Protein 3ISQ (pdb70)

InterPro domains:
  IPR004360 Glyoxalase/fosfomycin resistance/dioxygenase domain [PF00903] (19-123)
  IPR004360 Glyoxalase/fosfomycin resistance/dioxygenase domain [PF00903] (181-301)
  IPR005956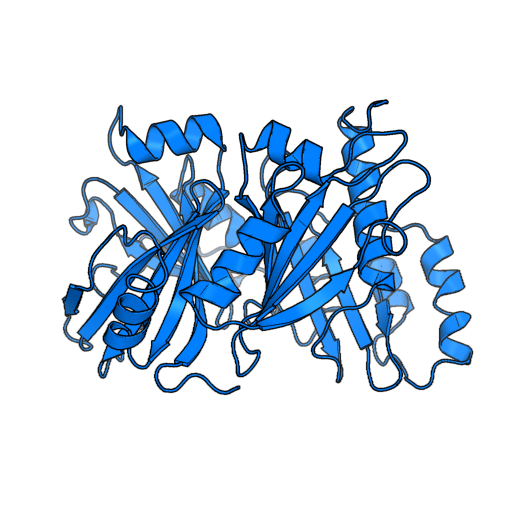 4-hydroxyphenylpyruvate dioxygenase [PIRSF009283] (12-381)
  IPR005956 4-hydroxyphenylpyruvate dioxygenase [PTHR11959] (10-385)
  IPR005956 4-hydroxyphenylpyruvate dioxygenase [TIGR01263] (18-381)
  IPR029068 Glyoxalase/Bleomycin resistance protein/Dihydroxybiphenyl dioxygenase [G3DSA:3.10.180.10] (1-165)
  IPR029068 Glyoxalase/Bleomycin resistance protein/Dihydroxybiphenyl dioxygenase [G3DSA:3.10.180.10] (175-384)
  IPR029068 Glyoxalase/Bleomycin resistance protein/Dihydroxybiphenyl dioxygenase [SSF54593] (11-368)
  IPR037523 Vicinal oxygen chelate (VOC), core domain [PS51819] (18-149)
  IPR037523 Vicinal oxygen chelate (VOC), core domain [PS51819] (180-338)
  IPR041735 4-hydroxyphenylpyruvate dioxygenase, C-terminal [cd07250] (178-373)
  IPR041736 4-hydroxyphenylpyruvate dioxygenase, N-terminal [cd08342] (19-162)

GO terms:
  GO:0003868 4-hydroxyphenylpyruvate dioxygenase activity (F, IDA)
  GO:0006572 L-tyrosine catabolic process (P, IDA)
  GO:0005634 nucleus (C, IDA)
  GO:0005737 cytoplasm (C, IDA)
  GO:0001734 mRNA m(6)A methyltransferase activity (F, IDA)
  GO:0042803 protein homodimerization activity (F, IDA)
  GO:0006572 L-tyrosine catabolic process (P, TAS)
  GO:0005515 protein binding (F, IPI)
  GO:0005829 cytosol (C, TAS)
  GO:0070062 extracellular exosome (C, HDA)

Organism: Homo sapiens (NCBI:txid9606)

Foldseek 3Di:
DADPDKDFDAWQAWEKQAADQVVVLVCCCLQQPKWWQWWFDVVLPPDFKTWTWIDDARYIYIYMYTPDPPDPPSVVQCVQAPIDTAETETEMDPPVVLVVQLVVLPWDWPAPWDWDDDPQAIKIWTWTDAFDNHIYIYIYGDNGDDSGDPRIHGGPDGDPVNVVAAHQQFHGWQAWEKFFEPPCQVVRQVSCCRRRVWDWDDWDFQVLADDQFFGKIWTWTAHPVRNYIYIYIYGDDGQWGAVSVLQCVNRVGMDIFEIETEGACNLSNLVRSVVSPFAWFAADPVLLVVVVVVQVPALDDDPDDSVSCNVSRWDWDDDNQWIKTKTKTQAPDPRNGYTYMYMYTDRDSGDGSVVSNRNSVSVVVVCVVVVRGGGD

B-factor: mean 15.25, std 7.95, range [3.28, 60.72]

Sequence (376 aa):
AKPERGRFLHFHSVTFWVGNAKQAASFYCSSKMGFEPLAYRGLETGSREVVSHVIKQGKIVFVLSSALNPWNKEMGDHLVKHGDGVKDIAFEVEDCDYIVQKARRERGAKIMREPWVEQDKFGKVKFAVLQTYGDTTHTLVEKMNYIGQFLPGYEAPAFMDPLLPKLPKCSLEMIDHIVGNQPDQEMVSASEWYLKNLQFHRFWSVDDTTQVHTEYSSLRSIVVANYEESIKMPINEPAPGKKKSQIQEYVDYNGGAGVQHIALKKTEDIIITAIRRHLRERGLEFLSVPSTYYKQLRREKLKTAKIKVKENIDALEELKILLVDYDEKGYLLQIFTKPVQDRPTLFLEVIQRHNHQGFGAGNFNSLFKAFEEEQNLRGNLTNM

Nearest PDB structures (foldseek):
  8im2-assembly1_A  TM=9.415E-01  e=2.980E-75  Homo sapiens
  1sqi-assembly1_A  TM=9.863E-01  e=2.138E-65  Rattus norvegicus
  1sqi-assembly1_B  TM=9.896E-01  e=1.410E-64  Rattus norvegicus
  3zgj-assembly1_A  TM=9.098E-01  e=1.298E-34  Streptomyces coelicolor A3(2)
  8jbw-assembly1_A-2  TM=7.749E-01  e=9.825E-39  Zymoseptoria tritici

Solvent-accessible surface area: 17038 Å² total; per-residue (Å²): 143,144,25,121,136,29,106,15,50,95,22,20,5,0,27,2,35,9,45,67,3,147,122,13,8,55,74,11,4,25,63,0,11,2,107,28,23,7,20,68,0,82,145,54,58,23,144,112,33,16,0,26,1,2,75,18,42,125,0,10,0,7,0,2,8,36,54,79,111,250,43,154,110,15,24,72,12,64,123,88,9,13,54,10,13,22,11,0,4,0,43,3,81,41,0,72,33,6,2,78,51,0,93,120,95,58,10,131,27,87,130,95,45,58,69,58,122,47,188,82,20,74,0,34,13,0,20,0,33,12,18,43,41,4,9,0,24,0,1,34,76,55,145,20,144,13,155,16,18,7,54,49,100,79,38,68,139,119,36,90,90,16,115,165,44,36,128,2,34,4,63,54,17,13,4,0,4,0,0,2,31,84,146,75,15,83,72,11,3,78,37,0,51,88,2,6,44,8,57,136,48,60,39,5,54,37,105,82,0,88,21,155,94,2,2,2,60,1,11,0,0,0,1,93,69,68,37,0,12,0,7,0,4,9,12,13,94,34,127,37,44,5,6,0,47,0,7,19,70,82,8,45,15,7,4,6,8,13,0,0,0,34,0,99,62,1,21,41,0,0,123,47,0,72,122,23,40,13,103,10,7,60,22,87,82,85,35,3,114,108,8,79,107,128,32,154,121,25,117,20,110,15,149,29,93,30,96,17,0,54,130,6,65,0,3,10,22,61,65,132,171,3,1,0,0,9,2,14,2,63,33,32,37,147,77,7,5,5,1,0,1,0,0,8,19,47,137,20,109,14,25,11,32,40,0,40,40,29,7,3,102,9,7,6,81,26,0,80,122,72,50,25,19,62,95,142

Secondary structure (DSSP, 8-state):
---SS-EEEEEEEEEEE-S-HHHHHHHHHHHH--EEEEEESGGGT--SEEEEEEEETTEEEEEEEESSTT-HHHHHHHHHH-SEEEEEEEEEE-HHHHHHHHHHHT--EEEEEEEEEETTEEEEEEEEE-STT-EEEEEEEES--SSS-TT-BS-S---TTGGGSPP--EEEEEEEEEE--TT-HHHHHHHIIIII--EEEEEE-TTTSB-SS-EEEEEEEE-TTSS-EEEEEEEE--SB--HHHHHHHHHTSSEEEEEEEEES-HHHHHHHHHHTT--B----HHHHHHHHHHHTT-SS---S-HHHHHHHT-EEEE-SS-EEEEEEBPPSSSSS--EEEEEEEES--S--HHHHHHHHHHHHHHHHHTT---B-

CATH classification: 3.10.180.10 (+1 more: 3.10.180.10)

Radius of gyration: 20.49 Å; Cα contacts (8 Å, |Δi|>4): 873; chains: 1; bounding box: 50×57×50 Å

Structure (mmCIF, N/CA/C/O backbone):
data_3ISQ
#
_entry.id   3ISQ
#
_cell.length_a   99.206
_cell.length_b   99.206
_cell.length_c   87.726
_cell.angle_alpha   90.00
_cell.angle_beta   90.00
_cell.angle_gamma   120.00
#
_symmetry.space_group_name_H-M   'P 31 2 1'
#
loop_
_entity.id
_entity.type
_entity.pdbx_description
1 polymer '4-hydroxyphenylpyruvate dioxygenase'
2 non-polymer 'COBALT (II) ION'
3 non-polymer 'CHLORIDE ION'
4 non-polymer 'SODIUM ION'
5 non-polymer 1,2-ETHANEDIOL
6 water water
#
loop_
_atom_site.group_PDB
_atom_site.id
_atom_site.type_symbol
_atom_site.label_atom_id
_atom_site.label_alt_id
_atom_site.label_comp_id
_atom_site.label_asym_id
_atom_site.label_entity_id
_atom_site.label_seq_id
_atom_site.pdbx_PDB_ins_code
_atom_site.Cartn_x
_atom_site.Cartn_y
_atom_site.Cartn_z
_atom_site.occupancy
_atom_site.B_iso_or_equiv
_atom_site.auth_seq_id
_atom_site.auth_comp_id
_atom_site.auth_asym_id
_atom_site.auth_atom_id
_atom_site.pdbx_PDB_model_num
ATOM 1 N N . ALA A 1 2 ? 7.054 40.325 -20.354 1.00 29.55 9 ALA A N 1
ATOM 2 C CA . ALA A 1 2 ? 6.647 39.348 -21.421 1.00 29.34 9 ALA A CA 1
ATOM 3 C C . ALA A 1 2 ? 5.194 38.941 -21.207 1.00 28.66 9 ALA A C 1
ATOM 4 O O . ALA A 1 2 ? 4.873 38.328 -20.178 1.00 28.97 9 ALA A O 1
ATOM 6 N N . LYS A 1 3 ? 4.328 39.267 -22.170 1.00 26.88 10 LYS A N 1
ATOM 7 C CA . LYS A 1 3 ? 2.909 38.963 -22.053 1.00 25.98 10 LYS A CA 1
ATOM 8 C C . LYS A 1 3 ? 2.654 37.469 -22.265 1.00 24.26 10 LYS A C 1
ATOM 9 O O . LYS A 1 3 ? 3.086 36.908 -23.253 1.00 23.58 10 LYS A O 1
ATOM 15 N N . PRO A 1 4 ? 1.948 36.815 -21.326 1.00 22.60 11 PRO A N 1
ATOM 16 C CA . PRO A 1 4 ? 1.603 35.392 -21.509 1.00 21.95 11 PRO A CA 1
ATOM 17 C C . PRO A 1 4 ? 0.917 35.143 -22.845 1.00 20.77 11 PRO A C 1
ATOM 18 O O . PRO A 1 4 ? 0.083 35.943 -23.282 1.00 19.27 11 PRO A O 1
ATOM 22 N N . GLU A 1 5 ? 1.279 34.040 -23.485 1.00 20.92 12 GLU A N 1
ATOM 23 C CA . GLU A 1 5 ? 0.804 33.743 -24.845 1.00 20.82 12 GLU A CA 1
ATOM 24 C C . GLU A 1 5 ? -0.721 33.669 -24.915 1.00 19.74 12 GLU A C 1
ATOM 25 O O . GLU A 1 5 ? -1.329 34.136 -25.874 1.00 19.94 12 GLU A O 1
ATOM 28 N N . ARG A 1 6 ? -1.324 33.070 -23.893 1.00 18.31 13 ARG A N 1
ATOM 29 C CA . ARG A 1 6 ? -2.776 32.897 -23.815 1.00 18.12 13 ARG A CA 1
ATOM 30 C C . ARG A 1 6 ? -3.225 33.074 -22.369 1.00 16.71 13 ARG A C 1
ATOM 31 O O . ARG A 1 6 ? -2.389 33.066 -21.477 1.00 16.37 13 ARG A O 1
ATOM 39 N N . GLY A 1 7 ? -4.532 33.197 -22.165 1.00 16.23 14 GLY A N 1
ATOM 40 C CA . GLY A 1 7 ? -5.123 33.241 -20.824 1.00 16.02 14 GLY A CA 1
ATOM 41 C C . GLY A 1 7 ? -5.154 34.632 -20.219 1.00 15.69 14 GLY A C 1
ATOM 42 O O . GLY A 1 7 ? -4.375 35.492 -20.599 1.00 15.01 14 GLY A O 1
ATOM 43 N N . ARG A 1 8 ? -6.086 34.866 -19.301 1.00 14.42 15 ARG A N 1
ATOM 44 C CA . ARG A 1 8 ? -6.101 36.130 -18.580 1.00 14.99 15 ARG A CA 1
ATOM 45 C C . ARG A 1 8 ? -6.719 35.906 -17.254 1.00 14.10 15 ARG A C 1
ATOM 46 O O . ARG A 1 8 ? -7.696 35.164 -17.153 1.00 13.52 15 ARG A O 1
ATOM 54 N N . PHE A 1 9 ? -6.130 36.520 -16.235 1.00 12.61 16 PHE A N 1
ATOM 55 C CA . PHE A 1 9 ? -6.742 36.576 -14.918 1.00 12.27 16 PHE A CA 1
ATOM 56 C C . PHE A 1 9 ? -7.366 37.934 -14.810 1.00 12.02 16 PHE A C 1
ATOM 57 O O . PHE A 1 9 ? -6.654 38.932 -14.770 1.00 13.25 16 PHE A O 1
ATOM 65 N N . LEU A 1 10 ? -8.687 37.982 -14.836 1.00 11.80 17 LEU A N 1
ATOM 66 C CA . LEU A 1 10 ? -9.416 39.233 -14.901 1.00 12.44 17 LEU A CA 1
ATOM 67 C C . LEU A 1 10 ? -9.374 39.957 -13.568 1.00 13.34 17 LEU A C 1
ATOM 68 O O . LEU A 1 10 ? -8.914 41.082 -13.503 1.00 14.78 17 LEU A O 1
ATOM 73 N N . HIS A 1 11 ? -9.839 39.305 -12.510 1.00 12.91 18 HIS A N 1
ATOM 74 C CA . HIS A 1 11 ? -10.012 39.959 -11.214 1.00 13.25 18 HIS A CA 1
ATOM 75 C C . HIS A 1 11 ? -10.088 38.864 -10.169 1.00 11.81 18 HIS A C 1
ATOM 76 O O . HIS A 1 11 ? -10.330 37.708 -10.490 1.00 11.74 18 HIS A O 1
ATOM 83 N N . PHE A 1 12 ? -9.899 39.227 -8.911 1.00 11.64 19 PHE A N 1
ATOM 84 C CA . PHE A 1 12 ? -10.320 38.340 -7.817 1.00 11.22 19 PHE A CA 1
ATOM 85 C C . PHE A 1 12 ? -11.816 38.051 -7.993 1.00 12.08 19 PHE A C 1
ATOM 86 O O . PHE A 1 12 ? -12.593 38.969 -8.249 1.00 14.68 19 PHE A O 1
ATOM 94 N N . HIS A 1 13 ? -12.236 36.798 -7.856 1.00 10.96 20 HIS A N 1
ATOM 95 C CA . HIS A 1 13 ? -13.651 36.440 -7.956 1.00 10.94 20 HIS A CA 1
ATOM 96 C C . HIS A 1 13 ? -14.334 36.471 -6.582 1.00 11.15 20 HIS A C 1
ATOM 97 O O . HIS A 1 13 ? -15.405 37.038 -6.400 1.00 9.34 20 HIS A O 1
ATOM 104 N N . SER A 1 14 ? -13.682 35.827 -5.626 1.00 9.92 21 SER A N 1
ATOM 105 C CA . SER A 1 14 ? -14.245 35.602 -4.292 1.00 10.28 21 SER A CA 1
ATOM 106 C C . SER A 1 14 ? -13.175 35.005 -3.377 1.00 9.09 21 SER A C 1
ATOM 107 O O . SER A 1 14 ? -12.105 34.526 -3.819 1.00 9.99 21 SER A O 1
ATOM 110 N N . VAL A 1 15 ? -13.448 35.068 -2.091 1.00 8.22 22 VAL A N 1
ATOM 111 C CA . VAL A 1 15 ? -12.595 34.419 -1.086 1.00 7.82 22 VAL A CA 1
ATOM 112 C C . VAL A 1 15 ? -13.491 33.457 -0.279 1.00 9.08 22 VAL A C 1
ATOM 113 O O . VAL A 1 15 ? -14.619 33.822 0.147 1.00 8.94 22 VAL A O 1
ATOM 117 N N . THR A 1 16 ? -13.030 32.221 -0.150 1.00 9.59 23 THR A N 1
ATOM 118 C CA . THR A 1 16 ? -13.765 31.180 0.587 1.00 9.81 23 THR A CA 1
ATOM 119 C C . THR A 1 16 ? -13.059 30.933 1.910 1.00 9.29 23 THR A C 1
ATOM 120 O O . THR A 1 16 ? -11.828 30.656 1.967 1.00 9.27 23 THR A O 1
ATOM 124 N N . PHE A 1 17 ? -13.846 31.015 2.983 1.00 8.49 24 PHE A N 1
ATOM 125 C CA . PHE A 1 17 ? -13.381 30.815 4.332 1.00 7.38 24 PHE A CA 1
ATOM 126 C C . PHE A 1 17 ? -13.953 29.478 4.822 1.00 8.52 24 PHE A C 1
ATOM 127 O O . PHE A 1 17 ? -15.112 29.147 4.532 1.00 8.74 24 PHE A O 1
ATOM 135 N N . TRP A 1 18 ? -13.136 28.688 5.504 1.00 6.66 25 TRP A N 1
ATOM 136 C CA . TRP A 1 18 ? -13.600 27.529 6.202 1.00 7.68 25 TRP A CA 1
ATOM 137 C C . TRP A 1 18 ? -13.637 27.888 7.672 1.00 8.31 25 TRP A C 1
ATOM 138 O O . TRP A 1 18 ? -12.590 28.202 8.274 1.00 8.66 25 TRP A O 1
ATOM 149 N N . VAL A 1 19 ? -14.849 27.855 8.235 1.00 8.57 26 VAL A N 1
ATOM 150 C CA . VAL A 1 19 ? -15.083 28.378 9.585 1.00 8.41 26 VAL A CA 1
ATOM 151 C C . VAL A 1 19 ? -15.875 27.409 10.441 1.00 8.44 26 VAL A C 1
ATOM 152 O O . VAL A 1 19 ? -16.527 26.468 9.933 1.00 9.81 26 VAL A O 1
ATOM 156 N N . GLY A 1 20 ? -15.899 27.651 11.752 1.00 8.42 27 GLY A N 1
ATOM 157 C CA . GLY A 1 20 ? -16.566 26.745 12.679 1.00 8.63 27 GLY A CA 1
ATOM 158 C C . GLY A 1 20 ? -18.098 26.876 12.562 1.00 9.02 27 GLY A C 1
ATOM 159 O O . GLY A 1 20 ? -18.826 25.908 12.741 1.00 10.00 27 GLY A O 1
ATOM 160 N N . ASN A 1 21 ? -18.568 28.081 12.277 1.00 8.61 28 ASN A N 1
ATOM 161 C CA . ASN A 1 21 ? -20.031 28.347 12.275 1.00 8.64 28 ASN A CA 1
ATOM 162 C C . ASN A 1 21 ? -20.370 29.340 11.150 1.00 8.06 28 ASN A C 1
ATOM 163 O O . ASN A 1 21 ? -20.325 30.586 11.346 1.00 7.32 28 ASN A O 1
ATOM 168 N N . ALA A 1 22 ? -20.656 28.795 9.963 1.00 7.05 29 ALA A N 1
ATOM 169 C CA . ALA A 1 22 ? -20.845 29.644 8.783 1.00 8.09 29 ALA A CA 1
ATOM 170 C C . ALA A 1 22 ? -21.936 30.704 8.980 1.00 7.53 29 ALA A C 1
ATOM 171 O O . ALA A 1 22 ? -21.753 31.882 8.602 1.00 8.52 29 ALA A O 1
ATOM 173 N N . LYS A 1 23 ? -23.043 30.318 9.604 1.00 9.10 30 LYS A N 1
ATOM 174 C CA . LYS A 1 23 ? -24.157 31.221 9.850 1.00 9.50 30 LYS A CA 1
ATOM 175 C C . LYS A 1 23 ? -23.736 32.454 10.699 1.00 9.82 30 LYS A C 1
ATOM 176 O O . LYS A 1 23 ? -24.018 33.600 10.299 1.00 10.25 30 LYS A O 1
ATOM 182 N N . GLN A 1 24 ? -23.054 32.215 11.809 1.00 8.18 31 GLN A N 1
ATOM 183 C CA . GLN A 1 24 ? -22.552 33.273 12.647 1.00 9.37 31 GLN A CA 1
ATOM 184 C C . GLN A 1 24 ? -21.478 34.133 12.016 1.00 9.08 31 GLN A C 1
ATOM 185 O O . GLN A 1 24 ? -21.409 35.354 12.234 1.00 10.01 31 GLN A O 1
ATOM 191 N N . ALA A 1 25 ? -20.636 33.512 11.211 1.00 8.85 32 ALA A N 1
ATOM 192 C CA . ALA A 1 25 ? -19.569 34.227 10.530 1.00 9.03 32 ALA A CA 1
ATOM 193 C C . ALA A 1 25 ? -20.141 35.151 9.526 1.00 9.74 32 ALA A C 1
ATOM 194 O O . ALA A 1 25 ? -19.698 36.319 9.426 1.00 9.77 32 ALA A O 1
ATOM 196 N N . ALA A 1 26 ? -21.115 34.667 8.755 1.00 9.31 33 ALA A N 1
ATOM 197 C CA . ALA A 1 26 ? -21.764 35.563 7.756 1.00 10.78 33 ALA A CA 1
ATOM 198 C C . ALA A 1 26 ? -22.435 36.750 8.432 1.00 10.98 33 ALA A C 1
ATOM 199 O O . ALA A 1 26 ? -22.332 37.903 7.983 1.00 11.72 33 ALA A O 1
ATOM 201 N N . SER A 1 27 ? -23.049 36.454 9.565 1.00 10.14 34 SER A N 1
ATOM 202 C CA . SER A 1 27 ? -23.688 37.477 10.399 1.00 11.07 34 SER A CA 1
ATOM 203 C C . SER A 1 27 ? -22.678 38.535 10.848 1.00 10.30 34 SER A C 1
ATOM 204 O O . SER A 1 27 ? -22.974 39.740 10.752 1.00 11.03 34 SER A O 1
ATOM 207 N N . PHE A 1 28 ? -21.504 38.099 11.291 1.00 10.80 35 PHE A N 1
ATOM 208 C CA . PHE A 1 28 ? -20.399 39.001 11.714 1.00 10.55 35 PHE A CA 1
ATOM 209 C C . PHE A 1 28 ? -19.996 39.941 10.572 1.00 10.41 35 PHE A C 1
ATOM 210 O O . PHE A 1 28 ? -19.980 41.162 10.749 1.00 13.00 35 PHE A O 1
ATOM 218 N N . TYR A 1 29 ? -19.626 39.378 9.411 1.00 10.12 36 TYR A N 1
ATOM 219 C CA . TYR A 1 29 ? -19.206 40.204 8.287 1.00 10.59 36 TYR A CA 1
ATOM 220 C C . TYR A 1 29 ? -20.309 41.143 7.799 1.00 11.06 36 TYR A C 1
ATOM 221 O O . TYR A 1 29 ? -20.019 42.284 7.397 1.00 10.71 36 TYR A O 1
ATOM 230 N N . CYS A 1 30 ? -21.549 40.687 7.807 1.00 10.36 37 CYS A N 1
ATOM 231 C CA . CYS A 1 30 ? -22.646 41.585 7.399 1.00 10.79 37 CYS A CA 1
ATOM 232 C C . CYS A 1 30 ? -22.847 42.720 8.388 1.00 11.62 37 CYS A C 1
ATOM 233 O O . CYS A 1 30 ? -22.890 43.886 7.993 1.00 12.19 37 CYS A O 1
ATOM 236 N N A SER A 1 31 ? -22.928 42.384 9.666 0.50 10.97 38 SER A N 1
ATOM 237 N N B SER A 1 31 ? -22.946 42.414 9.676 0.50 11.37 38 SER A N 1
ATOM 238 C CA A SER A 1 31 ? -23.222 43.382 10.690 0.50 11.16 38 SER A CA 1
ATOM 239 C CA B SER A 1 31 ? -23.268 43.473 10.646 0.50 11.83 38 SER A CA 1
ATOM 240 C C A SER A 1 31 ? -22.083 44.371 10.870 0.50 11.34 38 SER A C 1
ATOM 241 C C B SER A 1 31 ? -22.085 44.396 10.949 0.50 11.77 38 SER A C 1
ATOM 242 O O A SER A 1 31 ? -22.293 45.585 10.793 0.50 10.96 38 SER A O 1
ATOM 243 O O B SER A 1 31 ? -22.270 45.611 11.060 0.50 11.79 38 SER A O 1
ATOM 248 N N . LYS A 1 32 ? -20.882 43.838 11.051 1.00 11.16 39 LYS A N 1
ATOM 249 C CA . LYS A 1 32 ? -19.679 44.618 11.400 1.00 11.71 39 LYS A CA 1
ATOM 250 C C . LYS A 1 32 ? -19.016 45.277 10.214 1.00 12.44 39 LYS A C 1
ATOM 251 O O . LYS A 1 32 ? -18.367 46.332 10.391 1.00 12.75 39 LYS A O 1
ATOM 257 N N . MET A 1 33 ? -19.113 44.657 9.035 1.00 11.16 40 MET A N 1
ATOM 258 C CA . MET A 1 33 ? -18.334 45.132 7.903 1.00 12.67 40 MET A CA 1
ATOM 259 C C . MET A 1 33 ? -19.108 45.584 6.692 1.00 11.12 40 MET A C 1
ATOM 260 O O . MET A 1 33 ? -18.501 45.990 5.714 1.00 12.25 40 MET A O 1
ATOM 265 N N . GLY A 1 34 ? -20.437 45.532 6.738 1.00 11.37 41 GLY A N 1
ATOM 266 C CA . GLY A 1 34 ? -21.275 46.142 5.690 1.00 10.91 41 GLY A CA 1
ATOM 267 C C . GLY A 1 34 ? -21.612 45.260 4.508 1.00 10.89 41 GLY A C 1
ATOM 268 O O . GLY A 1 34 ? -22.088 45.746 3.466 1.00 9.62 41 GLY A O 1
ATOM 269 N N . PHE A 1 35 ? -21.412 43.954 4.682 1.00 9.88 42 PHE A N 1
ATOM 270 C CA . PHE A 1 35 ? -21.856 42.973 3.682 1.00 9.99 42 PHE A CA 1
ATOM 271 C C . PHE A 1 35 ? -23.347 42.665 3.793 1.00 10.49 42 PHE A C 1
ATOM 272 O O . PHE A 1 35 ? -24.016 42.992 4.793 1.00 10.55 42 PHE A O 1
ATOM 280 N N . GLU A 1 36 ? -23.889 42.093 2.714 1.00 10.98 43 GLU A N 1
ATOM 281 C CA . GLU A 1 36 ? -25.279 41.684 2.630 1.00 13.24 43 GLU A CA 1
ATOM 282 C C . GLU A 1 36 ? -25.299 40.253 2.065 1.00 11.92 43 GLU A C 1
ATOM 283 O O . GLU A 1 36 ? -24.390 39.886 1.284 1.00 10.00 43 GLU A O 1
ATOM 289 N N . PRO A 1 37 ? -26.313 39.457 2.421 1.00 12.30 44 PRO A N 1
ATOM 290 C CA . PRO A 1 37 ? -26.402 38.098 1.868 1.00 12.87 44 PRO A CA 1
ATOM 291 C C . PRO A 1 37 ? -26.602 38.098 0.356 1.00 12.71 44 PRO A C 1
ATOM 292 O O . PRO A 1 37 ? -27.333 38.946 -0.173 1.00 12.13 44 PRO A O 1
ATOM 296 N N . LEU A 1 38 ? -25.911 37.182 -0.315 1.00 10.55 45 LEU A N 1
ATOM 297 C CA . LEU A 1 38 ? -26.000 37.036 -1.757 1.00 9.78 45 LEU A CA 1
ATOM 298 C C . LEU A 1 38 ? -26.583 35.659 -2.131 1.00 9.22 45 LEU A C 1
ATOM 299 O O . LEU A 1 38 ? -27.403 35.564 -3.051 1.00 9.79 45 LEU A O 1
ATOM 304 N N . ALA A 1 39 ? -26.136 34.593 -1.467 1.00 8.50 46 ALA A N 1
ATOM 305 C CA . ALA A 1 39 ? -26.511 33.241 -1.855 1.00 7.68 46 ALA A CA 1
ATOM 306 C C . ALA A 1 39 ? -26.274 32.251 -0.753 1.00 7.13 46 ALA A C 1
ATOM 307 O O . ALA A 1 39 ? -25.632 32.565 0.266 1.00 7.60 46 ALA A O 1
ATOM 309 N N . TYR A 1 40 ? -26.838 31.057 -0.918 1.00 7.78 47 TYR A N 1
ATOM 310 C CA . TYR A 1 40 ? -26.749 30.035 0.103 1.00 7.00 47 TYR A CA 1
ATOM 311 C C . TYR A 1 40 ? -26.818 28.627 -0.488 1.00 7.97 47 TYR A C 1
ATOM 312 O O . TYR A 1 40 ? -27.568 28.384 -1.431 1.00 8.04 47 TYR A O 1
ATOM 321 N N . ARG A 1 41 ? -26.077 27.702 0.117 1.00 7.39 48 ARG A N 1
ATOM 322 C CA . ARG A 1 41 ? -26.344 26.289 -0.104 1.00 8.42 48 ARG A CA 1
ATOM 323 C C . ARG A 1 41 ? -26.263 25.574 1.216 1.00 7.64 48 ARG A C 1
ATOM 324 O O . ARG A 1 41 ? -25.467 25.959 2.059 1.00 7.57 48 ARG A O 1
ATOM 332 N N . GLY A 1 42 ? -27.090 24.556 1.415 1.00 7.21 49 GLY A N 1
ATOM 333 C CA . GLY A 1 42 ? -27.065 23.814 2.649 1.00 6.84 49 GLY A CA 1
ATOM 334 C C . GLY A 1 42 ? -28.170 22.777 2.633 1.00 6.92 49 GLY A C 1
ATOM 335 O O . GLY A 1 42 ? -28.646 22.387 1.563 1.00 6.57 49 GLY A O 1
ATOM 336 N N . LEU A 1 43 ? -28.533 22.245 3.804 1.00 7.30 50 LEU A N 1
ATOM 3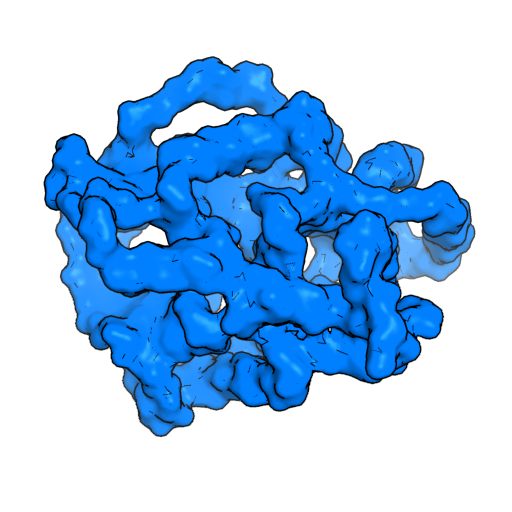37 C CA . LEU A 1 43 ? -29.477 21.116 3.846 1.00 7.49 50 LEU A CA 1
ATOM 338 C C . LEU A 1 43 ? -30.773 21.422 3.098 1.00 8.37 50 LEU A C 1
ATOM 339 O O . LEU A 1 43 ? -31.284 20.564 2.365 1.00 8.51 50 LEU A O 1
ATOM 344 N N . GLU A 1 44 ? -31.260 22.654 3.231 1.00 8.74 51 GLU A N 1
ATOM 345 C CA . GLU A 1 44 ? -32.528 23.037 2.625 1.00 9.66 51 GLU A CA 1
ATOM 346 C C . GLU A 1 44 ? -32.467 23.141 1.090 1.00 10.51 51 GLU A C 1
ATOM 347 O O . GLU A 1 44 ? -33.529 23.192 0.441 1.00 11.64 51 GLU A O 1
ATOM 353 N N . THR A 1 45 ? -31.259 23.196 0.513 1.00 9.64 52 THR A N 1
ATOM 354 C CA . THR A 1 45 ? -31.065 23.257 -0.946 1.00 9.70 52 THR A CA 1
ATOM 355 C C . THR A 1 45 ? -30.462 21.966 -1.526 1.00 10.18 52 THR A C 1
ATOM 356 O O . THR A 1 45 ? -30.139 21.919 -2.707 1.00 11.16 52 THR A O 1
ATOM 360 N N . GLY A 1 46 ? -30.277 20.952 -0.695 1.00 10.90 53 GLY A N 1
ATOM 361 C CA . GLY A 1 46 ? -29.738 19.665 -1.143 1.00 11.27 53 GLY A CA 1
ATOM 362 C C . GLY A 1 46 ? -28.227 19.479 -1.038 1.00 11.05 53 GLY A C 1
ATOM 363 O O . GLY A 1 46 ? -27.712 18.437 -1.470 1.00 11.65 53 GLY A O 1
ATOM 364 N N . SER A 1 47 ? -27.530 20.434 -0.437 1.00 9.07 54 SER A N 1
ATOM 365 C C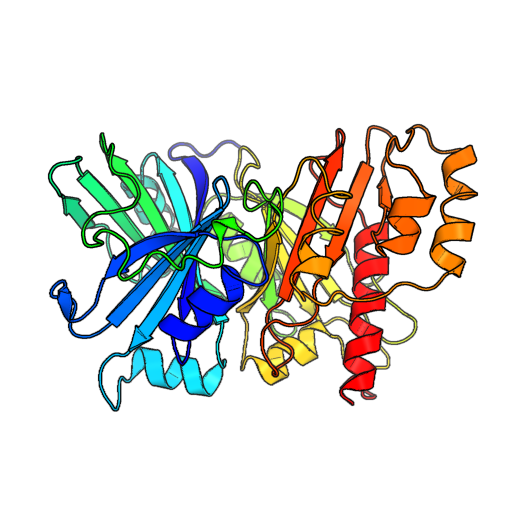A . SER A 1 47 ? -26.099 20.324 -0.164 1.00 10.01 54 SER A CA 1
ATOM 366 C C . SER A 1 47 ? -25.969 19.745 1.242 1.00 10.41 54 SER A C 1
ATOM 367 O O . SER A 1 47 ? -26.201 20.445 2.250 1.00 11.10 54 SER A O 1
ATOM 370 N N . ARG A 1 48 ? -25.611 18.468 1.318 1.00 7.91 55 ARG A N 1
ATOM 371 C CA . ARG A 1 48 ? -25.716 17.769 2.591 1.00 9.94 55 ARG A CA 1
ATOM 372 C C . ARG A 1 48 ? -24.397 17.580 3.365 1.00 10.30 55 ARG A C 1
ATOM 373 O O . ARG A 1 48 ? -24.403 17.162 4.521 1.00 10.69 55 ARG A O 1
ATOM 381 N N . GLU A 1 49 ? -23.272 17.883 2.739 1.00 8.83 56 GLU A N 1
ATOM 382 C CA . GLU A 1 49 ? -21.980 17.820 3.429 1.00 10.07 56 GLU A CA 1
ATOM 383 C C . GLU A 1 49 ? -21.401 19.165 3.839 1.00 8.68 56 GLU A C 1
ATOM 384 O O . GLU A 1 49 ? -20.729 19.246 4.861 1.00 8.84 56 GLU A O 1
ATOM 390 N N . VAL A 1 50 ? -21.668 20.203 3.062 1.00 7.74 57 VAL A N 1
ATOM 391 C CA . VAL A 1 50 ? -21.094 21.524 3.274 1.00 7.68 57 VAL A CA 1
ATOM 392 C C . VAL A 1 50 ? -22.211 22.560 3.181 1.00 7.51 57 VAL A C 1
ATOM 393 O O . VAL A 1 50 ? -23.045 22.496 2.268 1.00 8.80 57 VAL A O 1
ATOM 397 N N . VAL A 1 51 ? -22.225 23.479 4.151 1.00 6.75 58 VAL A N 1
ATOM 398 C CA . VAL A 1 51 ? -23.100 24.634 4.106 1.00 7.74 58 VAL A CA 1
ATOM 399 C C . VAL A 1 51 ? -22.239 25.833 3.736 1.00 8.07 58 VAL A C 1
ATOM 400 O O . VAL A 1 51 ? -21.079 25.996 4.248 1.00 9.12 58 VAL A O 1
ATOM 404 N N . SER A 1 52 ? -22.796 26.721 2.916 1.00 8.20 59 SER A N 1
ATOM 405 C CA . SER A 1 52 ? -22.119 27.942 2.564 1.00 8.06 59 SER A CA 1
ATOM 406 C C . SER A 1 52 ? -23.077 29.137 2.595 1.00 8.66 59 SER A C 1
ATOM 407 O O . SER A 1 52 ? -24.132 29.120 1.961 1.00 7.97 59 SER A O 1
ATOM 410 N N . HIS A 1 53 ? -22.650 30.190 3.263 1.00 8.21 60 HIS A N 1
ATOM 411 C CA . HIS A 1 53 ? -23.345 31.475 3.221 1.00 7.67 60 HIS A CA 1
ATOM 412 C C . HIS A 1 53 ? -22.481 32.389 2.382 1.00 7.83 60 HIS A C 1
ATOM 413 O O . HIS A 1 53 ? -21.321 32.652 2.739 1.00 10.12 60 HIS A O 1
ATOM 420 N N . VAL A 1 54 ? -23.027 32.903 1.295 1.00 8.53 61 VAL A N 1
ATOM 421 C CA . VAL A 1 54 ? -22.294 33.790 0.390 1.00 7.83 61 VAL A CA 1
ATOM 422 C C . VAL A 1 54 ? -22.799 35.217 0.636 1.00 7.95 61 VAL A C 1
ATOM 423 O O . VAL A 1 54 ? -24.009 35.459 0.641 1.00 7.30 61 VAL A O 1
ATOM 427 N N . ILE A 1 55 ? -21.885 36.162 0.815 1.00 7.48 62 ILE A N 1
ATOM 428 C CA . ILE A 1 55 ? -22.205 37.551 1.125 1.00 7.70 62 ILE A CA 1
ATOM 429 C C . ILE A 1 55 ? -21.393 38.454 0.185 1.00 8.95 62 ILE A C 1
ATOM 430 O O . ILE A 1 55 ? -20.342 38.040 -0.350 1.00 9.61 62 ILE A O 1
ATOM 435 N N . LYS A 1 56 ? -21.886 39.670 0.008 1.00 9.12 63 LYS A N 1
ATOM 436 C CA . LYS A 1 56 ? -21.338 40.578 -0.995 1.00 9.32 63 LYS A CA 1
ATOM 437 C C . LYS A 1 56 ? -21.344 42.002 -0.456 1.00 8.98 63 LYS A C 1
ATOM 438 O O . LYS A 1 56 ? -22.220 42.426 0.305 1.00 9.27 63 LYS A O 1
ATOM 444 N N . GLN A 1 57 ? -20.375 42.771 -0.909 1.00 9.43 64 GLN A N 1
ATOM 445 C CA . GLN A 1 57 ? -20.410 44.207 -0.735 1.00 8.99 64 GLN A CA 1
ATOM 446 C C . GLN A 1 57 ? -19.686 44.786 -1.942 1.00 8.76 64 GLN A C 1
ATOM 447 O O . GLN A 1 57 ? -18.505 44.486 -2.165 1.00 9.69 64 GLN A O 1
ATOM 453 N N . GLY A 1 58 ? -20.372 45.583 -2.738 1.00 10.18 65 GLY A N 1
ATOM 454 C CA . GLY A 1 58 ? -19.758 46.021 -4.011 1.00 11.59 65 GLY A CA 1
ATOM 455 C C . GLY A 1 58 ? -19.465 44.777 -4.837 1.00 11.76 65 GLY A C 1
ATOM 456 O O . GLY A 1 58 ? -20.358 43.903 -5.000 1.00 12.23 65 GLY A O 1
ATOM 457 N N . LYS A 1 59 ? -18.230 44.681 -5.327 1.00 10.61 66 LYS A N 1
ATOM 458 C CA . LYS A 1 59 ? -17.770 43.509 -6.064 1.00 11.63 66 LYS A CA 1
ATOM 459 C C . LYS A 1 59 ? -17.195 42.433 -5.142 1.00 10.59 66 LYS A C 1
ATOM 460 O O . LYS A 1 59 ? -16.859 41.351 -5.618 1.00 11.73 66 LYS A O 1
ATOM 465 N N . ILE A 1 60 ? -17.032 42.743 -3.863 1.00 10.00 67 ILE A N 1
ATOM 466 C CA . ILE A 1 60 ? -16.422 41.807 -2.907 1.00 9.21 67 ILE A CA 1
ATOM 467 C C . ILE A 1 60 ? -17.366 40.656 -2.579 1.00 9.45 67 ILE A C 1
ATOM 468 O O . ILE A 1 60 ? -18.499 40.899 -2.122 1.00 10.13 67 ILE A O 1
ATOM 473 N N . VAL A 1 61 ? -16.900 39.415 -2.764 1.00 7.96 68 VAL A N 1
ATOM 474 C CA . VAL A 1 61 ? -17.706 38.256 -2.437 1.00 7.92 68 VAL A CA 1
ATOM 475 C C . VAL A 1 61 ? -16.905 37.338 -1.488 1.00 7.57 68 VAL A C 1
ATOM 476 O O . VAL A 1 61 ? -15.783 36.916 -1.804 1.00 8.34 68 VAL A O 1
ATOM 480 N N . PHE A 1 62 ? -17.477 37.086 -0.312 1.00 8.35 69 PHE A N 1
ATOM 481 C CA . PHE A 1 62 ? -16.951 36.148 0.633 1.00 7.76 69 PHE A CA 1
ATOM 482 C C . PHE A 1 62 ? -17.914 34.946 0.733 1.00 8.10 69 PHE A C 1
ATOM 483 O O . PHE A 1 62 ? -19.151 35.120 0.812 1.00 8.90 69 PHE A O 1
ATOM 491 N N . VAL A 1 63 ? -17.324 33.767 0.775 1.00 8.00 70 VAL A N 1
ATOM 492 C CA . VAL A 1 63 ? -18.067 32.519 0.952 1.00 8.39 70 VAL A CA 1
ATOM 493 C C . VAL A 1 63 ? -17.650 31.917 2.286 1.00 8.80 70 VAL A C 1
ATOM 494 O O . VAL A 1 63 ? -16.467 31.611 2.468 1.00 9.91 70 VAL A O 1
ATOM 498 N N . LEU A 1 64 ? -18.593 31.774 3.216 1.00 8.37 71 LEU A N 1
ATOM 499 C CA . LEU A 1 64 ? -18.308 31.278 4.542 1.00 8.04 71 LEU A CA 1
ATOM 500 C C . LEU A 1 64 ? -18.877 29.862 4.581 1.00 7.72 71 LEU A C 1
ATOM 501 O O . LEU A 1 64 ? -20.076 29.704 4.422 1.00 7.91 71 LEU A O 1
ATOM 506 N N . SER A 1 65 ? -18.018 28.861 4.743 1.00 7.59 72 SER A N 1
ATOM 507 C CA . SER A 1 65 ? -18.417 27.478 4.662 1.00 7.53 72 SER A CA 1
ATOM 508 C C . SER A 1 65 ? -18.051 26.704 5.906 1.00 7.20 72 SER A C 1
ATOM 509 O O . SER A 1 65 ? -17.032 26.967 6.520 1.00 7.15 72 SER A O 1
ATOM 512 N N . SER A 1 66 ? -18.924 25.781 6.278 1.00 7.83 73 SER A N 1
ATOM 513 C CA . SER A 1 66 ? -18.665 24.815 7.357 1.00 8.34 73 SER A CA 1
ATOM 514 C C . SER A 1 66 ? -19.081 23.423 6.937 1.00 7.77 73 SER A C 1
ATOM 515 O O . SER A 1 66 ? -19.947 23.248 6.059 1.00 8.55 73 SER A O 1
ATOM 518 N N . ALA A 1 67 ? -18.524 22.413 7.599 1.00 7.23 74 ALA A N 1
ATOM 519 C CA . ALA A 1 67 ? -19.053 21.049 7.513 1.00 7.80 74 ALA A CA 1
ATOM 520 C C . ALA A 1 67 ? -20.412 20.938 8.165 1.00 7.55 74 ALA A C 1
ATOM 521 O O . ALA A 1 67 ? -20.679 21.570 9.177 1.00 10.67 74 ALA A O 1
ATOM 523 N N . LEU A 1 68 ? -21.298 20.122 7.585 1.00 8.28 75 LEU A N 1
ATOM 524 C CA . LEU A 1 68 ? -22.616 19.854 8.206 1.00 7.31 75 LEU A CA 1
ATOM 525 C C . LEU A 1 68 ? -22.627 18.610 9.127 1.00 7.23 75 LEU A C 1
ATOM 526 O O . LEU A 1 68 ? -23.462 18.504 9.993 1.00 8.36 75 LEU A O 1
ATOM 531 N N . ASN A 1 69 ? -21.695 17.699 8.958 1.00 8.11 76 ASN A N 1
ATOM 532 C CA . ASN A 1 69 ? -21.715 16.439 9.658 1.00 8.41 76 ASN A CA 1
ATOM 533 C C . ASN A 1 69 ? -20.581 16.325 10.673 1.00 9.03 76 ASN A C 1
ATOM 534 O O . ASN A 1 69 ? -19.494 16.821 10.424 1.00 9.29 76 ASN A O 1
ATOM 539 N N . PRO A 1 70 ? -20.804 15.552 11.743 1.00 8.12 77 PRO A N 1
ATOM 540 C CA . PRO A 1 70 ? -19.716 15.196 12.624 1.00 8.22 77 PRO A CA 1
ATOM 541 C C . PRO A 1 70 ? -18.560 14.529 11.890 1.00 7.85 77 PRO A C 1
ATOM 542 O O . PRO A 1 70 ? -18.793 13.745 10.941 1.00 7.97 77 PRO A O 1
ATOM 546 N N . TRP A 1 71 ? -17.355 14.804 12.356 1.00 7.35 78 TRP A N 1
ATOM 547 C CA . TRP A 1 71 ? -16.152 14.062 11.941 1.00 9.39 78 TRP A CA 1
ATOM 548 C C . TRP A 1 71 ? -15.796 14.198 10.458 1.00 8.70 78 TRP A C 1
ATOM 549 O O . TRP A 1 71 ? -15.317 13.249 9.823 1.00 9.82 78 TRP A O 1
ATOM 560 N N . ASN A 1 72 ? -16.055 15.365 9.893 1.00 9.13 79 ASN A N 1
ATOM 561 C CA . ASN A 1 72 ? -15.566 15.707 8.570 1.00 9.60 79 ASN A CA 1
ATOM 562 C C . ASN A 1 72 ? -14.024 15.820 8.607 1.00 10.29 79 ASN A C 1
ATOM 563 O O . ASN A 1 72 ? -13.444 16.666 9.296 1.00 10.82 79 ASN A O 1
ATOM 568 N N . LYS A 1 73 ? -13.363 14.938 7.893 1.00 10.41 80 LYS A N 1
ATOM 569 C CA . LYS A 1 73 ? -11.927 14.879 7.994 1.00 11.64 80 LYS A CA 1
ATOM 570 C C . LYS A 1 73 ? -11.225 16.131 7.468 1.00 10.78 80 LYS A C 1
ATOM 571 O O . LYS A 1 73 ? -10.409 16.728 8.174 1.00 11.72 80 LYS A O 1
ATOM 577 N N . GLU A 1 74 ? -11.504 16.502 6.226 1.00 11.32 81 GLU A N 1
ATOM 578 C CA . GLU A 1 74 ? -10.757 17.563 5.579 1.00 11.39 81 GLU A CA 1
ATOM 579 C C . GLU A 1 74 ? -11.046 18.903 6.227 1.00 10.99 81 GLU A C 1
ATOM 580 O O . GLU A 1 74 ? -10.137 19.635 6.595 1.00 10.38 81 GLU A O 1
ATOM 586 N N . MET A 1 75 ? -12.327 19.205 6.409 1.00 9.07 82 MET A N 1
ATOM 587 C CA . MET A 1 75 ? -12.701 20.501 6.973 1.00 9.02 82 MET A CA 1
ATOM 588 C C . MET A 1 75 ? -12.431 20.532 8.463 1.00 8.51 82 MET A C 1
ATOM 589 O O . MET A 1 75 ? -11.984 21.539 8.988 1.00 7.09 82 MET A O 1
ATOM 594 N N . GLY A 1 76 ? -12.679 19.425 9.156 1.00 7.48 83 GLY A N 1
ATOM 595 C CA . GLY A 1 76 ? -12.417 19.333 10.624 1.00 7.69 83 GLY A CA 1
ATOM 596 C C . GLY A 1 76 ? -10.934 19.477 10.936 1.00 7.61 83 GLY A C 1
ATOM 597 O O . GLY A 1 76 ? -10.532 20.287 11.787 1.00 8.09 83 GLY A O 1
ATOM 598 N N . ASP A 1 77 ? -10.075 18.778 10.199 1.00 8.84 84 ASP A N 1
ATOM 599 C CA . ASP A 1 77 ? -8.622 18.964 10.421 1.00 9.27 84 ASP A CA 1
ATOM 600 C C . ASP A 1 77 ? -8.195 20.417 10.186 1.00 8.11 84 ASP A C 1
ATOM 601 O O . ASP A 1 77 ? -7.418 20.980 10.941 1.00 9.27 84 ASP A O 1
ATOM 606 N N . HIS A 1 78 ? -8.672 21.019 9.115 1.00 8.29 85 HIS A N 1
ATOM 607 C CA . HIS A 1 78 ? -8.310 22.381 8.769 1.00 8.15 85 HIS A CA 1
ATOM 608 C C . HIS A 1 78 ? -8.772 23.339 9.867 1.00 8.40 85 HIS A C 1
ATOM 609 O O . HIS A 1 78 ? -8.077 24.288 10.234 1.00 9.09 85 HIS A O 1
ATOM 616 N N . LEU A 1 79 ? -9.943 23.069 10.417 1.00 8.91 86 LEU A N 1
ATOM 617 C CA . LEU A 1 79 ? -10.487 23.927 11.492 1.00 8.67 86 LEU A CA 1
ATOM 618 C C . LEU A 1 79 ? -9.648 23.843 12.772 1.00 9.23 86 LEU A C 1
ATOM 619 O O . LEU A 1 79 ? -9.358 24.855 13.393 1.00 9.30 86 LEU A O 1
ATOM 624 N N . VAL A 1 80 ? -9.259 22.645 13.160 1.00 8.06 87 VAL A N 1
ATOM 625 C CA . VAL A 1 80 ? -8.453 22.436 14.367 1.00 8.77 87 VAL A CA 1
ATOM 626 C C . VAL A 1 80 ? -7.042 23.027 14.173 1.00 8.72 87 VAL A C 1
ATOM 627 O O . VAL A 1 80 ? -6.495 23.626 15.073 1.00 8.93 87 VAL A O 1
ATOM 631 N N . LYS A 1 81 ? -6.492 22.852 12.984 1.00 7.95 88 LYS A N 1
ATOM 632 C CA . LYS A 1 81 ? -5.180 23.396 12.629 1.00 8.88 88 LYS A CA 1
ATOM 633 C C . LYS A 1 81 ? -5.128 24.937 12.632 1.00 8.76 88 LYS A C 1
ATOM 634 O O . LYS A 1 81 ? -4.292 25.538 13.334 1.00 10.07 88 LYS A O 1
ATOM 640 N N . HIS A 1 82 ? -6.034 25.564 11.880 1.00 8.04 89 HIS A N 1
ATOM 641 C CA . HIS A 1 82 ? -6.004 27.019 11.570 1.00 8.49 89 HIS A CA 1
ATOM 642 C C . HIS A 1 82 ? -6.899 27.881 12.417 1.00 9.23 89 HIS A C 1
ATOM 643 O O . HIS A 1 82 ? -6.713 29.132 12.490 1.00 10.16 89 HIS A O 1
ATOM 650 N N . GLY A 1 83 ? -7.920 27.279 12.997 1.00 9.06 90 GLY A N 1
ATOM 651 C CA . GLY A 1 83 ? -9.105 28.051 13.398 1.00 10.01 90 GLY A CA 1
ATOM 652 C C . GLY A 1 83 ? -9.854 28.583 12.160 1.00 10.12 90 GLY A C 1
ATOM 653 O O . GLY A 1 83 ? -9.621 28.112 11.055 1.00 11.17 90 GLY A O 1
ATOM 654 N N . ASP A 1 84 ? -10.784 29.522 12.325 1.00 10.92 91 ASP A N 1
ATOM 655 C CA . ASP A 1 84 ? -11.490 30.081 11.175 1.00 10.19 91 ASP A CA 1
ATOM 656 C C . ASP A 1 84 ? -10.488 30.835 10.279 1.00 11.60 91 ASP A C 1
ATOM 657 O O . ASP A 1 84 ? -9.697 31.646 10.758 1.00 11.64 91 ASP A O 1
ATOM 662 N N . GLY A 1 85 ? -10.538 30.621 8.979 1.00 11.03 92 GLY A N 1
ATOM 663 C CA . GLY A 1 85 ? -9.685 31.376 8.073 1.00 10.47 92 GLY A CA 1
ATOM 664 C C . GLY A 1 85 ? -9.931 31.094 6.609 1.00 9.77 92 GLY A C 1
ATOM 665 O O . GLY A 1 85 ? -10.866 30.344 6.232 1.00 9.67 92 GLY A O 1
ATOM 666 N N . VAL A 1 86 ? -9.038 31.622 5.772 1.00 10.07 93 VAL A N 1
ATOM 667 C CA . VAL A 1 86 ? -9.216 31.557 4.336 1.00 9.51 93 VAL A CA 1
ATOM 668 C C . VAL A 1 86 ? -8.747 30.217 3.843 1.00 9.34 93 VAL A C 1
ATOM 669 O O . VAL A 1 86 ? -7.658 29.785 4.194 1.00 10.31 93 VAL A O 1
ATOM 673 N N . LYS A 1 87 ? -9.575 29.543 3.058 1.00 8.79 94 LYS A N 1
ATOM 674 C CA . LYS A 1 87 ? -9.222 28.294 2.377 1.00 9.07 94 LYS A CA 1
ATOM 675 C C . LYS A 1 87 ? -8.847 28.545 0.933 1.00 10.36 94 LYS A C 1
ATOM 676 O O . LYS A 1 87 ? -7.910 27.946 0.460 1.00 11.43 94 LYS A O 1
ATOM 682 N N . ASP A 1 88 ? -9.608 29.386 0.216 1.00 11.03 95 ASP A N 1
ATOM 683 C CA . ASP A 1 88 ? -9.454 29.527 -1.243 1.00 11.35 95 ASP A CA 1
ATOM 684 C C . ASP A 1 88 ? -9.572 30.993 -1.656 1.00 10.89 95 ASP A C 1
ATOM 685 O O . ASP A 1 88 ? -10.382 31.776 -1.123 1.00 12.59 95 ASP A O 1
ATOM 690 N N . ILE A 1 89 ? -8.718 31.365 -2.600 1.00 9.63 96 ILE A N 1
ATOM 691 C CA . ILE A 1 89 ? -8.784 32.643 -3.280 1.00 8.25 96 ILE A CA 1
ATOM 692 C C . ILE A 1 89 ? -9.115 32.318 -4.735 1.00 9.63 96 ILE A C 1
ATOM 693 O O . ILE A 1 89 ? -8.290 31.708 -5.433 1.00 9.42 96 ILE A O 1
ATOM 698 N N . ALA A 1 90 ? -10.309 32.709 -5.181 1.00 9.40 97 ALA A N 1
ATOM 699 C CA . ALA A 1 90 ? -10.775 32.478 -6.550 1.00 8.73 97 ALA A CA 1
ATOM 700 C C . ALA A 1 90 ? -10.448 33.641 -7.468 1.00 8.41 97 ALA A C 1
ATOM 701 O O . ALA A 1 90 ? -10.522 34.827 -7.075 1.00 10.27 97 ALA A O 1
ATOM 703 N N . PHE A 1 91 ? -10.053 33.302 -8.691 1.00 9.15 98 PHE A N 1
ATOM 704 C CA . PHE A 1 91 ? -9.779 34.267 -9.733 1.00 9.25 98 PHE A CA 1
ATOM 705 C C . PHE A 1 91 ? -10.771 34.020 -10.857 1.00 10.07 98 PHE A C 1
ATOM 706 O O . PHE A 1 91 ? -10.979 32.886 -11.278 1.00 10.41 98 PHE A O 1
ATOM 714 N N . GLU A 1 92 ? -11.342 35.095 -11.379 1.00 11.11 99 GLU A N 1
ATOM 715 C CA . GLU A 1 92 ? -12.115 35.008 -12.629 1.00 12.64 99 GLU A CA 1
ATOM 716 C C . GLU A 1 92 ? -11.106 35.049 -13.766 1.00 12.89 99 GLU A C 1
ATOM 717 O O . GLU A 1 92 ? -10.235 35.930 -13.800 1.00 12.84 99 GLU A O 1
ATOM 723 N N . VAL A 1 93 ? -11.251 34.123 -14.708 1.00 12.22 100 VAL A N 1
ATOM 724 C CA . VAL A 1 93 ? -10.249 33.934 -15.761 1.00 12.37 100 VAL A CA 1
ATOM 725 C C . VAL A 1 93 ? -10.879 33.842 -17.136 1.00 12.12 100 VAL A C 1
ATOM 726 O O . VAL A 1 93 ? -12.056 33.572 -17.265 1.00 10.78 100 VAL A O 1
ATOM 730 N N . GLU A 1 94 ? -10.040 34.047 -18.159 1.00 13.02 101 GLU A N 1
ATOM 731 C CA . GLU A 1 94 ? -10.334 33.614 -19.525 1.00 14.01 101 GLU A CA 1
ATOM 732 C C . GLU A 1 94 ? -9.331 32.503 -19.896 1.00 14.13 101 GLU A C 1
ATOM 733 O O . GLU A 1 94 ? -8.136 32.581 -19.587 1.00 13.85 101 GLU A O 1
ATOM 739 N N . ASP A 1 95 ? -9.823 31.474 -20.550 1.00 14.39 102 ASP A N 1
ATOM 740 C CA . ASP A 1 95 ? -9.003 30.348 -21.002 1.00 15.24 102 ASP A CA 1
ATOM 741 C C . ASP A 1 95 ? -8.454 29.511 -19.831 1.00 15.04 102 ASP A C 1
ATOM 742 O O . ASP A 1 95 ? -7.248 29.227 -19.738 1.00 15.36 102 ASP A O 1
ATOM 747 N N . CYS A 1 96 ? -9.384 29.058 -18.985 1.00 14.71 103 CYS A N 1
ATOM 748 C CA . CYS A 1 96 ? -9.060 28.182 -17.884 1.00 15.76 103 CYS A CA 1
ATOM 749 C C . CYS A 1 96 ? -8.296 26.952 -18.360 1.00 15.70 103 CYS A C 1
ATOM 750 O O . CYS A 1 96 ? -7.317 26.548 -17.750 1.00 15.12 103 CYS A O 1
ATOM 753 N N . ASP A 1 97 ? -8.714 26.366 -19.479 1.00 16.15 104 ASP A N 1
ATOM 754 C CA . ASP A 1 97 ? -8.007 25.187 -19.998 1.00 16.57 104 ASP A CA 1
ATOM 755 C C . ASP A 1 97 ? -6.521 25.449 -20.232 1.00 15.44 104 ASP A C 1
ATOM 756 O O . ASP A 1 97 ? -5.666 24.659 -19.811 1.00 14.76 104 ASP A O 1
ATOM 761 N N . TYR A 1 98 ? -6.193 26.556 -20.891 1.00 14.33 105 TYR A N 1
ATOM 762 C CA . TYR A 1 98 ? -4.792 26.884 -21.085 1.00 13.83 105 TYR A CA 1
ATOM 763 C C . TYR A 1 98 ? -4.083 27.089 -19.749 1.00 12.79 105 TYR A C 1
ATOM 764 O O . TYR A 1 98 ? -2.951 26.608 -19.529 1.00 11.49 105 TYR A O 1
ATOM 773 N N . ILE A 1 99 ? -4.714 27.858 -18.867 1.00 11.94 106 ILE A N 1
ATOM 774 C CA . ILE A 1 99 ? -4.039 28.224 -17.600 1.00 11.57 106 ILE A CA 1
ATOM 775 C C . ILE A 1 99 ? -3.675 26.979 -16.797 1.00 12.07 106 ILE A C 1
ATOM 776 O O . ILE A 1 99 ? -2.554 26.874 -16.263 1.00 12.56 106 ILE A O 1
ATOM 781 N N . VAL A 1 100 ? -4.586 26.020 -16.750 1.00 13.04 107 VAL A N 1
ATOM 782 C CA . VAL A 1 100 ? -4.352 24.773 -16.005 1.00 13.50 107 VAL A CA 1
ATOM 783 C C . VAL A 1 100 ? -3.278 23.917 -16.675 1.00 15.08 107 VAL A C 1
ATOM 784 O O . VAL A 1 100 ? -2.372 23.422 -16.006 1.00 14.49 107 VAL A O 1
ATOM 788 N N . GLN A 1 101 ? -3.331 23.817 -17.994 1.00 15.48 108 GLN A N 1
ATOM 789 C CA . GLN A 1 101 ? -2.358 22.989 -18.705 1.00 16.33 108 GLN A CA 1
ATOM 790 C C . GLN A 1 101 ? -0.962 23.553 -18.550 1.00 15.45 108 GLN A C 1
ATOM 791 O O . GLN A 1 101 ? -0.023 22.799 -18.291 1.00 15.75 108 GLN A O 1
ATOM 797 N N . LYS A 1 102 ? -0.820 24.872 -18.704 1.00 14.59 109 LYS A N 1
ATOM 798 C CA . LYS A 1 102 ? 0.486 25.518 -18.512 1.00 14.28 109 LYS A CA 1
ATOM 799 C C . LYS A 1 102 ? 0.988 25.300 -17.073 1.00 13.09 109 LYS A C 1
ATOM 800 O O . LYS A 1 102 ? 2.123 24.934 -16.847 1.00 11.14 109 LYS A O 1
ATOM 806 N N . ALA A 1 103 ? 0.118 25.522 -16.102 1.00 11.91 110 ALA A N 1
ATOM 807 C CA . ALA A 1 103 ? 0.473 25.355 -14.702 1.00 12.89 110 ALA A CA 1
ATOM 808 C C . ALA A 1 103 ? 0.922 23.900 -14.397 1.00 13.54 110 ALA A C 1
ATOM 809 O O . ALA A 1 103 ? 1.925 23.668 -13.714 1.00 14.32 110 ALA A O 1
ATOM 811 N N . ARG A 1 104 ? 0.198 22.927 -14.928 1.00 15.28 111 ARG A N 1
ATOM 812 C CA A ARG A 1 104 ? 0.611 21.524 -14.790 0.50 15.42 111 ARG A CA 1
ATOM 813 C CA B ARG A 1 104 ? 0.579 21.515 -14.834 0.50 15.75 111 ARG A CA 1
ATOM 814 C C . ARG A 1 104 ? 1.994 21.253 -15.401 1.00 16.08 111 ARG A C 1
ATOM 815 O O . ARG A 1 104 ? 2.857 20.638 -14.740 1.00 16.03 111 ARG A O 1
ATOM 830 N N . GLU A 1 105 ? 2.228 21.727 -16.622 1.00 15.92 112 GLU A N 1
ATOM 831 C CA . GLU A 1 105 ? 3.505 21.527 -17.301 1.00 16.97 112 GLU A CA 1
ATOM 832 C C . GLU A 1 105 ? 4.627 22.166 -16.496 1.00 16.82 112 GLU A C 1
ATOM 833 O O . GLU A 1 105 ? 5.724 21.628 -16.412 1.00 15.65 112 GLU A O 1
ATOM 839 N N . ARG A 1 106 ? 4.333 23.310 -15.878 1.00 16.14 113 ARG A N 1
ATOM 840 C CA . ARG A 1 106 ? 5.303 24.012 -15.048 1.00 16.61 113 ARG A CA 1
ATOM 841 C C . ARG A 1 106 ? 5.492 23.439 -13.634 1.00 17.06 113 ARG A C 1
ATOM 842 O O . ARG A 1 106 ? 6.408 23.845 -12.927 1.00 16.76 113 ARG A O 1
ATOM 850 N N . GLY A 1 107 ? 4.609 22.540 -13.195 1.00 18.11 114 GLY A N 1
ATOM 851 C CA . GLY A 1 107 ? 4.825 21.792 -11.945 1.00 18.14 114 GLY A CA 1
ATOM 852 C C . GLY A 1 107 ? 3.801 22.022 -10.839 1.00 18.70 114 GLY A C 1
ATOM 853 O O . GLY A 1 107 ? 3.948 21.462 -9.742 1.00 19.40 114 GLY A O 1
ATOM 854 N N . ALA A 1 108 ? 2.783 22.839 -11.105 1.00 17.25 115 ALA A N 1
ATOM 855 C CA . ALA A 1 108 ? 1.702 23.033 -10.146 1.00 16.69 115 ALA A CA 1
ATOM 856 C C . ALA A 1 108 ? 0.910 21.758 -9.902 1.00 16.23 115 ALA A C 1
ATOM 857 O O . ALA A 1 108 ? 0.784 20.914 -10.788 1.00 16.81 115 ALA A O 1
ATOM 859 N N . LYS A 1 109 ? 0.424 21.629 -8.672 1.00 16.06 116 LYS A N 1
ATOM 860 C CA . LYS A 1 109 ? -0.485 20.580 -8.284 1.00 16.48 116 LYS A CA 1
ATOM 861 C C . LYS A 1 109 ? -1.924 20.979 -8.565 1.00 15.80 116 LYS A C 1
ATOM 862 O O . LYS A 1 109 ? -2.440 21.951 -7.969 1.00 15.82 116 LYS A O 1
ATOM 868 N N . ILE A 1 110 ? -2.565 20.219 -9.460 1.00 16.15 117 ILE A N 1
ATOM 869 C CA . ILE A 1 110 ? -3.967 20.422 -9.838 1.00 16.12 117 ILE A CA 1
ATOM 870 C C . ILE A 1 110 ? -4.828 19.569 -8.924 1.00 16.40 117 ILE A C 1
ATOM 871 O O . ILE A 1 110 ? -4.884 18.337 -9.058 1.00 16.01 117 ILE A O 1
ATOM 876 N N . MET A 1 111 ? -5.519 20.211 -8.007 1.00 15.71 118 MET A N 1
ATOM 877 C CA . MET A 1 111 ? -6.313 19.490 -7.008 1.00 16.88 118 MET A CA 1
ATOM 878 C C . MET A 1 111 ? -7.604 18.998 -7.625 1.00 17.24 118 MET A C 1
ATOM 879 O O . MET A 1 111 ? -8.132 17.974 -7.241 1.00 18.37 118 MET A O 1
ATOM 884 N N . ARG A 1 112 ? -8.136 19.763 -8.560 1.00 16.61 119 ARG A N 1
ATOM 885 C CA . ARG A 1 112 ? -9.353 19.391 -9.213 1.00 17.10 119 ARG A CA 1
ATOM 886 C C . ARG A 1 112 ? -9.256 19.824 -10.661 1.00 16.31 119 ARG A C 1
ATOM 887 O O . ARG A 1 112 ? -9.063 21.002 -10.988 1.00 15.20 119 ARG A O 1
ATOM 895 N N . GLU A 1 113 ? -9.317 18.821 -11.545 1.00 16.46 120 GLU A N 1
ATOM 896 C CA . GLU A 1 113 ? -9.242 19.041 -12.977 1.00 15.84 120 GLU A CA 1
ATOM 897 C C . GLU A 1 113 ? -10.425 19.864 -13.471 1.00 15.01 120 GLU A C 1
ATOM 898 O O . GLU A 1 113 ? -11.462 19.867 -12.848 1.00 15.20 120 GLU A O 1
ATOM 904 N N . PRO A 1 114 ? -10.278 20.571 -14.591 1.00 15.27 121 PRO A N 1
ATOM 905 C CA . PRO A 1 114 ? -11.355 21.446 -15.042 1.00 14.85 121 PRO A CA 1
ATOM 906 C C . PRO A 1 114 ? -12.683 20.743 -15.210 1.00 15.64 121 PRO A C 1
ATOM 907 O O . PRO A 1 114 ? -12.732 19.623 -15.776 1.00 15.35 121 PRO A O 1
ATOM 911 N N . TRP A 1 115 ? -13.744 21.357 -14.716 1.00 15.04 122 TRP A N 1
ATOM 912 C CA . TRP A 1 115 ? -15.089 20.794 -14.825 1.00 15.45 122 TRP A CA 1
ATOM 913 C C . TRP A 1 115 ? -16.061 21.946 -15.078 1.00 15.49 122 TRP A C 1
ATOM 914 O O . TRP A 1 115 ? -15.745 23.105 -14.819 1.00 13.85 122 TRP A O 1
ATOM 925 N N . VAL A 1 116 ? -17.214 21.619 -15.658 1.00 14.53 123 VAL A N 1
ATOM 926 C CA . VAL A 1 116 ? -18.211 22.609 -16.005 1.00 14.75 123 VAL A CA 1
ATOM 927 C C . VAL A 1 116 ? -19.498 22.345 -15.241 1.00 15.31 123 VAL A C 1
ATOM 928 O O . VAL A 1 116 ? -19.957 21.196 -15.158 1.00 15.33 123 VAL A O 1
ATOM 932 N N . GLU A 1 117 ? -20.063 23.396 -14.659 1.00 15.03 124 GLU A N 1
ATOM 933 C CA . GLU A 1 117 ? -21.367 23.331 -14.012 1.00 16.02 124 GLU A CA 1
ATOM 934 C C . GLU A 1 117 ? -22.320 24.237 -14.752 1.00 16.67 124 GLU A C 1
ATOM 935 O O . GLU A 1 117 ? -21.905 25.247 -15.365 1.00 16.30 124 GLU A O 1
ATOM 941 N N . GLN A 1 118 ? -23.596 23.881 -14.722 1.00 16.85 125 GLN A N 1
ATOM 942 C CA . GLN A 1 118 ? -24.576 24.554 -15.520 1.00 18.32 125 GLN A CA 1
ATOM 943 C C . GLN A 1 118 ? -25.875 24.748 -14.743 1.00 18.78 125 GLN A C 1
ATOM 944 O O . GLN A 1 118 ? -26.297 23.862 -13.996 1.00 18.71 125 GLN A O 1
ATOM 950 N N . ASP A 1 119 ? -26.512 25.889 -14.963 1.00 18.72 126 ASP A N 1
ATOM 951 C CA . ASP A 1 119 ? -27.859 26.132 -14.493 1.00 19.59 126 ASP A CA 1
ATOM 952 C C . ASP A 1 119 ? -28.582 26.950 -15.566 1.00 19.72 126 ASP A C 1
ATOM 953 O O . ASP A 1 119 ? -28.079 27.091 -16.694 1.00 18.70 126 ASP A O 1
ATOM 958 N N . LYS A 1 120 ? -29.764 27.468 -15.245 1.00 19.96 127 LYS A N 1
ATOM 959 C CA . LYS A 1 120 ? -30.588 28.145 -16.239 1.00 20.40 127 LYS A CA 1
ATOM 960 C C . LYS A 1 120 ? -30.016 29.483 -16.678 1.00 19.01 127 LYS A C 1
ATOM 961 O O . LYS A 1 120 ? -30.456 30.052 -17.676 1.00 19.22 127 LYS A O 1
ATOM 967 N N . PHE A 1 121 ? -29.012 29.961 -15.953 1.00 17.92 128 PHE A N 1
ATOM 968 C CA . PHE A 1 121 ? -28.336 31.220 -16.281 1.00 17.79 128 PHE A CA 1
ATOM 969 C C . PHE A 1 121 ? -27.082 31.083 -17.136 1.00 16.50 128 PHE A C 1
ATOM 970 O O . PHE A 1 121 ? -26.483 32.085 -17.486 1.00 15.39 128 PHE A O 1
ATOM 978 N N . GLY A 1 122 ? -26.694 29.849 -17.444 1.00 16.04 129 GLY A N 1
ATOM 979 C CA . GLY A 1 122 ? -25.522 29.552 -18.283 1.00 15.37 129 GLY A CA 1
ATOM 980 C C . GLY A 1 122 ? -24.583 28.529 -17.689 1.00 14.23 129 GLY A C 1
ATOM 981 O O . GLY A 1 122 ? -24.972 27.751 -16.833 1.00 14.96 129 GLY A O 1
ATOM 982 N N . LYS A 1 123 ? -23.329 28.548 -18.134 1.00 14.12 130 LYS A N 1
ATOM 983 C CA . LYS A 1 123 ? -22.322 27.565 -17.710 1.00 13.91 130 LYS A CA 1
ATOM 984 C C . LYS A 1 123 ? -21.145 28.287 -17.089 1.00 12.55 130 LYS A C 1
ATOM 985 O O . LYS A 1 123 ? -20.855 29.445 -17.419 1.00 12.99 130 LYS A O 1
ATOM 990 N N . VAL A 1 124 ? -20.471 27.593 -16.198 1.00 11.48 131 VAL A N 1
ATOM 991 C CA . VAL A 1 124 ? -19.261 28.107 -15.562 1.00 10.56 131 VAL A CA 1
ATOM 992 C C . VAL A 1 124 ? -18.260 26.972 -15.512 1.00 10.18 131 VAL A C 1
ATOM 993 O O . VAL A 1 124 ? -18.588 25.848 -15.073 1.00 11.11 131 VAL A O 1
ATOM 997 N N . LYS A 1 125 ? -17.037 27.250 -15.953 1.00 9.77 132 LYS A N 1
ATOM 998 C CA . LYS A 1 125 ? -15.945 26.296 -15.847 1.00 10.07 132 LYS A CA 1
ATOM 999 C C . LYS A 1 125 ? -15.058 26.627 -14.654 1.00 10.60 132 LYS A C 1
ATOM 1000 O O . LYS A 1 125 ? -14.716 27.796 -14.417 1.00 11.09 132 LYS A O 1
ATOM 1006 N N . PHE A 1 126 ? -14.654 25.582 -13.934 1.00 10.41 133 PHE A N 1
ATOM 1007 C CA . PHE A 1 126 ? -13.808 25.715 -12.726 1.00 10.67 133 PHE A CA 1
ATOM 1008 C C . PHE A 1 126 ? -12.592 24.812 -12.794 1.00 10.74 133 PHE A C 1
ATOM 1009 O O . PHE A 1 126 ? -12.614 23.784 -13.484 1.00 11.48 133 PHE A O 1
ATOM 1017 N N . ALA A 1 127 ? -11.541 25.181 -12.061 1.00 10.41 134 ALA A N 1
ATOM 1018 C CA . ALA A 1 127 ? -10.401 24.290 -11.777 1.00 9.88 134 ALA A CA 1
ATOM 1019 C C . ALA A 1 127 ? -9.791 24.698 -10.427 1.00 9.90 134 ALA A C 1
ATOM 1020 O O . ALA A 1 127 ? -9.971 25.830 -9.983 1.00 9.58 134 ALA A O 1
ATOM 1022 N N . VAL A 1 128 ? -9.118 23.777 -9.740 1.00 10.11 135 VAL A N 1
ATOM 1023 C CA . VAL A 1 128 ? -8.558 24.074 -8.416 1.00 10.70 135 VAL A CA 1
ATOM 1024 C C . VAL A 1 128 ? -7.077 23.710 -8.391 1.00 11.73 135 VAL A C 1
ATOM 1025 O O . VAL A 1 128 ? -6.698 22.603 -8.712 1.00 11.57 135 VAL A O 1
ATOM 1029 N N . LEU A 1 129 ? -6.247 24.666 -8.002 1.00 11.63 136 LEU A N 1
ATOM 1030 C CA . LEU A 1 129 ? -4.811 24.500 -7.900 1.00 12.23 136 LEU A CA 1
ATOM 1031 C C . LEU A 1 129 ? -4.425 24.740 -6.442 1.00 12.79 136 LEU A C 1
ATOM 1032 O O . LEU A 1 129 ? -5.062 25.556 -5.760 1.00 12.27 136 LEU A O 1
ATOM 1037 N N . GLN A 1 130 ? -3.373 24.059 -5.998 1.00 12.35 137 GLN A N 1
ATOM 1038 C CA . GLN A 1 130 ? -2.837 24.220 -4.655 1.00 12.53 137 GLN A CA 1
ATOM 1039 C C . GLN A 1 130 ? -1.746 25.266 -4.636 1.00 11.45 137 GLN A C 1
ATOM 1040 O O . GLN A 1 130 ? -0.807 25.170 -5.395 1.00 11.69 137 GLN A O 1
ATOM 1046 N N . THR A 1 131 ? -1.897 26.282 -3.784 1.00 10.08 138 THR A N 1
ATOM 1047 C CA . THR A 1 131 ? -0.838 27.256 -3.553 1.00 9.27 138 THR A CA 1
ATOM 1048 C C . THR A 1 131 ? -0.216 27.009 -2.175 1.00 10.26 138 THR A C 1
ATOM 1049 O O . THR A 1 131 ? -0.131 25.811 -1.740 1.00 11.17 138 THR A O 1
ATOM 1053 N N . TYR A 1 132 ? 0.253 28.053 -1.494 1.00 9.83 139 TYR A N 1
ATOM 1054 C CA . TYR A 1 132 ? 0.987 27.866 -0.240 1.00 11.09 139 TYR A CA 1
ATOM 1055 C C . TYR A 1 132 ? 0.081 27.265 0.869 1.00 10.79 139 TYR A C 1
ATOM 1056 O O . TYR A 1 132 ? -1.117 27.518 0.911 1.00 9.09 139 TYR A O 1
ATOM 1065 N N . GLY A 1 133 ? 0.694 26.489 1.765 1.00 11.49 140 GLY A N 1
ATOM 1066 C CA . GLY A 1 133 ? -0.022 25.997 2.941 1.00 10.49 140 GLY A CA 1
ATOM 1067 C C . GLY A 1 133 ? -1.125 25.065 2.500 1.00 11.17 140 GLY A C 1
ATOM 1068 O O . GLY A 1 133 ? -0.931 24.153 1.633 1.00 11.07 140 GLY A O 1
ATOM 1069 N N . ASP A 1 134 ? -2.283 25.247 3.113 1.00 10.33 141 ASP A N 1
ATOM 1070 C CA . ASP A 1 134 ? -3.518 24.545 2.692 1.00 11.27 141 ASP A CA 1
ATOM 1071 C C . ASP A 1 134 ? -4.386 25.429 1.785 1.00 10.92 141 ASP A C 1
ATOM 1072 O O . ASP A 1 134 ? -5.539 25.088 1.451 1.00 11.68 141 ASP A O 1
ATOM 1077 N N . THR A 1 135 ? -3.843 26.554 1.351 1.00 8.77 142 THR A N 1
ATOM 1078 C CA . THR A 1 135 ? -4.609 27.488 0.530 1.00 8.89 142 THR A CA 1
ATOM 1079 C C . THR A 1 135 ? -4.698 27.052 -0.923 1.00 8.03 142 THR A C 1
ATOM 1080 O O . THR A 1 135 ? -3.713 26.559 -1.474 1.00 8.08 142 THR A O 1
ATOM 1084 N N . THR A 1 136 ? -5.865 27.201 -1.523 1.00 8.91 143 THR A N 1
ATOM 1085 C CA . THR A 1 136 ? -6.052 26.825 -2.928 1.00 9.20 143 THR A CA 1
ATOM 1086 C C . THR A 1 136 ? -6.472 28.043 -3.738 1.00 10.14 143 THR A C 1
ATOM 1087 O O . THR A 1 136 ? -6.883 29.065 -3.175 1.00 10.06 143 THR A O 1
ATOM 1091 N N . HIS A 1 137 ? -6.326 27.948 -5.061 1.00 10.23 144 HIS A N 1
ATOM 1092 C CA . HIS A 1 137 ? -6.932 28.871 -5.987 1.00 10.35 144 HIS A CA 1
ATOM 1093 C C . HIS A 1 137 ? -7.946 28.148 -6.867 1.00 11.04 144 HIS A C 1
ATOM 1094 O O . HIS A 1 137 ? -7.621 27.142 -7.545 1.00 11.93 144 HIS A O 1
ATOM 1101 N N . THR A 1 138 ? -9.151 28.674 -6.879 1.00 10.29 145 THR A N 1
ATOM 1102 C CA . THR A 1 138 ? -10.195 28.219 -7.785 1.00 9.87 145 THR A CA 1
ATOM 1103 C C . THR A 1 138 ? -10.258 29.172 -8.949 1.00 10.98 145 THR A C 1
ATOM 1104 O O . THR A 1 138 ? -10.448 30.358 -8.774 1.00 11.82 145 THR A O 1
ATOM 1108 N N . LEU A 1 139 ? -10.101 28.624 -10.142 1.00 9.93 146 LEU A N 1
ATOM 1109 C CA . LEU A 1 139 ? -10.252 29.383 -11.368 1.00 10.68 146 LEU A CA 1
ATOM 1110 C C . LEU A 1 139 ? -11.712 29.320 -11.791 1.00 10.84 146 LEU A C 1
ATOM 1111 O O . LEU A 1 139 ? -12.306 28.258 -11.765 1.00 13.25 146 LEU A O 1
ATOM 1116 N N . VAL A 1 140 ? -12.282 30.470 -12.147 1.00 10.90 147 VAL A N 1
ATOM 1117 C CA . VAL A 1 140 ? -13.681 30.616 -12.530 1.00 10.24 147 VAL A CA 1
ATOM 1118 C C . VAL A 1 140 ? -13.772 31.277 -13.920 1.00 10.49 147 VAL A C 1
ATOM 1119 O O . VAL A 1 140 ? -13.457 32.458 -14.090 1.00 9.56 147 VAL A O 1
ATOM 1123 N N . GLU A 1 141 ? -14.225 30.502 -14.888 1.00 11.78 148 GLU A N 1
ATOM 1124 C CA . GLU A 1 141 ? -14.470 31.005 -16.234 1.00 11.61 148 GLU A CA 1
ATOM 1125 C C . GLU A 1 141 ? -15.935 30.940 -16.569 1.00 12.18 148 GLU A C 1
ATOM 1126 O O . GLU A 1 141 ? -16.518 29.837 -16.738 1.00 12.07 148 GLU A O 1
ATOM 1132 N N . LYS A 1 142 ? -16.552 32.116 -16.630 1.00 12.74 149 LYS A N 1
ATOM 1133 C CA . LYS A 1 142 ? -17.957 32.231 -16.989 1.00 14.24 149 LYS A CA 1
ATOM 1134 C C . LYS A 1 142 ? -18.154 32.015 -18.497 1.00 16.24 149 LYS A C 1
ATOM 1135 O O . LYS A 1 142 ? -17.422 32.577 -19.297 1.00 15.69 149 LYS A O 1
ATOM 1141 N N . MET A 1 143 ? -19.110 31.174 -18.860 1.00 16.97 150 MET A N 1
ATOM 1142 C CA . MET A 1 143 ? -19.405 30.890 -20.266 1.00 19.13 150 MET A CA 1
ATOM 1143 C C . MET A 1 143 ? -20.842 31.333 -20.543 1.00 19.33 150 MET A C 1
ATOM 1144 O O . MET A 1 143 ? -21.795 30.553 -20.430 1.00 19.49 150 MET A O 1
ATOM 1149 N N . ASN A 1 144 ? -20.987 32.617 -20.851 1.00 19.90 151 ASN A N 1
ATOM 1150 C CA . ASN A 1 144 ? -22.300 33.245 -21.017 1.00 20.41 151 ASN A CA 1
ATOM 1151 C C . ASN A 1 144 ? -23.167 33.027 -19.764 1.00 19.42 151 ASN A C 1
ATOM 1152 O O . ASN A 1 144 ? -24.312 32.563 -19.842 1.00 20.39 151 ASN A O 1
ATOM 1157 N N . TYR A 1 145 ? -22.601 33.356 -18.605 1.00 18.83 152 TYR A N 1
ATOM 1158 C CA . TYR A 1 145 ? -23.296 33.140 -17.348 1.00 17.68 152 TYR A CA 1
ATOM 1159 C C . TYR A 1 145 ? -23.842 34.473 -16.840 1.00 18.43 152 TYR A C 1
ATOM 1160 O O . TYR A 1 145 ? -23.078 35.421 -16.643 1.00 19.64 152 TYR A O 1
ATOM 1169 N N . ILE A 1 146 ? -25.154 34.550 -16.615 1.00 18.52 153 ILE A N 1
ATOM 1170 C CA . ILE A 1 146 ? -25.765 35.828 -16.232 1.00 19.78 153 ILE A CA 1
ATOM 1171 C C . ILE A 1 146 ? -26.404 35.756 -14.865 1.00 19.17 153 ILE A C 1
ATOM 1172 O O . ILE A 1 146 ? -27.236 36.599 -14.537 1.00 21.23 153 ILE A O 1
ATOM 1177 N N . GLY A 1 147 ? -26.057 34.737 -14.084 1.00 19.03 154 GLY A N 1
ATOM 1178 C CA . GLY A 1 147 ? -26.577 34.582 -12.740 1.00 19.15 154 GLY A CA 1
ATOM 1179 C C . GLY A 1 147 ? -25.886 35.531 -11.773 1.00 19.07 154 GLY A C 1
ATOM 1180 O O . GLY A 1 147 ? -24.822 36.063 -12.055 1.00 19.11 154 GLY A O 1
ATOM 1181 N N . GLN A 1 148 ? -26.502 35.722 -10.622 1.00 19.25 155 GLN A N 1
ATOM 1182 C CA . GLN A 1 148 ? -25.989 36.622 -9.592 1.00 19.64 155 GLN A CA 1
ATOM 1183 C C . GLN A 1 148 ? -24.775 36.079 -8.850 1.00 18.20 155 GLN A C 1
ATOM 1184 O O . GLN A 1 148 ? -23.992 36.866 -8.284 1.00 18.54 155 GLN A O 1
ATOM 1190 N N . PHE A 1 149 ? -24.603 34.750 -8.827 1.00 15.34 156 PHE A N 1
ATOM 1191 C CA . PHE A 1 149 ? -23.406 34.164 -8.233 1.00 13.92 156 PHE A CA 1
ATOM 1192 C C . PHE A 1 149 ? -22.823 32.978 -9.027 1.00 13.36 156 PHE A C 1
ATOM 1193 O O . PHE A 1 149 ? -22.039 33.210 -9.969 1.00 13.90 156 PHE A O 1
ATOM 1201 N N . LEU A 1 150 ? -23.179 31.742 -8.667 1.00 12.35 157 LEU A N 1
ATOM 1202 C CA . LEU A 1 150 ? -22.697 30.549 -9.362 1.00 11.54 157 LEU A CA 1
ATOM 1203 C C . LEU A 1 150 ? -23.747 29.444 -9.325 1.00 12.78 157 LEU A C 1
ATOM 1204 O O . LEU A 1 150 ? -24.626 29.449 -8.446 1.00 12.56 157 LEU A O 1
ATOM 1209 N N . PRO A 1 151 ? -23.638 28.456 -10.235 1.00 12.34 158 PRO A N 1
ATOM 1210 C CA . PRO A 1 151 ? -24.445 27.250 -10.110 1.00 13.01 158 PRO A CA 1
ATOM 1211 C C . PRO A 1 151 ? -24.332 26.573 -8.746 1.00 13.63 158 PRO A C 1
ATOM 1212 O O . PRO A 1 151 ? -23.268 26.576 -8.127 1.00 14.36 158 PRO A O 1
ATOM 1216 N N . GLY A 1 152 ? -25.436 26.012 -8.268 1.00 13.56 159 GLY A N 1
ATOM 1217 C CA . GLY A 1 152 ? -25.404 25.237 -7.063 1.00 14.69 159 GLY A CA 1
ATOM 1218 C C . GLY A 1 152 ? -25.630 26.035 -5.768 1.00 15.00 159 GLY A C 1
ATOM 1219 O O . GLY A 1 152 ? -25.505 25.485 -4.673 1.00 14.32 159 GLY A O 1
ATOM 1220 N N . TYR A 1 153 ? -25.891 27.329 -5.910 1.00 14.93 160 TYR A N 1
ATOM 1221 C CA . TYR A 1 153 ? -26.212 28.185 -4.768 1.00 14.93 160 TYR A CA 1
ATOM 1222 C C . TYR A 1 153 ? -27.526 28.845 -5.040 1.00 15.48 160 TYR A C 1
ATOM 1223 O O . TYR A 1 153 ? -27.778 29.256 -6.163 1.00 17.93 160 TYR A O 1
ATOM 1232 N N . GLU A 1 154 ? -28.368 28.966 -4.018 1.00 14.23 161 GLU A N 1
ATOM 1233 C CA . GLU A 1 154 ? -29.695 29.514 -4.159 1.00 13.88 161 GLU A CA 1
ATOM 1234 C C . GLU A 1 154 ? -29.789 30.862 -3.462 1.00 13.58 161 GLU A C 1
ATOM 1235 O O . GLU A 1 154 ? -28.799 31.358 -2.929 1.00 11.98 161 GLU A O 1
ATOM 1241 N N . ALA A 1 155 ? -30.954 31.466 -3.462 1.00 15.04 162 ALA A N 1
ATOM 1242 C CA . ALA A 1 155 ? -31.115 32.745 -2.755 1.00 16.88 162 ALA A CA 1
ATOM 1243 C C . ALA A 1 155 ? -30.761 32.595 -1.289 1.00 17.49 162 ALA A C 1
ATOM 1244 O O . ALA A 1 155 ? -30.723 31.464 -0.742 1.00 17.31 162 ALA A O 1
ATOM 1246 N N . PRO A 1 156 ? -30.489 33.735 -0.620 1.00 17.41 163 PRO A N 1
ATOM 1247 C CA . PRO A 1 156 ? -30.094 33.658 0.781 1.00 18.64 163 PRO A CA 1
ATOM 1248 C C . PRO A 1 156 ? -31.115 32.974 1.687 1.00 20.14 163 PRO A C 1
ATOM 1249 O O . PRO A 1 156 ? -32.321 33.025 1.415 1.00 19.68 163 PRO A O 1
ATOM 1253 N N . ALA A 1 157 ? -30.597 32.312 2.742 1.00 21.44 164 ALA A N 1
ATOM 1254 C CA . ALA A 1 157 ? -31.426 31.595 3.705 1.00 22.74 164 ALA A CA 1
ATOM 1255 C C . ALA A 1 157 ? -32.328 32.623 4.443 1.00 22.79 164 ALA A C 1
ATOM 1256 O O . ALA A 1 157 ? -33.471 32.335 4.737 1.00 23.60 164 ALA A O 1
ATOM 1258 N N . PHE A 1 158 ? -31.812 33.830 4.666 1.00 23.05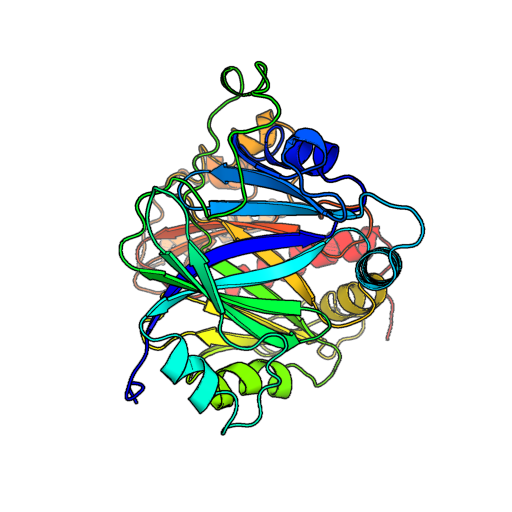 165 PHE A N 1
ATOM 1259 C CA . PHE A 1 158 ? -32.511 34.862 5.450 1.00 22.95 165 PHE A CA 1
ATOM 1260 C C . PHE A 1 158 ? -31.958 36.221 5.101 1.00 22.53 165 PHE A C 1
ATOM 1261 O O . PHE A 1 158 ? -30.743 36.338 5.032 1.00 23.18 165 PHE A O 1
ATOM 1269 N N . MET A 1 159 ? -32.830 37.212 4.887 1.00 21.17 166 MET A N 1
ATOM 1270 C CA . MET A 1 159 ? -32.429 38.646 4.794 1.00 22.93 166 MET A CA 1
ATOM 1271 C C . MET A 1 159 ? -32.585 39.421 6.150 1.00 21.63 166 MET A C 1
ATOM 1272 O O . MET A 1 159 ? -33.618 39.951 6.483 1.00 21.37 166 MET A O 1
ATOM 1277 N N . ASP A 1 160 ? -31.505 39.492 6.905 1.00 20.40 167 ASP A N 1
ATOM 1278 C CA . ASP A 1 160 ? -31.513 40.131 8.218 1.00 19.59 167 ASP A CA 1
ATOM 1279 C C . ASP A 1 160 ? -32.028 41.567 8.131 1.00 17.88 167 ASP A C 1
ATOM 1280 O O . ASP A 1 160 ? -31.397 42.387 7.446 1.00 18.95 167 ASP A O 1
ATOM 1285 N N . PRO A 1 161 ? -33.144 41.907 8.811 1.00 17.05 168 PRO A N 1
ATOM 1286 C CA . PRO A 1 161 ? -33.743 43.264 8.757 1.00 16.13 168 PRO A CA 1
ATOM 1287 C C . PRO A 1 161 ? -32.987 44.370 9.535 1.00 15.68 168 PRO A C 1
ATOM 1288 O O . PRO A 1 161 ? -33.295 45.549 9.399 1.00 15.61 168 PRO A O 1
ATOM 1292 N N . LEU A 1 162 ? -32.014 43.989 10.353 1.00 15.15 169 LEU A N 1
ATOM 1293 C CA . LEU A 1 162 ? -31.123 44.975 10.935 1.00 15.23 169 LEU A CA 1
ATOM 1294 C C . LEU A 1 162 ? -30.235 45.615 9.854 1.00 14.82 169 LEU A C 1
ATOM 1295 O O . LEU A 1 162 ? -29.945 46.779 9.930 1.00 13.76 169 LEU A O 1
ATOM 1300 N N . LEU A 1 163 ? -29.825 44.866 8.833 1.00 13.62 170 LEU A N 1
ATOM 1301 C CA . LEU A 1 163 ? -28.756 45.364 7.946 1.00 13.74 170 LEU A CA 1
ATOM 1302 C C . LEU A 1 163 ? -29.098 46.705 7.220 1.00 14.57 170 LEU A C 1
ATOM 1303 O O . LEU A 1 163 ? -28.272 47.633 7.196 1.00 13.75 170 LEU A O 1
ATOM 1308 N N . PRO A 1 164 ? -30.319 46.835 6.670 1.00 14.30 171 PRO A N 1
ATOM 1309 C CA . PRO A 1 164 ? -30.657 48.106 6.015 1.00 15.63 171 PRO A CA 1
ATOM 1310 C C . PRO A 1 164 ? -30.672 49.324 6.957 1.00 15.98 171 PRO A C 1
ATOM 1311 O O . PRO A 1 164 ? -30.644 50.457 6.478 1.00 16.71 171 PRO A O 1
ATOM 1315 N N . LYS A 1 165 ? -30.732 49.093 8.267 1.00 15.43 172 LYS A N 1
ATOM 1316 C CA . LYS A 1 165 ? -30.704 50.156 9.269 1.00 16.57 172 LYS A CA 1
ATOM 1317 C C . LYS A 1 165 ? -29.302 50.623 9.647 1.00 15.68 172 LYS A C 1
ATOM 1318 O O . LYS A 1 165 ? -29.142 51.638 10.363 1.00 16.12 172 LYS A O 1
ATOM 1324 N N . LEU A 1 166 ? -28.290 49.884 9.192 1.00 12.69 173 LEU A N 1
ATOM 1325 C CA . LEU A 1 166 ? -26.908 50.216 9.573 1.00 11.99 173 LEU A CA 1
ATOM 1326 C C . LEU A 1 166 ? -26.245 51.070 8.488 1.00 12.51 173 LEU A C 1
ATOM 1327 O O . LEU A 1 166 ? -26.614 50.986 7.309 1.00 13.45 173 LEU A O 1
ATOM 1332 N N . PRO A 1 167 ? -25.253 51.891 8.872 1.00 13.73 174 PRO A N 1
ATOM 1333 C CA . PRO A 1 167 ? -24.690 52.832 7.884 1.00 14.16 174 PRO A CA 1
ATOM 1334 C C . PRO A 1 167 ? -23.826 52.138 6.833 1.00 14.41 174 PRO A C 1
ATOM 1335 O O . PRO A 1 167 ? -23.181 51.134 7.132 1.00 14.31 174 PRO A O 1
ATOM 1339 N N . LYS A 1 168 ? -23.874 52.647 5.604 1.00 13.27 175 LYS A N 1
ATOM 1340 C CA . LYS A 1 168 ? -23.170 52.043 4.474 1.00 14.12 175 LYS A CA 1
ATOM 1341 C C . LYS A 1 168 ? -21.645 52.193 4.620 1.00 13.41 175 LYS A C 1
ATOM 1342 O O . LYS A 1 168 ? -21.134 53.257 4.952 1.00 14.19 175 LYS A O 1
ATOM 1346 N N . CYS A 1 169 ? -20.935 51.100 4.382 1.00 11.83 176 CYS A N 1
ATOM 1347 C CA . CYS A 1 169 ? -19.499 51.082 4.626 1.00 10.91 176 CYS A CA 1
ATOM 1348 C C . CYS A 1 169 ? -18.634 51.383 3.401 1.00 10.87 176 CYS A C 1
ATOM 1349 O O . CYS A 1 169 ? -17.420 51.559 3.550 1.00 11.95 176 CYS A O 1
ATOM 1352 N N . SER A 1 170 ? -19.244 51.416 2.225 1.00 11.20 177 SER A N 1
ATOM 1353 C CA . SER A 1 170 ? -18.581 51.951 1.034 1.00 13.08 177 SER A CA 1
ATOM 1354 C C . SER A 1 170 ? -17.399 51.118 0.582 1.00 11.96 177 SER A C 1
ATOM 1355 O O . SER A 1 170 ? -16.468 51.664 -0.010 1.00 12.69 177 SER A O 1
ATOM 1358 N N . LEU A 1 171 ? -17.402 49.804 0.820 1.00 11.02 178 LEU A N 1
ATOM 1359 C CA . LEU A 1 171 ? -16.294 48.973 0.325 1.00 10.49 178 LEU A CA 1
ATOM 1360 C C . LEU A 1 171 ? -16.646 48.452 -1.048 1.00 9.91 178 LEU A C 1
ATOM 1361 O O . LEU A 1 171 ? -17.815 48.087 -1.318 1.00 11.81 178 LEU A O 1
ATOM 1366 N N . GLU A 1 172 ? -15.687 48.490 -1.949 1.00 9.51 179 GLU A N 1
ATOM 1367 C CA . GLU A 1 172 ? -15.985 48.314 -3.383 1.00 9.22 179 GLU A CA 1
ATOM 1368 C C . GLU A 1 172 ? -15.464 47.041 -4.044 1.00 9.49 179 GLU A C 1
ATOM 1369 O O . GLU A 1 172 ? -16.132 46.495 -4.927 1.00 9.54 179 GLU A O 1
ATOM 1375 N N . MET A 1 173 ? -14.259 46.622 -3.714 1.00 9.25 180 MET A N 1
ATOM 1376 C CA . MET A 1 173 ? -13.619 45.476 -4.358 1.00 9.91 180 MET A CA 1
ATOM 1377 C C . MET A 1 173 ? -12.404 45.033 -3.542 1.00 10.67 180 MET A C 1
ATOM 1378 O O . MET A 1 173 ? -11.894 45.784 -2.706 1.00 10.34 180 MET A O 1
ATOM 1383 N N . ILE A 1 174 ? -11.957 43.801 -3.757 1.00 10.49 181 ILE A N 1
ATOM 1384 C CA . ILE A 1 174 ? -10.736 43.329 -3.151 1.00 10.05 181 ILE A CA 1
ATOM 1385 C C . ILE A 1 174 ? -9.540 43.986 -3.840 1.00 10.57 181 ILE A C 1
ATOM 1386 O O . ILE A 1 174 ? -9.397 43.952 -5.070 1.00 11.48 181 ILE A O 1
ATOM 1391 N N . ASP A 1 175 ? -8.691 44.607 -3.059 1.00 9.97 182 ASP A N 1
ATOM 1392 C CA . ASP A 1 175 ? -7.494 45.292 -3.601 1.00 11.48 182 ASP A CA 1
ATOM 1393 C C . ASP A 1 175 ? -6.270 44.388 -3.698 1.00 10.19 182 ASP A C 1
ATOM 1394 O O . ASP A 1 175 ? -5.571 44.421 -4.701 1.00 10.98 182 ASP A O 1
ATOM 1399 N N . HIS A 1 176 ? -6.011 43.656 -2.631 1.00 9.60 183 HIS A N 1
ATOM 1400 C CA . HIS A 1 176 ? -4.903 42.708 -2.552 1.00 8.81 183 HIS A CA 1
ATOM 1401 C C . HIS A 1 176 ? -5.134 41.727 -1.427 1.00 8.66 183 HIS A C 1
ATOM 1402 O O . HIS A 1 176 ? -5.921 41.963 -0.540 1.00 8.64 183 HIS A O 1
ATOM 1409 N N . ILE A 1 177 ? -4.408 40.626 -1.461 1.00 8.67 184 ILE A N 1
ATOM 1410 C CA . ILE A 1 177 ? -4.480 39.606 -0.454 1.00 8.75 184 ILE A CA 1
ATOM 1411 C C . ILE A 1 177 ? -3.079 39.123 -0.128 1.00 9.51 184 ILE A C 1
ATOM 1412 O O . ILE A 1 177 ? -2.310 38.752 -1.051 1.00 9.29 184 ILE A O 1
ATOM 1417 N N . VAL A 1 178 ? -2.764 39.102 1.167 1.00 9.43 185 VAL A N 1
ATOM 1418 C CA . VAL A 1 178 ? -1.422 38.808 1.659 1.00 10.96 185 VAL A CA 1
ATOM 1419 C C . VAL A 1 178 ? -1.305 37.412 2.216 1.00 12.09 185 VAL A C 1
ATOM 1420 O O . VAL A 1 178 ? -2.130 37.024 3.032 1.00 12.64 185 VAL A O 1
ATOM 1424 N N . GLY A 1 179 ? -0.261 36.696 1.794 1.00 11.42 186 GLY A N 1
ATOM 1425 C CA . GLY A 1 179 ? 0.059 35.348 2.290 1.00 11.20 186 GLY A CA 1
ATOM 1426 C C . GLY A 1 179 ? 1.342 35.341 3.095 1.00 9.87 186 GLY A C 1
ATOM 1427 O O . GLY A 1 179 ? 2.436 35.692 2.575 1.00 12.28 186 GLY A O 1
ATOM 1428 N N . ASN A 1 180 ? 1.242 34.905 4.328 1.00 8.94 187 ASN A N 1
ATOM 1429 C CA . ASN A 1 180 ? 2.373 34.792 5.200 1.00 8.76 187 ASN A CA 1
ATOM 1430 C C . ASN A 1 180 ? 2.937 33.403 5.115 1.00 8.20 187 ASN A C 1
ATOM 1431 O O . ASN A 1 180 ? 2.192 32.449 5.211 1.00 9.08 187 ASN A O 1
ATOM 1436 N N . GLN A 1 181 ? 4.255 33.335 5.011 1.00 7.50 188 GLN A N 1
ATOM 1437 C CA . GLN A 1 181 ? 5.021 32.102 4.905 1.00 8.07 188 GLN A CA 1
ATOM 1438 C C . GLN A 1 181 ? 5.965 31.884 6.081 1.00 9.09 188 GLN A C 1
ATOM 1439 O O . GLN A 1 181 ? 6.444 32.830 6.695 1.00 8.67 188 GLN A O 1
ATOM 1445 N N . PRO A 1 182 ? 6.265 30.624 6.370 1.00 9.47 189 PRO A N 1
ATOM 1446 C CA . PRO A 1 182 ? 7.367 30.304 7.255 1.00 10.64 189 PRO A CA 1
ATOM 1447 C C . PRO A 1 182 ? 8.689 30.907 6.782 1.00 11.09 189 PRO A C 1
ATOM 1448 O O . PRO A 1 182 ? 8.847 31.346 5.602 1.00 11.24 189 PRO A O 1
ATOM 1452 N N . ASP A 1 183 ? 9.629 30.904 7.715 1.00 11.52 190 ASP A N 1
ATOM 1453 C CA . ASP A 1 183 ? 11.006 31.279 7.476 1.00 12.50 190 ASP A CA 1
ATOM 1454 C C . ASP A 1 183 ? 11.552 30.623 6.198 1.00 11.73 190 ASP A C 1
ATOM 1455 O O . ASP A 1 183 ? 11.392 29.394 5.956 1.00 11.84 190 ASP A O 1
ATOM 1460 N N . GLN A 1 184 ? 12.108 31.489 5.367 1.00 11.44 191 GLN A N 1
ATOM 1461 C CA . GLN A 1 184 ? 12.746 31.145 4.094 1.00 11.54 191 GLN A CA 1
ATOM 1462 C C . GLN A 1 184 ? 11.834 30.537 3.044 1.00 11.48 191 GLN A C 1
ATOM 1463 O O . GLN A 1 184 ? 12.291 29.750 2.193 1.00 11.01 191 GLN A O 1
ATOM 1469 N N . GLU A 1 185 ? 10.541 30.818 3.106 1.00 10.85 192 GLU A N 1
ATOM 1470 C CA . GLU A 1 185 ? 9.583 30.312 2.104 1.00 11.16 192 GLU A CA 1
ATOM 1471 C C . GLU A 1 185 ? 8.945 31.434 1.275 1.00 11.10 192 GLU A C 1
ATOM 1472 O O . GLU A 1 185 ? 8.084 31.165 0.461 1.00 11.25 192 GLU A O 1
ATOM 1478 N N . MET A 1 186 ? 9.362 32.686 1.471 1.00 9.91 193 MET A N 1
ATOM 1479 C CA . MET A 1 186 ? 8.847 33.789 0.650 1.00 9.84 193 MET A CA 1
ATOM 1480 C C . MET A 1 186 ? 9.170 33.565 -0.828 1.00 10.63 193 MET A C 1
ATOM 1481 O O . MET A 1 186 ? 8.316 33.789 -1.712 1.00 10.64 193 MET A O 1
ATOM 1486 N N . VAL A 1 187 ? 10.421 33.176 -1.100 1.00 10.37 194 VAL A N 1
ATOM 1487 C CA . VAL A 1 187 ? 10.884 33.034 -2.483 1.00 10.86 194 VAL A CA 1
ATOM 1488 C C . VAL A 1 187 ? 10.170 31.901 -3.167 1.00 10.92 194 VAL A C 1
ATOM 1489 O O . VAL A 1 187 ? 9.621 32.075 -4.261 1.00 11.54 194 VAL A O 1
ATOM 1493 N N . SER A 1 188 ? 10.103 30.748 -2.529 1.00 11.84 195 SER A N 1
ATOM 1494 C CA . SER A 1 188 ? 9.392 29.639 -3.127 1.00 12.30 195 SER A CA 1
ATOM 1495 C C . SER A 1 188 ? 7.910 29.912 -3.317 1.00 11.73 195 SER A C 1
ATOM 1496 O O . SER A 1 188 ? 7.362 29.559 -4.383 1.00 11.38 195 SER A O 1
ATOM 1499 N N . ALA A 1 189 ? 7.254 30.526 -2.330 1.00 11.52 196 ALA A N 1
ATOM 1500 C CA . ALA A 1 189 ? 5.821 30.795 -2.467 1.00 11.12 196 ALA A CA 1
ATOM 1501 C C . ALA A 1 189 ? 5.518 31.841 -3.549 1.00 10.79 196 ALA A C 1
ATOM 1502 O O . ALA A 1 189 ? 4.507 31.722 -4.253 1.00 11.12 196 ALA A O 1
ATOM 1504 N N . SER A 1 190 ? 6.395 32.831 -3.699 1.00 10.63 197 SER A N 1
ATOM 1505 C CA . SER A 1 190 ? 6.213 33.844 -4.754 1.00 11.13 197 SER A CA 1
ATOM 1506 C C . SER A 1 190 ? 6.560 33.288 -6.141 1.00 11.26 197 SER A C 1
ATOM 1507 O O . SER A 1 190 ? 5.838 33.492 -7.105 1.00 10.93 197 SER A O 1
ATOM 1510 N N . GLU A 1 191 ? 7.650 32.539 -6.225 1.00 11.75 198 GLU A N 1
ATOM 1511 C CA . GLU A 1 191 ? 8.034 31.858 -7.458 1.00 13.87 198 GLU A CA 1
ATOM 1512 C C . GLU A 1 191 ? 6.955 30.962 -8.021 1.00 12.24 198 GLU A C 1
ATOM 1513 O O . GLU A 1 191 ? 6.810 30.841 -9.240 1.00 12.21 198 GLU A O 1
ATOM 1519 N N . TRP A 1 192 ? 6.162 30.364 -7.144 1.00 10.90 199 TRP A N 1
ATOM 1520 C CA . TRP A 1 192 ? 5.027 29.559 -7.574 1.00 9.99 199 TRP A CA 1
ATOM 1521 C C . TRP A 1 192 ? 4.184 30.330 -8.605 1.00 9.96 199 TRP A C 1
ATOM 1522 O O . TRP A 1 192 ? 3.772 29.768 -9.619 1.00 9.43 199 TRP A O 1
ATOM 1533 N N . TYR A 1 193 ? 3.892 31.598 -8.316 1.00 9.98 200 TYR A N 1
ATOM 1534 C CA . TYR A 1 193 ? 3.056 32.422 -9.186 1.00 10.10 200 TYR A CA 1
ATOM 1535 C C . TYR A 1 193 ? 3.745 32.725 -10.502 1.00 10.71 200 TYR A C 1
ATOM 1536 O O . TYR A 1 193 ? 3.102 32.679 -11.579 1.00 10.91 200 TYR A O 1
ATOM 1545 N N . LEU A 1 194 ? 5.018 33.113 -10.420 1.00 10.77 201 LEU A N 1
ATOM 1546 C CA . LEU A 1 194 ? 5.793 33.440 -11.609 1.00 11.89 201 LEU A CA 1
ATOM 1547 C C . LEU A 1 194 ? 5.890 32.237 -12.555 1.00 11.77 201 LEU A C 1
ATOM 1548 O O . LEU A 1 194 ? 5.601 32.348 -13.754 1.00 12.15 201 LEU A O 1
ATOM 1553 N N . LYS A 1 195 ? 6.238 31.087 -11.996 1.00 11.31 202 LYS A N 1
ATOM 1554 C CA . LYS A 1 195 ? 6.525 29.881 -12.783 1.00 12.62 202 LYS A CA 1
ATOM 1555 C C . LYS A 1 195 ? 5.227 29.261 -13.316 1.00 11.54 202 LYS A C 1
ATOM 1556 O O . LYS A 1 195 ? 5.100 28.926 -14.522 1.00 10.87 202 LYS A O 1
ATOM 1562 N N . ASN A 1 196 ? 4.248 29.087 -12.423 1.00 10.86 203 ASN A N 1
ATOM 1563 C CA . ASN A 1 196 ? 3.039 28.361 -12.762 1.00 10.51 203 ASN A CA 1
ATOM 1564 C C . ASN A 1 196 ? 1.948 29.171 -13.449 1.00 10.98 203 ASN A C 1
ATOM 1565 O O . ASN A 1 196 ? 1.297 28.656 -14.366 1.00 11.37 203 ASN A O 1
ATOM 1570 N N . LEU A 1 197 ? 1.772 30.425 -13.034 1.00 10.91 204 LEU A N 1
ATOM 1571 C CA . LEU A 1 197 ? 0.690 31.260 -13.527 1.00 11.46 204 LEU A CA 1
ATOM 1572 C C . LEU A 1 197 ? 1.172 32.395 -14.435 1.00 10.65 204 LEU A C 1
ATOM 1573 O O . LEU A 1 197 ? 0.347 33.121 -14.985 1.00 10.10 204 LEU A O 1
ATOM 1578 N N . GLN A 1 198 ? 2.488 32.546 -14.592 1.00 10.66 205 GLN A N 1
ATOM 1579 C CA . GLN A 1 198 ? 3.087 33.612 -15.423 1.00 10.91 205 GLN A CA 1
ATOM 1580 C C . GLN A 1 198 ? 2.719 34.996 -14.885 1.00 11.28 205 GLN A C 1
ATOM 1581 O O . GLN A 1 198 ? 2.474 35.944 -15.631 1.00 11.75 205 GLN A O 1
ATOM 1587 N N . PHE A 1 199 ? 2.630 35.077 -13.566 1.00 10.37 206 PHE A N 1
ATOM 1588 C CA . PHE A 1 199 ? 2.634 36.341 -12.876 1.00 9.91 206 PHE A CA 1
ATOM 1589 C C . PHE A 1 199 ? 4.058 36.888 -12.967 1.00 9.55 206 PHE A C 1
ATOM 1590 O O . PHE A 1 199 ? 4.999 36.211 -13.431 1.00 9.06 206 PHE A O 1
ATOM 1598 N N . HIS A 1 200 ? 4.241 38.109 -12.462 1.00 9.55 207 HIS A N 1
ATOM 1599 C CA . HIS A 1 200 ? 5.546 38.738 -12.404 1.00 9.89 207 HIS A CA 1
ATOM 1600 C C . HIS A 1 200 ? 5.731 39.447 -11.075 1.00 11.05 207 HIS A C 1
ATOM 1601 O O . HIS A 1 200 ? 4.762 39.690 -10.340 1.00 11.19 207 HIS A O 1
ATOM 1608 N N . ARG A 1 201 ? 6.972 39.735 -10.742 1.00 11.56 208 ARG A N 1
ATOM 1609 C CA . ARG A 1 201 ? 7.267 40.459 -9.508 1.00 11.47 208 ARG A CA 1
ATOM 1610 C C . ARG A 1 201 ? 6.890 41.929 -9.698 1.00 11.48 208 ARG A C 1
ATOM 1611 O O . ARG A 1 201 ? 7.305 42.590 -10.652 1.00 10.50 208 ARG A O 1
ATOM 1619 N N . PHE A 1 202 ? 6.072 42.425 -8.788 1.00 10.29 209 PHE A N 1
ATOM 1620 C CA . PHE A 1 202 ? 5.528 43.782 -8.863 1.00 10.44 209 PHE A CA 1
ATOM 1621 C C . PHE A 1 202 ? 6.222 44.742 -7.914 1.00 11.66 209 PHE A C 1
ATOM 1622 O O . PHE A 1 202 ? 6.413 45.919 -8.252 1.00 12.69 209 PHE A O 1
ATOM 1630 N N . TRP A 1 203 ? 6.589 44.262 -6.735 1.00 11.78 210 TRP A N 1
ATOM 1631 C CA . TRP A 1 203 ? 7.213 45.122 -5.712 1.00 13.51 210 TRP A CA 1
ATOM 1632 C C . TRP A 1 203 ? 7.862 44.208 -4.697 1.00 13.14 210 TRP A C 1
ATOM 1633 O O . TRP A 1 203 ? 7.576 43.016 -4.640 1.00 12.78 210 TRP A O 1
ATOM 1644 N N . SER A 1 204 ? 8.778 44.756 -3.920 1.00 14.52 211 SER A N 1
ATOM 1645 C CA . SER A 1 204 ? 9.359 44.002 -2.815 1.00 15.41 211 SER A CA 1
ATOM 1646 C C . SER A 1 204 ? 9.922 44.966 -1.794 1.00 16.55 211 SER A C 1
ATOM 1647 O O . SER A 1 204 ? 10.231 46.135 -2.114 1.00 16.71 211 SER A O 1
ATOM 1650 N N . VAL A 1 205 ? 10.075 44.459 -0.577 1.00 15.93 212 VAL A N 1
ATOM 1651 C CA . VAL A 1 205 ? 10.789 45.198 0.463 1.00 16.77 212 VAL A CA 1
ATOM 1652 C C . VAL A 1 205 ? 11.606 44.203 1.253 1.00 17.32 212 VAL A C 1
ATOM 1653 O O . VAL A 1 205 ? 11.268 43.019 1.380 1.00 15.05 212 VAL A O 1
ATOM 1657 N N . ASP A 1 206 ? 12.698 44.681 1.802 1.00 18.86 213 ASP A N 1
ATOM 1658 C CA . ASP A 1 206 ? 13.419 43.841 2.721 1.00 19.96 213 ASP A CA 1
ATOM 1659 C C . ASP A 1 206 ? 13.428 44.389 4.121 1.00 19.36 213 ASP A C 1
ATOM 1660 O O . ASP A 1 206 ? 12.762 45.378 4.446 1.00 18.71 213 ASP A O 1
ATOM 1665 N N . ASP A 1 207 ? 14.146 43.679 4.974 1.00 20.07 214 ASP A N 1
ATOM 1666 C CA . ASP A 1 207 ? 14.166 43.975 6.382 1.00 21.05 214 ASP A CA 1
ATOM 1667 C C . ASP A 1 207 ? 14.933 45.252 6.716 1.00 21.85 214 ASP A C 1
ATOM 1668 O O . ASP A 1 207 ? 14.827 45.756 7.828 1.00 22.67 214 ASP A O 1
ATOM 1673 N N A THR A 1 208 ? 15.683 45.775 5.744 0.50 21.43 215 THR A N 1
ATOM 1674 N N B THR A 1 208 ? 15.698 45.796 5.761 0.50 21.74 215 THR A N 1
ATOM 1675 C CA A THR A 1 208 ? 16.278 47.092 5.881 0.50 21.40 215 THR A CA 1
ATOM 1676 C CA B THR A 1 208 ? 16.221 47.164 5.896 0.50 22.00 215 THR A CA 1
ATOM 1677 C C A THR A 1 208 ? 15.265 48.234 5.643 0.50 21.60 215 THR A C 1
ATOM 1678 C C B THR A 1 208 ? 15.120 48.211 5.833 0.50 21.81 215 THR A C 1
ATOM 1679 O O A THR A 1 208 ? 15.498 49.360 6.080 0.50 22.08 215 THR A O 1
ATOM 1680 O O B THR A 1 208 ? 15.129 49.227 6.554 0.50 21.23 215 THR A O 1
ATOM 1687 N N . GLN A 1 209 ? 14.124 47.939 5.000 1.00 21.51 216 GLN A N 1
ATOM 1688 C CA . GLN A 1 209 ? 13.077 48.905 4.752 1.00 22.05 216 GLN A CA 1
ATOM 1689 C C . GLN A 1 209 ? 11.918 48.824 5.700 1.00 21.11 216 GLN A C 1
ATOM 1690 O O . GLN A 1 209 ? 11.322 49.851 6.008 1.00 23.86 216 GLN A O 1
ATOM 1696 N N . VAL A 1 210 ? 11.544 47.616 6.140 1.00 17.57 217 VAL A N 1
ATOM 1697 C CA . VAL A 1 210 ? 10.433 47.443 7.066 1.00 15.45 217 VAL A CA 1
ATOM 1698 C C . VAL A 1 210 ? 10.939 46.780 8.323 1.00 14.26 217 VAL A C 1
ATOM 1699 O O . VAL A 1 210 ? 11.250 45.596 8.345 1.00 14.41 217 VAL A O 1
ATOM 1703 N N . HIS A 1 211 ? 11.028 47.560 9.384 1.00 13.54 218 HIS A N 1
ATOM 1704 C CA . HIS A 1 211 ? 11.495 47.055 10.637 1.00 13.35 218 HIS A CA 1
ATOM 1705 C C . HIS A 1 211 ? 11.163 48.063 11.725 1.00 14.06 218 HIS A C 1
ATOM 1706 O O . HIS A 1 211 ? 10.981 49.249 11.448 1.00 15.72 218 HIS A O 1
ATOM 1713 N N . THR A 1 212 ? 11.104 47.570 12.952 1.00 13.71 219 THR A N 1
ATOM 1714 C CA . THR A 1 212 ? 11.088 48.393 14.152 1.00 14.27 219 THR A CA 1
ATOM 1715 C C . THR A 1 212 ? 12.428 48.209 14.824 1.00 14.91 219 THR A C 1
ATOM 1716 O O . THR A 1 212 ? 13.340 47.601 14.225 1.00 13.23 219 THR A O 1
ATOM 1720 N N . GLU A 1 213 ? 12.569 48.654 16.081 1.00 14.56 220 GLU A N 1
ATOM 1721 C CA . GLU A 1 213 ? 13.785 48.382 16.832 1.00 15.88 220 GLU A CA 1
ATOM 1722 C C . GLU A 1 213 ? 13.953 46.933 17.206 1.00 14.18 220 GLU A C 1
ATOM 1723 O O . GLU A 1 213 ? 15.027 46.539 17.624 1.00 13.40 220 GLU A O 1
ATOM 1729 N N . TYR A 1 214 ? 12.880 46.150 17.035 1.00 11.77 221 TYR A N 1
ATOM 1730 C CA . TYR A 1 214 ? 12.831 44.792 17.536 1.00 11.63 221 TYR A CA 1
ATOM 1731 C C . TYR A 1 214 ? 12.640 43.734 16.470 1.00 10.73 221 TYR A C 1
ATOM 1732 O O . TYR A 1 214 ? 13.053 42.603 16.692 1.00 10.62 221 TYR A O 1
ATOM 1741 N N . SER A 1 215 ? 11.942 44.053 15.376 1.00 10.53 222 SER A N 1
ATOM 1742 C CA . SER A 1 215 ? 11.526 42.969 14.462 1.00 9.48 222 SER A CA 1
ATOM 1743 C C . SER A 1 215 ? 11.410 43.456 13.039 1.00 9.73 222 SER A C 1
ATOM 1744 O O . SER A 1 215 ? 11.463 44.652 12.767 1.00 9.29 222 SER A O 1
ATOM 1747 N N . SER A 1 216 ? 11.259 42.517 12.107 1.00 9.38 223 SER A N 1
ATOM 1748 C CA . SER A 1 216 ? 11.251 42.868 10.711 1.00 8.89 223 SER A CA 1
ATOM 1749 C C . SER A 1 216 ? 10.606 41.769 9.913 1.00 8.23 223 SER A C 1
ATOM 1750 O O . SER A 1 216 ? 10.217 40.738 10.450 1.00 8.88 223 SER A O 1
ATOM 1753 N N . LEU A 1 217 ? 10.467 42.038 8.619 1.00 9.63 224 LEU A N 1
ATOM 1754 C CA . LEU A 1 217 ? 9.958 41.074 7.653 1.00 9.40 224 LEU A CA 1
ATOM 1755 C C . LEU A 1 217 ? 10.638 41.336 6.305 1.00 10.47 224 LEU A C 1
ATOM 1756 O O . LEU A 1 217 ? 11.413 42.310 6.156 1.00 9.89 224 LEU A O 1
ATOM 1761 N N . ARG A 1 218 ? 10.415 40.393 5.386 1.00 10.81 225 ARG A N 1
ATOM 1762 C CA . ARG A 1 218 ? 10.633 40.591 3.974 1.00 11.02 225 ARG A CA 1
ATOM 1763 C C . ARG A 1 218 ? 9.308 40.312 3.233 1.00 10.18 225 ARG A C 1
ATOM 1764 O O . ARG A 1 218 ? 8.446 39.533 3.694 1.00 9.55 225 ARG A O 1
ATOM 1772 N N . SER A 1 219 ? 9.176 40.930 2.069 1.00 10.28 226 SER A N 1
ATOM 1773 C CA . SER A 1 219 ? 7.987 40.744 1.242 1.00 10.29 226 SER A CA 1
ATOM 1774 C C . SER A 1 219 ? 8.309 40.834 -0.252 1.00 9.54 226 SER A C 1
ATOM 1775 O O . SER A 1 219 ? 9.174 41.638 -0.680 1.00 8.72 226 SER A O 1
ATOM 1778 N N . ILE A 1 220 ? 7.622 40.012 -1.028 1.00 10.09 227 ILE A N 1
ATOM 1779 C CA . ILE A 1 220 ? 7.597 40.104 -2.489 1.00 9.24 227 ILE A CA 1
ATOM 1780 C C . ILE A 1 220 ? 6.147 40.128 -2.922 1.00 9.35 227 ILE A C 1
ATOM 1781 O O . ILE A 1 220 ? 5.359 39.257 -2.509 1.00 9.57 227 ILE A O 1
ATOM 1786 N N . VAL A 1 221 ? 5.772 41.121 -3.725 1.00 9.76 228 VAL A N 1
ATOM 1787 C CA . VAL A 1 221 ? 4.409 41.198 -4.261 1.00 9.61 228 VAL A CA 1
ATOM 1788 C C . VAL A 1 221 ? 4.463 40.633 -5.694 1.00 9.17 228 VAL A C 1
ATOM 1789 O O . VAL A 1 221 ? 5.294 41.064 -6.519 1.00 8.84 228 VAL A O 1
ATOM 1793 N N . VAL A 1 222 ? 3.604 39.658 -5.934 1.00 8.08 229 VAL A N 1
ATOM 1794 C CA . VAL A 1 222 ? 3.373 39.081 -7.271 1.00 8.66 229 VAL A CA 1
ATOM 1795 C C . VAL A 1 222 ? 2.102 39.681 -7.875 1.00 9.57 229 VAL A C 1
ATOM 1796 O O . VAL A 1 222 ? 1.162 40.078 -7.156 1.00 9.43 229 VAL A O 1
ATOM 1800 N N . ALA A 1 223 ? 2.078 39.794 -9.208 1.00 9.70 230 ALA A N 1
ATOM 1801 C CA . ALA A 1 223 ? 0.914 40.292 -9.916 1.00 9.65 230 ALA A CA 1
ATOM 1802 C C . ALA A 1 223 ? 0.731 39.611 -11.274 1.00 8.66 230 ALA A C 1
ATOM 1803 O O . ALA A 1 223 ? 1.691 39.195 -11.906 1.00 9.25 230 ALA A O 1
ATOM 1805 N N . ASN A 1 224 ? -0.500 39.538 -11.728 1.00 9.63 231 ASN A N 1
ATOM 1806 C CA . ASN A 1 224 ? -0.752 39.126 -13.102 1.00 8.89 231 ASN A CA 1
ATOM 1807 C C . ASN A 1 224 ? -0.294 40.202 -14.076 1.00 10.06 231 ASN A C 1
ATOM 1808 O O . ASN A 1 224 ? -0.011 41.343 -13.692 1.00 10.33 231 ASN A O 1
ATOM 1813 N N . TYR A 1 225 ? -0.206 39.815 -15.343 1.00 10.20 232 TYR A N 1
ATOM 1814 C CA . TYR A 1 225 ? 0.330 40.679 -16.390 1.00 11.20 232 TYR A CA 1
ATOM 1815 C C . TYR A 1 225 ? -0.309 42.082 -16.375 1.00 11.22 232 TYR A C 1
ATOM 1816 O O . TYR A 1 225 ? 0.417 43.069 -16.353 1.00 10.84 232 TYR A O 1
ATOM 1825 N N . GLU A 1 226 ? -1.644 42.153 -16.287 1.00 11.99 233 GLU A N 1
ATOM 1826 C CA . GLU A 1 226 ? -2.369 43.426 -16.383 1.00 13.13 233 GLU A CA 1
ATOM 1827 C C . GLU A 1 226 ? -2.439 44.135 -15.021 1.00 14.02 233 GLU A C 1
ATOM 1828 O O . GLU A 1 226 ? -2.994 45.245 -14.907 1.00 13.87 233 GLU A O 1
ATOM 1834 N N . GLU A 1 227 ? -1.908 43.470 -13.995 1.00 12.84 234 GLU A N 1
ATOM 1835 C CA . GLU A 1 227 ? -1.783 44.010 -12.637 1.00 13.55 234 GLU A CA 1
ATOM 1836 C C . GLU A 1 227 ? -3.128 44.363 -11.993 1.00 14.10 234 GLU A C 1
ATOM 1837 O O . GLU A 1 227 ? -3.202 45.309 -11.202 1.00 15.95 234 GLU A O 1
ATOM 1843 N N . SER A 1 228 ? -4.160 43.578 -12.300 1.00 12.97 235 SER A N 1
ATOM 1844 C CA . SER A 1 228 ? -5.467 43.681 -11.639 1.00 13.02 235 SER A CA 1
ATOM 1845 C C . SER A 1 228 ? -5.508 42.835 -10.366 1.00 12.43 235 SER A C 1
ATOM 1846 O O . SER A 1 228 ? -6.365 43.037 -9.520 1.00 12.55 235 SER A O 1
ATOM 1849 N N . ILE A 1 229 ? -4.569 41.896 -10.251 1.00 11.23 236 ILE A N 1
ATOM 1850 C CA . ILE A 1 229 ? -4.452 40.990 -9.131 1.00 10.97 236 ILE A CA 1
ATOM 1851 C C . ILE A 1 229 ? -3.046 41.172 -8.518 1.00 10.99 236 ILE A C 1
ATOM 1852 O O . ILE A 1 229 ? -2.016 40.986 -9.197 1.00 11.19 236 ILE A O 1
ATOM 1857 N N . LYS A 1 230 ? -3.021 41.543 -7.247 1.00 10.98 237 LYS A N 1
ATOM 1858 C CA . LYS A 1 230 ? -1.771 41.820 -6.492 1.00 11.80 237 LYS A CA 1
ATOM 1859 C C . LYS A 1 230 ? -1.762 41.020 -5.214 1.00 11.74 237 LYS A C 1
ATOM 1860 O O . LYS A 1 230 ? -2.743 41.053 -4.451 1.00 11.34 237 LYS A O 1
ATOM 1866 N N . MET A 1 231 ? -0.708 40.244 -5.000 1.00 10.69 238 MET A N 1
ATOM 1867 C CA . MET A 1 231 ? -0.602 39.420 -3.769 1.00 12.36 238 MET A CA 1
ATOM 1868 C C . MET A 1 231 ? 0.758 39.442 -3.109 1.00 11.06 238 MET A C 1
ATOM 1869 O O . MET A 1 231 ? 1.692 38.776 -3.585 1.00 10.73 238 MET A O 1
ATOM 1874 N N . PRO A 1 232 ? 0.884 40.242 -2.031 1.00 11.24 239 PRO A N 1
ATOM 1875 C CA . PRO A 1 232 ? 2.092 40.245 -1.231 1.00 10.28 239 PRO A CA 1
ATOM 1876 C C . PRO A 1 232 ? 2.309 38.899 -0.549 1.00 9.88 239 PRO A C 1
ATOM 1877 O O . PRO A 1 232 ? 1.371 38.254 -0.087 1.00 9.69 239 PRO A O 1
ATOM 1881 N N . ILE A 1 233 ? 3.549 38.477 -0.527 1.00 9.69 240 ILE A N 1
ATOM 1882 C CA . ILE A 1 233 ? 3.975 37.228 0.089 1.00 10.11 240 ILE A CA 1
ATOM 1883 C C . ILE A 1 233 ? 5.064 37.603 1.098 1.00 10.39 240 ILE A C 1
ATOM 1884 O O . ILE A 1 233 ? 6.129 38.079 0.709 1.00 10.96 240 ILE A O 1
ATOM 1889 N N . ASN A 1 234 ? 4.816 37.364 2.376 1.00 8.55 241 ASN A N 1
ATOM 1890 C CA . ASN A 1 234 ? 5.737 37.766 3.448 1.00 8.88 241 ASN A CA 1
ATOM 1891 C C . ASN A 1 234 ? 6.457 36.580 4.083 1.00 9.10 241 ASN A C 1
ATOM 1892 O O . ASN A 1 234 ? 5.920 35.454 4.148 1.00 10.09 241 ASN A O 1
ATOM 1897 N N . GLU A 1 235 ? 7.628 36.841 4.647 1.00 9.61 242 GLU A N 1
ATOM 1898 C CA . GLU A 1 235 ? 8.289 35.883 5.520 1.00 9.00 242 GLU A CA 1
ATOM 1899 C C . GLU A 1 235 ? 8.881 36.651 6.704 1.00 9.19 242 GLU A C 1
ATOM 1900 O O . GLU A 1 235 ? 9.141 37.858 6.605 1.00 9.51 242 GLU A O 1
ATOM 1906 N N . PRO A 1 236 ? 9.128 35.964 7.813 1.00 9.90 243 PRO A N 1
ATOM 1907 C CA . PRO A 1 236 ? 9.825 36.588 8.932 1.00 10.71 243 PRO A CA 1
ATOM 1908 C C . PRO A 1 236 ? 11.257 36.950 8.553 1.00 11.30 243 PRO A C 1
ATOM 1909 O O . PRO A 1 236 ? 11.867 36.366 7.651 1.00 10.57 243 PRO A O 1
ATOM 1913 N N . ALA A 1 237 ? 11.802 37.918 9.256 1.00 11.55 244 ALA A N 1
ATOM 1914 C CA . ALA A 1 237 ? 13.180 38.343 8.985 1.00 11.66 244 ALA A CA 1
ATOM 1915 C C . ALA A 1 237 ? 13.863 38.673 10.314 1.00 12.51 244 ALA A C 1
ATOM 1916 O O . ALA A 1 237 ? 13.219 38.654 11.363 1.00 11.38 244 ALA A O 1
ATOM 1918 N N . PRO A 1 238 ? 15.168 38.954 10.287 1.00 14.06 245 PRO A N 1
ATOM 1919 C CA . PRO A 1 238 ? 15.824 38.989 11.598 1.00 14.51 245 PRO A CA 1
ATOM 1920 C C . PRO A 1 238 ? 15.474 40.173 12.467 1.00 13.36 245 PRO A C 1
ATOM 1921 O O . PRO A 1 238 ? 15.100 41.242 11.994 1.00 13.12 245 PRO A O 1
ATOM 1925 N N . GLY A 1 239 ? 15.583 39.934 13.758 1.00 12.99 246 GLY A N 1
ATOM 1926 C CA . GLY A 1 239 ? 15.442 40.989 14.747 1.00 12.38 246 GLY A CA 1
ATOM 1927 C C . GLY A 1 239 ? 15.745 40.435 16.126 1.00 11.92 246 GLY A C 1
ATOM 1928 O O . GLY A 1 239 ? 15.867 39.221 16.323 1.00 10.86 246 GLY A O 1
ATOM 1929 N N . LYS A 1 240 ? 15.839 41.345 17.089 1.00 10.94 247 LYS A N 1
ATOM 1930 C CA . LYS A 1 240 ? 15.994 40.954 18.476 1.00 11.13 247 LYS A CA 1
ATOM 1931 C C . LYS A 1 240 ? 14.792 40.133 18.949 1.00 9.99 247 LYS A C 1
ATOM 1932 O O . LYS A 1 240 ? 14.939 39.207 19.761 1.00 10.34 247 LYS A O 1
ATOM 1938 N N . LYS A 1 241 ? 13.604 40.459 18.424 1.00 9.22 248 LYS A N 1
ATOM 1939 C CA . LYS A 1 241 ? 12.391 39.798 18.816 1.00 9.12 248 LYS A CA 1
ATOM 1940 C C . LYS A 1 241 ? 11.659 39.128 17.645 1.00 8.74 248 LYS A C 1
ATOM 1941 O O . LYS A 1 241 ? 11.917 39.436 16.470 1.00 8.92 248 LYS A O 1
ATOM 1947 N N . LYS A 1 242 ? 10.728 38.259 18.011 1.00 9.40 249 LYS A N 1
ATOM 1948 C CA . LYS A 1 242 ? 9.943 37.493 17.039 1.00 9.44 249 LYS A CA 1
ATOM 1949 C C . LYS A 1 242 ? 9.191 38.406 16.075 1.00 8.37 249 LYS A C 1
ATOM 1950 O O . LYS A 1 242 ? 8.524 39.335 16.467 1.00 8.24 249 LYS A O 1
ATOM 1956 N N . SER A 1 243 ? 9.293 38.100 14.797 1.00 8.18 250 SER A N 1
ATOM 1957 C CA . SER A 1 243 ? 8.542 38.790 13.760 1.00 7.38 250 SER A CA 1
ATOM 1958 C C . SER A 1 243 ? 7.049 38.437 13.839 1.00 7.50 250 SER A C 1
ATOM 1959 O O . SER A 1 243 ? 6.669 37.274 14.092 1.00 7.23 250 SER A O 1
ATOM 1962 N N . GLN A 1 244 ? 6.219 39.437 13.618 1.00 7.20 251 GLN A N 1
ATOM 1963 C CA . GLN A 1 244 ? 4.770 39.206 13.536 1.00 6.94 251 GLN A CA 1
ATOM 1964 C C . GLN A 1 244 ? 4.413 38.160 12.489 1.00 7.71 251 GLN A C 1
ATOM 1965 O O . GLN A 1 244 ? 3.357 37.485 12.581 1.00 8.39 251 GLN A O 1
ATOM 1971 N N . ILE A 1 245 ? 5.258 38.009 11.476 1.00 8.60 252 ILE A N 1
ATOM 1972 C CA . ILE A 1 245 ? 4.976 36.989 10.452 1.00 8.79 252 ILE A CA 1
ATOM 1973 C C . ILE A 1 245 ? 5.162 35.602 11.066 1.00 8.96 252 ILE A C 1
ATOM 1974 O O . ILE A 1 245 ? 4.406 34.698 10.759 1.00 8.85 252 ILE A O 1
ATOM 1979 N N . GLN A 1 246 ? 6.134 35.449 11.966 1.00 8.47 253 GLN A N 1
ATOM 1980 C CA . GLN A 1 246 ? 6.295 34.194 12.715 1.00 8.14 253 GLN A CA 1
ATOM 1981 C C . GLN A 1 246 ? 5.171 33.953 13.733 1.00 7.76 253 GLN A C 1
ATOM 1982 O O . GLN A 1 246 ? 4.740 32.814 13.874 1.00 8.14 253 GLN A O 1
ATOM 1988 N N . GLU A 1 247 ? 4.690 35.010 14.390 1.00 8.76 254 GLU A N 1
ATOM 1989 C CA . GLU A 1 247 ? 3.529 34.884 15.249 1.00 8.23 254 GLU A CA 1
ATOM 1990 C C . GLU A 1 247 ? 2.359 34.281 14.436 1.00 7.67 254 GLU A C 1
ATOM 1991 O O . GLU A 1 247 ? 1.646 33.403 14.914 1.00 8.79 254 GLU A O 1
ATOM 1997 N N . TYR A 1 248 ? 2.124 34.797 13.242 1.00 8.30 255 TYR A N 1
ATOM 1998 C CA . TYR A 1 248 ? 1.054 34.264 12.384 1.00 8.45 255 TYR A CA 1
ATOM 1999 C C . TYR A 1 248 ? 1.233 32.776 12.150 1.00 8.89 255 TYR A C 1
ATOM 2000 O O . TYR A 1 248 ? 0.320 32.005 12.343 1.00 7.28 255 TYR A O 1
ATOM 2009 N N . VAL A 1 249 ? 2.425 32.382 11.708 1.00 8.36 256 VAL A N 1
ATOM 2010 C CA . VAL A 1 249 ? 2.699 30.987 11.447 1.00 10.06 256 VAL A CA 1
ATOM 2011 C C . VAL A 1 249 ? 2.535 30.122 12.665 1.00 9.56 256 VAL A C 1
ATOM 2012 O O . VAL A 1 249 ? 1.970 28.990 12.580 1.00 8.87 256 VAL A O 1
ATOM 2016 N N . ASP A 1 250 ? 2.990 30.627 13.822 1.00 9.53 257 ASP A N 1
ATOM 2017 C CA . ASP A 1 250 ? 2.789 29.932 15.091 1.00 9.18 257 ASP A CA 1
ATOM 2018 C C . ASP A 1 250 ? 1.298 29.598 15.334 1.00 9.61 257 ASP A C 1
ATOM 2019 O O . ASP A 1 250 ? 0.959 28.499 15.800 1.00 12.34 257 ASP A O 1
ATOM 2024 N N . TYR A 1 251 ? 0.433 30.560 15.103 1.00 8.72 258 TYR A N 1
ATOM 2025 C CA . TYR A 1 251 ? -0.993 30.416 15.411 1.00 9.08 258 TYR A CA 1
ATOM 2026 C C . TYR A 1 251 ? -1.834 29.842 14.273 1.00 10.05 258 TYR A C 1
ATOM 2027 O O . TYR A 1 251 ? -2.905 29.315 14.520 1.00 10.99 258 TYR A O 1
ATOM 2036 N N . ASN A 1 252 ? -1.313 29.890 13.071 1.00 9.46 259 ASN A N 1
ATOM 2037 C CA . ASN A 1 252 ? -2.022 29.341 11.915 1.00 9.34 259 ASN A CA 1
ATOM 2038 C C . ASN A 1 252 ? -1.657 27.907 11.657 1.00 9.74 259 ASN A C 1
ATOM 2039 O O . ASN A 1 252 ? -2.308 27.265 10.877 1.00 9.87 259 ASN A O 1
ATOM 2044 N N . GLY A 1 253 ? -0.545 27.426 12.216 1.00 11.47 260 GLY A N 1
ATOM 2045 C CA . GLY A 1 253 ? -0.096 26.100 11.932 1.00 12.11 260 GLY A CA 1
ATOM 2046 C C . GLY A 1 253 ? 0.679 25.952 10.621 1.00 11.78 260 GLY A C 1
ATOM 2047 O O . GLY A 1 253 ? 0.943 24.831 10.191 1.00 13.32 260 GLY A O 1
ATOM 2048 N N . GLY A 1 254 ? 1.058 27.071 10.005 1.00 11.48 261 GLY A N 1
ATOM 2049 C CA . GLY A 1 254 ? 1.738 27.079 8.728 1.00 11.25 261 GLY A CA 1
ATOM 2050 C C . GLY A 1 254 ? 1.415 28.319 7.913 1.00 9.89 261 GLY A C 1
ATOM 2051 O O . GLY A 1 254 ? 0.869 29.303 8.447 1.00 9.59 261 GLY A O 1
ATOM 2052 N N . ALA A 1 255 ? 1.787 28.276 6.630 1.00 9.53 262 ALA A N 1
ATOM 2053 C CA . ALA A 1 255 ? 1.476 29.357 5.701 1.00 8.97 262 ALA A CA 1
ATOM 2054 C C . ALA A 1 255 ? -0.016 29.562 5.550 1.00 9.48 262 ALA A C 1
ATOM 2055 O O . ALA A 1 255 ? -0.827 28.611 5.649 1.00 9.75 262 ALA A O 1
ATOM 2057 N N . GLY A 1 256 ? -0.388 30.805 5.291 1.00 8.61 263 GLY A N 1
ATOM 2058 C CA . GLY A 1 256 ? -1.759 31.116 4.978 1.00 9.25 263 GLY A CA 1
ATOM 2059 C C . GLY A 1 256 ? -2.010 32.601 4.755 1.00 9.14 263 GLY A C 1
ATOM 2060 O O . GLY A 1 256 ? -1.100 33.449 4.881 1.00 10.05 263 GLY A O 1
ATOM 2061 N N . VAL A 1 257 ? -3.269 32.902 4.468 1.00 8.79 264 VAL A N 1
ATOM 2062 C CA . VAL A 1 257 ? -3.674 34.304 4.241 1.00 8.43 264 VAL A CA 1
ATOM 2063 C C . VAL A 1 257 ? -3.677 35.107 5.567 1.00 9.49 264 VAL A C 1
ATOM 2064 O O . VAL A 1 257 ? -4.334 34.752 6.554 1.00 9.69 264 VAL A O 1
ATOM 2068 N N . GLN A 1 258 ? -2.922 36.197 5.583 1.00 9.71 265 GLN A N 1
ATOM 2069 C CA . GLN A 1 258 ? -2.834 37.122 6.718 1.00 8.92 265 GLN A CA 1
ATOM 2070 C C . GLN A 1 258 ? -3.888 38.209 6.667 1.00 9.59 265 GLN A C 1
ATOM 2071 O O . GLN A 1 258 ? -4.505 38.503 7.700 1.00 9.89 265 GLN A O 1
ATOM 2077 N N . HIS A 1 259 ? -4.038 38.861 5.512 1.00 8.45 266 HIS A N 1
ATOM 2078 C CA . HIS A 1 259 ? -5.020 39.921 5.399 1.00 9.00 266 HIS A CA 1
ATOM 2079 C C . HIS A 1 259 ? -5.602 40.051 4.001 1.00 8.87 266 HIS A C 1
ATOM 2080 O O . HIS A 1 259 ? -4.968 39.720 3.011 1.00 8.06 266 HIS A O 1
ATOM 2087 N N . ILE A 1 260 ? -6.849 40.514 3.961 1.00 9.47 267 ILE A N 1
ATOM 2088 C CA . ILE A 1 260 ? -7.542 40.822 2.746 1.00 8.69 267 ILE A CA 1
ATOM 2089 C C . ILE A 1 260 ? -7.776 42.327 2.803 1.00 8.37 267 ILE A C 1
ATOM 2090 O O . ILE A 1 260 ? -8.347 42.829 3.788 1.00 8.50 267 ILE A O 1
ATOM 2095 N N . ALA A 1 261 ? -7.360 43.044 1.761 1.00 8.31 268 ALA A N 1
ATOM 2096 C CA . ALA A 1 261 ? -7.508 44.484 1.712 1.00 8.51 268 ALA A CA 1
ATOM 2097 C C . ALA A 1 261 ? -8.674 44.810 0.806 1.00 9.60 268 ALA A C 1
ATOM 2098 O O . ALA A 1 261 ? -8.753 44.298 -0.315 1.00 9.72 268 ALA A O 1
ATOM 2100 N N . LEU A 1 262 ? -9.537 45.711 1.278 1.00 10.04 269 LEU A N 1
ATOM 2101 C CA . LEU A 1 262 ? -10.787 46.043 0.602 1.00 9.65 269 LEU A CA 1
ATOM 2102 C C . LEU A 1 262 ? -10.674 47.539 0.218 1.00 8.88 269 LEU A C 1
ATOM 2103 O O . LEU A 1 262 ? -10.438 48.403 1.072 1.00 9.84 269 LEU A O 1
ATOM 2108 N N . LYS A 1 263 ? -10.873 47.824 -1.055 1.00 9.29 270 LYS A N 1
ATOM 2109 C CA A LYS A 1 263 ? -10.732 49.188 -1.572 0.50 9.75 270 LYS A CA 1
ATOM 2110 C CA B LYS A 1 263 ? -10.745 49.176 -1.607 0.50 9.57 270 LYS A CA 1
ATOM 2111 C C . LYS A 1 263 ? -12.024 49.981 -1.422 1.00 9.82 270 LYS A C 1
ATOM 2112 O O . LYS A 1 263 ? -13.112 49.450 -1.593 1.00 9.80 270 LYS A O 1
ATOM 2123 N N . THR A 1 264 ? -11.877 51.263 -1.103 1.00 9.47 271 THR A N 1
ATOM 2124 C CA . THR A 1 264 ? -12.989 52.207 -1.013 1.00 8.61 271 THR A CA 1
ATOM 2125 C C . THR A 1 264 ? -12.614 53.492 -1.731 1.00 8.61 271 THR A C 1
ATOM 2126 O O . THR A 1 264 ? -11.438 53.770 -1.908 1.00 8.59 271 THR A O 1
ATOM 2130 N N . GLU A 1 265 ? -13.612 54.243 -2.167 1.00 8.69 272 GLU A N 1
ATOM 2131 C CA . GLU A 1 265 ? -13.361 55.582 -2.749 1.00 8.95 272 GLU A CA 1
ATOM 2132 C C . GLU A 1 265 ? -13.766 56.682 -1.768 1.00 9.88 272 GLU A C 1
ATOM 2133 O O . GLU A 1 265 ? -13.828 57.846 -2.136 1.00 8.66 272 GLU A O 1
ATOM 2139 N N . ASP A 1 266 ? -14.062 56.310 -0.511 1.00 9.66 273 ASP A N 1
ATOM 2140 C CA . ASP A 1 266 ? -14.447 57.321 0.494 1.00 10.10 273 ASP A CA 1
ATOM 2141 C C . ASP A 1 266 ? -14.087 56.758 1.851 1.00 9.43 273 ASP A C 1
ATOM 2142 O O . ASP A 1 266 ? -14.962 56.330 2.633 1.00 7.89 273 ASP A O 1
ATOM 2147 N N . ILE A 1 267 ? -12.800 56.813 2.151 1.00 8.82 274 ILE A N 1
ATOM 2148 C CA . ILE A 1 267 ? -12.310 56.086 3.341 1.00 8.64 274 ILE A CA 1
ATOM 2149 C C . ILE A 1 267 ? -12.792 56.753 4.652 1.00 7.92 274 ILE A C 1
ATOM 2150 O O . ILE A 1 267 ? -12.958 56.083 5.657 1.00 8.01 274 ILE A O 1
ATOM 2155 N N . ILE A 1 268 ? -12.988 58.067 4.656 1.00 7.80 275 ILE A N 1
ATOM 2156 C CA A ILE A 1 268 ? -13.459 58.752 5.853 0.50 8.81 275 ILE A CA 1
ATOM 2157 C CA B ILE A 1 268 ? -13.419 58.704 5.897 0.50 8.62 275 ILE A CA 1
ATOM 2158 C C . ILE A 1 268 ? -14.829 58.217 6.260 1.00 9.62 275 ILE A C 1
ATOM 2159 O O . ILE A 1 268 ? -15.052 57.834 7.414 1.00 9.91 275 ILE A O 1
ATOM 2168 N N . THR A 1 269 ? -15.748 58.168 5.281 1.00 10.22 276 THR A N 1
ATOM 2169 C CA . THR A 1 269 ? -17.071 57.557 5.485 1.00 10.98 276 THR A CA 1
ATOM 2170 C C . THR A 1 269 ? -16.973 56.080 5.858 1.00 10.68 276 THR A C 1
ATOM 2171 O O . THR A 1 269 ? -17.623 55.615 6.812 1.00 10.31 276 THR A O 1
ATOM 2175 N N . ALA A 1 270 ? -16.156 55.325 5.135 1.00 9.66 277 ALA A N 1
ATOM 2176 C CA . ALA A 1 270 ? -16.026 53.890 5.405 1.00 9.25 277 ALA A CA 1
ATOM 2177 C C . ALA A 1 270 ? -15.597 53.622 6.842 1.00 9.15 277 ALA A C 1
ATOM 2178 O O . ALA A 1 270 ? -16.211 52.828 7.542 1.00 9.15 277 ALA A O 1
ATOM 2180 N N . ILE A 1 271 ? -14.533 54.278 7.297 1.00 8.84 278 ILE A N 1
ATOM 2181 C CA . ILE A 1 271 ? -14.040 53.991 8.621 1.00 9.14 278 ILE A CA 1
ATOM 2182 C C . ILE A 1 271 ? -14.988 54.530 9.716 1.00 8.66 278 ILE A C 1
ATOM 2183 O O . ILE A 1 271 ? -15.167 53.862 10.752 1.00 9.22 278 ILE A O 1
ATOM 2188 N N A ARG A 1 272 ? -15.581 55.700 9.514 0.50 9.82 279 ARG A N 1
ATOM 2189 N N B ARG A 1 272 ? -15.576 55.697 9.504 0.50 9.41 279 ARG A N 1
ATOM 2190 C CA A ARG A 1 272 ? -16.561 56.202 10.480 0.50 10.64 279 ARG A CA 1
ATOM 2191 C CA B ARG A 1 272 ? -16.551 56.216 10.458 0.50 9.92 279 ARG A CA 1
ATOM 2192 C C A ARG A 1 272 ? -17.706 55.200 10.647 0.50 9.97 279 ARG A C 1
ATOM 2193 C C B ARG A 1 272 ? -17.693 55.204 10.642 0.50 9.56 279 ARG A C 1
ATOM 2194 O O A ARG A 1 272 ? -18.134 54.901 11.772 0.50 9.88 279 ARG A O 1
ATOM 2195 O O B ARG A 1 272 ? -18.100 54.899 11.773 0.50 9.49 279 ARG A O 1
ATOM 2210 N N . HIS A 1 273 ? -18.181 54.664 9.533 1.00 9.79 280 HIS A N 1
ATOM 2211 C CA . HIS A 1 273 ? -19.325 53.753 9.558 1.00 9.73 280 HIS A CA 1
ATOM 2212 C C . HIS A 1 273 ? -18.985 52.375 10.052 1.00 9.38 280 HIS A C 1
ATOM 2213 O O . HIS A 1 273 ? -19.774 51.781 10.791 1.00 11.33 280 HIS A O 1
ATOM 2220 N N . LEU A 1 274 ? -17.798 51.867 9.701 1.00 9.30 281 LEU A N 1
ATOM 2221 C CA . LEU A 1 274 ? -17.303 50.633 10.249 1.00 8.72 281 LEU A CA 1
ATOM 2222 C C . LEU A 1 274 ? -17.155 50.716 11.772 1.00 9.76 281 LEU A C 1
ATOM 2223 O O . LEU A 1 274 ? -17.519 49.783 12.471 1.00 8.89 281 LEU A O 1
ATOM 2228 N N . ARG A 1 275 ? -16.620 51.830 12.287 1.00 9.32 282 ARG A N 1
ATOM 2229 C CA . ARG A 1 275 ? -16.514 52.037 13.740 1.00 9.69 282 ARG A CA 1
ATOM 2230 C C . ARG A 1 275 ? -17.878 52.112 14.410 1.00 10.23 282 ARG A C 1
ATOM 2231 O O . ARG A 1 275 ? -18.039 51.526 15.473 1.00 10.89 282 ARG A O 1
ATOM 2239 N N . GLU A 1 276 ? -18.863 52.772 13.769 1.00 10.30 283 GLU A N 1
ATOM 2240 C CA . GLU A 1 276 ? -20.221 52.835 14.308 1.00 12.09 283 GLU A CA 1
ATOM 2241 C C . GLU A 1 276 ? -20.849 51.439 14.396 1.00 11.50 283 GLU A C 1
ATOM 2242 O O . GLU A 1 276 ? -21.644 51.181 15.288 1.00 11.80 283 GLU A O 1
ATOM 2248 N N . ARG A 1 277 ? -20.480 50.560 13.477 1.00 9.94 284 ARG A N 1
ATOM 2249 C CA . ARG A 1 277 ? -20.985 49.207 13.493 1.00 11.17 284 ARG A CA 1
ATOM 2250 C C . ARG A 1 277 ? -20.245 48.306 14.490 1.00 12.02 284 ARG A C 1
ATOM 2251 O O . ARG A 1 277 ? -20.613 47.157 14.663 1.00 14.48 284 ARG A O 1
ATOM 2259 N N . GLY A 1 278 ? -19.170 48.790 15.065 1.00 11.55 285 GLY A N 1
ATOM 2260 C CA . GLY A 1 278 ? -18.443 48.068 16.104 1.00 12.03 285 GLY A CA 1
ATOM 2261 C C . GLY A 1 278 ? -17.181 47.351 15.672 1.00 12.71 285 GLY A C 1
ATOM 2262 O O . GLY A 1 278 ? -16.690 46.505 16.384 1.00 13.34 285 GLY A O 1
ATOM 2263 N N . LEU A 1 279 ? -16.669 47.660 14.502 1.00 11.30 286 LEU A N 1
ATOM 2264 C CA . LEU A 1 279 ? -15.422 47.063 14.039 1.00 11.55 286 LEU A CA 1
ATOM 2265 C C . LEU A 1 279 ? -14.261 47.819 14.717 1.00 12.72 286 LEU A C 1
ATOM 2266 O O . LEU A 1 279 ? -14.349 49.032 14.876 1.00 13.73 286 LEU A O 1
ATOM 2271 N N . GLU A 1 280 ? -13.259 47.057 15.173 1.00 13.22 287 GLU A N 1
ATOM 2272 C CA . GLU A 1 280 ? -12.057 47.603 15.844 1.00 13.50 287 GLU A CA 1
ATOM 2273 C C . GLU A 1 280 ? -10.892 47.633 14.858 1.00 12.24 287 GLU A C 1
ATOM 2274 O O . GLU A 1 280 ? -10.706 46.707 14.016 1.00 10.74 287 GLU A O 1
ATOM 2280 N N . PHE A 1 281 ? -10.058 48.644 15.006 1.00 11.09 288 PHE A N 1
ATOM 2281 C CA . PHE A 1 281 ? -8.921 48.884 14.186 1.00 9.61 288 PHE A CA 1
ATOM 2282 C C . PHE A 1 281 ? -7.676 49.085 15.089 1.00 10.27 288 PHE A C 1
ATOM 2283 O O . PHE A 1 281 ? -7.781 49.322 16.307 1.00 11.04 288 PHE A O 1
ATOM 2291 N N . LEU A 1 282 ? -6.493 48.992 14.489 1.00 10.13 289 LEU A N 1
ATOM 2292 C CA . LEU A 1 282 ? -5.245 49.220 15.181 1.00 10.21 289 LEU A CA 1
ATOM 2293 C C . LEU A 1 282 ? -5.136 50.705 15.458 1.00 11.90 289 LEU A C 1
ATOM 2294 O O . LEU A 1 282 ? -5.993 51.499 15.011 1.00 14.08 289 LEU A O 1
ATOM 2299 N N . SER A 1 283 ? -4.144 51.102 16.219 1.00 13.13 290 SER A N 1
ATOM 2300 C CA . SER A 1 283 ? -3.941 52.535 16.499 1.00 14.19 290 SER A CA 1
ATOM 2301 C C . SER A 1 283 ? -2.569 53.017 16.089 1.00 13.49 290 SER A C 1
ATOM 2302 O O . SER A 1 283 ? -1.681 52.234 15.707 1.00 11.28 290 SER A O 1
ATOM 2305 N N . VAL A 1 284 ? -2.401 54.340 16.204 1.00 11.84 291 VAL A N 1
ATOM 2306 C CA . VAL A 1 284 ? -1.304 55.070 15.652 1.00 11.50 291 VAL A CA 1
ATOM 2307 C C . VAL A 1 284 ? -1.065 56.214 16.664 1.00 11.36 291 VAL A C 1
ATOM 2308 O O . VAL A 1 284 ? -2.024 56.807 17.148 1.00 11.18 291 VAL A O 1
ATOM 2312 N N . PRO A 1 285 ? 0.184 56.545 16.970 1.00 10.75 292 PRO A N 1
ATOM 2313 C CA . PRO A 1 285 ? 0.381 57.595 17.955 1.00 9.95 292 PRO A CA 1
ATOM 2314 C C . PRO A 1 285 ? 0.087 58.999 17.392 1.00 9.72 292 PRO A C 1
ATOM 2315 O O . PRO A 1 285 ? 0.259 59.280 16.173 1.00 9.81 292 PRO A O 1
ATOM 2319 N N . SER A 1 286 ? -0.247 59.921 18.273 1.00 9.07 293 SER A N 1
ATOM 2320 C CA . SER A 1 286 ? -0.493 61.290 17.904 1.00 9.73 293 SER A CA 1
ATOM 2321 C C . SER A 1 286 ? 0.697 61.947 17.168 1.00 10.03 293 SER A C 1
ATOM 2322 O O . SER A 1 286 ? 0.503 62.781 16.265 1.00 9.62 293 SER A O 1
ATOM 2325 N N . THR A 1 287 ? 1.928 61.590 17.563 1.00 8.41 294 THR A N 1
ATOM 2326 C CA . THR A 1 287 ? 3.116 62.129 16.933 1.00 8.77 294 THR A CA 1
ATOM 2327 C C . THR A 1 287 ? 3.118 61.929 15.414 1.00 8.41 294 THR A C 1
ATOM 2328 O O . THR A 1 287 ? 3.626 62.779 14.670 1.00 10.31 294 THR A O 1
ATOM 2332 N N . TYR A 1 288 ? 2.560 60.813 14.963 1.00 8.62 295 TYR A N 1
ATOM 2333 C CA . TYR A 1 288 ? 2.578 60.440 13.567 1.00 8.86 295 TYR A CA 1
ATOM 2334 C C . TYR A 1 288 ? 1.932 61.564 12.734 1.00 8.17 295 TYR A C 1
ATOM 2335 O O . TYR A 1 288 ? 2.429 61.917 11.647 1.00 9.03 295 TYR A O 1
ATOM 2344 N N . TYR A 1 289 ? 0.792 62.058 13.227 1.00 8.99 296 TYR A N 1
ATOM 2345 C CA . TYR A 1 289 ? 0.025 63.086 12.506 1.00 9.66 296 TYR A CA 1
ATOM 2346 C C . TYR A 1 289 ? 0.665 64.446 12.526 1.00 10.89 296 TYR A C 1
ATOM 2347 O O . TYR A 1 289 ? 0.544 65.215 11.540 1.00 9.69 296 TYR A O 1
ATOM 2356 N N . LYS A 1 290 ? 1.404 64.753 13.594 1.00 11.41 297 LYS A N 1
ATOM 2357 C CA . LYS A 1 290 ? 2.201 65.968 13.610 1.00 12.62 297 LYS A CA 1
ATOM 2358 C C . LYS A 1 290 ? 3.308 65.891 12.552 1.00 11.86 297 LYS A C 1
ATOM 2359 O O . LYS A 1 290 ? 3.538 66.840 11.820 1.00 13.33 297 LYS A O 1
ATOM 2363 N N . GLN A 1 291 ? 3.983 64.755 12.469 1.00 11.60 298 GLN A N 1
ATOM 2364 C CA . GLN A 1 291 ? 5.037 64.545 11.481 1.00 11.75 298 GLN A CA 1
ATOM 2365 C C . GLN A 1 291 ? 4.464 64.588 10.062 1.00 11.06 298 GLN A C 1
ATOM 2366 O O . GLN A 1 291 ? 5.057 65.171 9.159 1.00 11.51 298 GLN A O 1
ATOM 2372 N N . LEU A 1 292 ? 3.319 63.969 9.883 1.00 10.00 299 LEU A N 1
ATOM 2373 C CA . LEU A 1 292 ? 2.686 63.977 8.579 1.00 10.41 299 LEU A CA 1
ATOM 2374 C C . LEU A 1 292 ? 2.377 65.387 8.088 1.00 11.06 299 LEU A C 1
ATOM 2375 O O . LEU A 1 292 ? 2.674 65.734 6.908 1.00 10.90 299 LEU A O 1
ATOM 2380 N N . ARG A 1 293 ? 1.773 66.213 8.954 1.00 11.63 300 ARG A N 1
ATOM 2381 C CA A ARG A 1 293 ? 1.430 67.565 8.573 0.50 12.49 300 ARG A CA 1
ATOM 2382 C CA B ARG A 1 293 ? 1.431 67.559 8.563 0.50 11.99 300 ARG A CA 1
ATOM 2383 C C . ARG A 1 293 ? 2.677 68.331 8.161 1.00 13.39 300 ARG A C 1
ATOM 2384 O O . ARG A 1 293 ? 2.669 69.095 7.170 1.00 12.46 300 ARG A O 1
ATOM 2399 N N . GLU A 1 294 ? 3.775 68.138 8.900 1.00 13.91 301 GLU A N 1
ATOM 2400 C CA . GLU A 1 294 ? 5.027 68.796 8.522 1.00 14.71 301 GLU A CA 1
ATOM 2401 C C . GLU A 1 294 ? 5.567 68.283 7.191 1.00 14.33 301 GLU A C 1
ATOM 2402 O O . GLU A 1 294 ? 5.962 69.080 6.316 1.00 13.88 301 GLU A O 1
ATOM 2408 N N . LYS A 1 295 ? 5.591 66.968 6.996 1.00 14.12 302 LYS A N 1
ATOM 2409 C CA . LYS A 1 295 ? 6.090 66.427 5.736 1.00 14.92 302 LYS A CA 1
ATOM 2410 C C . LYS A 1 295 ? 5.222 66.865 4.530 1.00 13.83 302 LYS A C 1
ATOM 2411 O O . LYS A 1 295 ? 5.749 67.118 3.449 1.00 13.74 302 LYS A O 1
ATOM 2417 N N . LEU A 1 296 ? 3.915 67.001 4.734 1.00 13.57 303 LEU A N 1
ATOM 2418 C CA . LEU A 1 296 ? 3.032 67.378 3.622 1.00 14.32 303 LEU A CA 1
ATOM 2419 C C . LEU A 1 296 ? 3.303 68.778 3.100 1.00 14.54 303 LEU A C 1
ATOM 2420 O O . LEU A 1 296 ? 2.922 69.093 1.975 1.00 15.17 303 LEU A O 1
ATOM 2425 N N . LYS A 1 297 ? 4.001 69.600 3.874 1.00 15.39 304 LYS A N 1
ATOM 2426 C CA . LYS A 1 297 ? 4.312 70.982 3.435 1.00 16.62 304 LYS A CA 1
ATOM 2427 C C . LYS A 1 297 ? 5.237 71.010 2.229 1.00 17.24 304 LYS A C 1
ATOM 2428 O O . LYS A 1 297 ? 5.237 71.999 1.501 1.00 16.33 304 LYS A O 1
ATOM 2434 N N . THR A 1 298 ? 6.018 69.945 2.033 1.00 17.83 305 THR A N 1
ATOM 2435 C CA . THR A 1 298 ? 6.998 69.861 0.947 1.00 19.75 305 THR A CA 1
ATOM 2436 C C . THR A 1 298 ? 6.716 68.728 -0.029 1.00 19.06 305 THR A C 1
ATOM 2437 O O . THR A 1 298 ? 7.471 68.518 -0.971 1.00 19.94 305 THR A O 1
ATOM 2441 N N . ALA A 1 299 ? 5.647 67.984 0.188 1.00 18.50 306 ALA A N 1
ATOM 2442 C CA . ALA A 1 299 ? 5.266 66.897 -0.720 1.00 18.56 306 ALA A CA 1
ATOM 2443 C C . ALA A 1 299 ? 4.806 67.480 -2.054 1.00 18.22 306 ALA A C 1
ATOM 2444 O O . ALA A 1 299 ? 4.256 68.587 -2.101 1.00 18.23 306 ALA A O 1
ATOM 2446 N N . LYS A 1 300 ? 5.003 66.718 -3.132 1.00 18.30 307 LYS A N 1
ATOM 2447 C CA . LYS A 1 300 ? 4.551 67.124 -4.472 1.00 18.56 307 LYS A CA 1
ATOM 2448 C C . LYS A 1 300 ? 3.078 66.842 -4.652 1.00 18.53 307 LYS A C 1
ATOM 2449 O O . LYS A 1 300 ? 2.451 67.350 -5.568 1.00 21.77 307 LYS A O 1
ATOM 2453 N N . ILE A 1 301 ? 2.527 65.983 -3.826 1.00 16.91 308 ILE A N 1
ATOM 2454 C CA . ILE A 1 301 ? 1.089 65.732 -3.854 1.00 15.78 308 ILE A CA 1
ATOM 2455 C C . ILE A 1 301 ? 0.366 66.548 -2.784 1.00 14.99 308 ILE A C 1
ATOM 2456 O O . ILE A 1 301 ? 0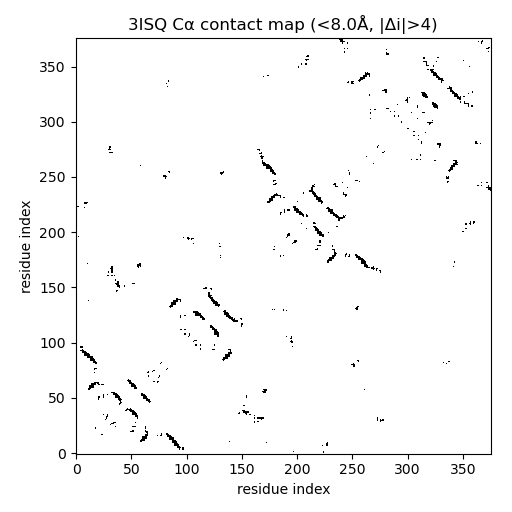.992 67.117 -1.884 1.00 15.51 308 ILE A O 1
ATOM 2461 N N . LYS A 1 302 ? -0.945 66.621 -2.929 1.00 14.30 309 LYS A N 1
ATOM 2462 C CA . LYS A 1 302 ? -1.816 67.301 -1.979 1.00 14.48 309 LYS A CA 1
ATOM 2463 C C . LYS A 1 302 ? -2.878 66.289 -1.524 1.00 13.80 309 LYS A C 1
ATOM 2464 O O . LYS A 1 302 ? -3.567 65.731 -2.343 1.00 13.16 309 LYS A O 1
ATOM 2468 N N . VAL A 1 303 ? -3.023 66.088 -0.220 1.00 12.19 310 VAL A N 1
ATOM 2469 C CA . VAL A 1 303 ? -3.974 65.174 0.331 1.00 11.48 310 VAL A CA 1
ATOM 2470 C C . VAL A 1 303 ? -5.288 65.951 0.442 1.00 12.25 310 VAL A C 1
ATOM 2471 O O . VAL A 1 303 ? -5.309 67.055 0.996 1.00 12.28 310 VAL A O 1
ATOM 2475 N N . LYS A 1 304 ? -6.354 65.432 -0.147 1.00 11.81 311 LYS A N 1
ATOM 2476 C CA . LYS A 1 304 ? -7.603 66.151 -0.194 1.00 14.00 311 LYS A CA 1
ATOM 2477 C C . LYS A 1 304 ? -8.466 65.865 1.035 1.00 13.94 311 LYS A C 1
ATOM 2478 O O . LYS A 1 304 ? -9.266 66.709 1.415 1.00 14.20 311 LYS A O 1
ATOM 2484 N N . GLU A 1 305 ? -8.308 64.683 1.652 1.00 11.93 312 GLU A N 1
ATOM 2485 C CA . GLU A 1 305 ? -9.040 64.348 2.882 1.00 12.57 312 GLU A CA 1
ATOM 2486 C C . GLU A 1 305 ? -8.568 65.256 4.021 1.00 13.24 312 GLU A C 1
ATOM 2487 O O . GLU A 1 305 ? -7.397 65.628 4.094 1.00 14.16 312 GLU A O 1
ATOM 2493 N N . ASN A 1 306 ? -9.509 65.647 4.870 1.00 14.06 313 ASN A N 1
ATOM 2494 C CA . ASN A 1 306 ? -9.201 66.451 6.025 1.00 14.77 313 ASN A CA 1
ATOM 2495 C C . ASN A 1 306 ? -8.270 65.658 6.952 1.00 12.65 313 ASN A C 1
ATOM 2496 O O . ASN A 1 306 ? -8.632 64.545 7.407 1.00 10.55 313 ASN A O 1
ATOM 2501 N N . ILE A 1 307 ? -7.092 66.215 7.244 1.00 11.83 314 ILE A N 1
ATOM 2502 C CA . ILE A 1 307 ? -6.076 65.499 8.045 1.00 12.31 314 ILE A CA 1
ATOM 2503 C C . ILE A 1 307 ? -6.598 65.286 9.484 1.00 12.08 314 ILE A C 1
ATOM 2504 O O . ILE A 1 307 ? -6.287 64.283 10.117 1.00 10.15 314 ILE A O 1
ATOM 2509 N N . ASP A 1 308 ? -7.453 66.192 9.952 1.0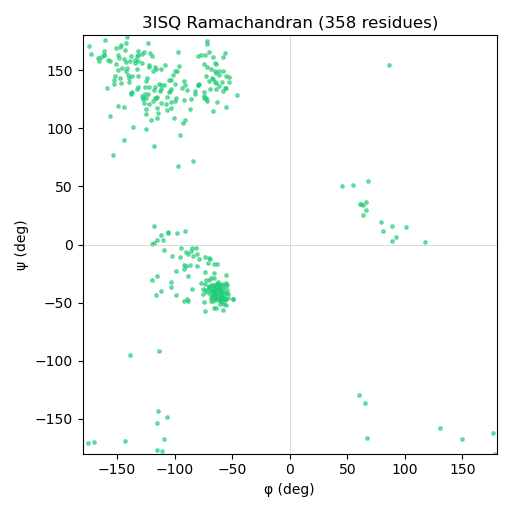0 10.93 315 ASP A N 1
ATOM 2510 C CA . ASP A 1 308 ? -8.051 66.004 11.277 1.00 11.55 315 ASP A CA 1
ATOM 2511 C C . ASP A 1 308 ? -8.932 64.776 11.320 1.00 11.37 315 ASP A C 1
ATOM 2512 O O . ASP A 1 308 ? -8.943 64.063 12.323 1.00 11.71 315 ASP A O 1
ATOM 2517 N N . ALA A 1 309 ? -9.641 64.504 10.228 1.00 10.65 316 ALA A N 1
ATOM 2518 C CA . ALA A 1 309 ? -10.467 63.291 10.147 1.00 10.91 316 ALA A CA 1
ATOM 2519 C C . ALA A 1 309 ? -9.629 62.061 10.025 1.00 10.90 316 ALA A C 1
ATOM 2520 O O . ALA A 1 309 ? -9.937 61.058 10.630 1.00 12.44 316 ALA A O 1
ATOM 2522 N N . LEU A 1 310 ? -8.561 62.118 9.226 1.00 9.80 317 LEU A N 1
ATOM 2523 C CA . LEU A 1 310 ? -7.647 60.985 9.130 1.00 9.69 317 LEU A CA 1
ATOM 2524 C C . LEU A 1 310 ? -7.032 60.673 10.486 1.00 10.40 317 LEU A C 1
ATOM 2525 O O . LEU A 1 310 ? -6.913 59.511 10.838 1.00 10.22 317 LEU A O 1
ATOM 2530 N N . GLU A 1 311 ? -6.663 61.708 11.232 1.00 10.16 318 GLU A N 1
ATOM 2531 C CA . GLU A 1 311 ? -6.108 61.506 12.576 1.00 11.42 318 GLU A CA 1
ATOM 2532 C C . GLU A 1 311 ? -7.096 60.869 13.549 1.00 11.74 318 GLU A C 1
ATOM 2533 O O . GLU A 1 311 ? -6.758 59.932 14.296 1.00 11.19 318 GLU A O 1
ATOM 2539 N N . GLU A 1 312 ? -8.311 61.400 13.582 1.00 11.94 319 GLU A N 1
ATOM 2540 C CA . GLU A 1 312 ? -9.352 60.866 14.427 1.00 12.77 31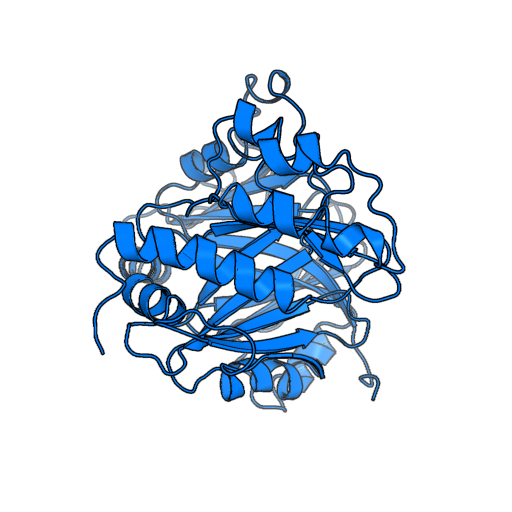9 GLU A CA 1
ATOM 2541 C C . GLU A 1 312 ? -9.638 59.394 14.131 1.00 12.88 319 GLU A C 1
ATOM 2542 O O . GLU A 1 312 ? -9.777 58.612 15.065 1.00 12.32 319 GLU A O 1
ATOM 2548 N N . LEU A 1 313 ? -9.602 58.995 12.865 1.00 11.02 320 LEU A N 1
ATOM 2549 C CA . LEU A 1 313 ? -9.911 57.642 12.462 1.00 11.90 320 LEU A CA 1
ATOM 2550 C C . LEU A 1 313 ? -8.713 56.680 12.429 1.00 11.57 320 LEU A C 1
ATOM 2551 O O . LEU A 1 313 ? -8.894 55.498 12.232 1.00 14.09 320 LEU A O 1
ATOM 2556 N N . LYS A 1 314 ? -7.519 57.198 12.641 1.00 12.33 321 LYS A N 1
ATOM 2557 C CA . LYS A 1 314 ? -6.252 56.443 12.692 1.00 12.07 321 LYS A CA 1
ATOM 2558 C C . LYS A 1 314 ? -5.847 55.809 11.327 1.00 10.90 321 LYS A C 1
ATOM 2559 O O . LYS A 1 314 ? -5.301 54.734 11.290 1.00 10.69 321 LYS A O 1
ATOM 2565 N N . ILE A 1 315 ? -6.131 56.542 10.254 1.00 10.60 322 ILE A N 1
ATOM 2566 C CA . ILE A 1 315 ? -5.743 56.186 8.910 1.00 9.57 322 ILE A CA 1
ATOM 2567 C C . ILE A 1 315 ? -4.280 56.582 8.626 1.00 9.67 322 ILE A C 1
ATOM 2568 O O . ILE A 1 315 ? -3.854 57.671 9.030 1.00 11.78 322 ILE A O 1
ATOM 2573 N N A LEU A 1 316 ? -3.547 55.733 7.904 0.50 10.04 323 LEU A N 1
ATOM 2574 N N B LEU A 1 316 ? -3.530 55.716 7.952 0.50 10.19 323 LEU A N 1
ATOM 2575 C CA A LEU A 1 316 ? -2.129 55.948 7.595 0.50 10.08 323 LEU A CA 1
ATOM 2576 C CA B LEU A 1 316 ? -2.140 55.994 7.610 0.50 10.25 323 LEU A CA 1
ATOM 2577 C C A LEU A 1 316 ? -1.924 56.374 6.143 0.50 10.29 323 LEU A C 1
ATOM 2578 C C B LEU A 1 316 ? -2.059 56.501 6.180 0.50 10.66 323 LEU A C 1
ATOM 2579 O O A LEU A 1 316 ? -2.501 55.804 5.236 0.50 9.32 323 LEU A O 1
ATOM 2580 O O B LEU A 1 316 ? -2.907 56.151 5.338 0.50 9.70 323 LEU A O 1
ATOM 2589 N N . VAL A 1 317 ? -1.084 57.382 5.949 1.00 10.42 324 VAL A N 1
ATOM 2590 C CA . VAL A 1 317 ? -0.897 58.045 4.652 1.00 11.02 324 VAL A CA 1
ATOM 2591 C C . VAL A 1 317 ? 0.523 57.838 4.170 1.00 11.04 324 VAL A C 1
ATOM 2592 O O . VAL A 1 317 ? 1.495 58.076 4.915 1.00 9.67 324 VAL A O 1
ATOM 2596 N N . ASP A 1 318 ? 0.662 57.479 2.886 1.00 11.00 325 ASP A N 1
ATOM 2597 C CA . ASP A 1 318 ? 1.972 57.388 2.265 1.00 11.91 325 ASP A CA 1
ATOM 2598 C C . ASP A 1 318 ? 1.807 57.853 0.836 1.00 11.31 325 ASP A C 1
ATOM 2599 O O . ASP A 1 318 ? 0.674 57.941 0.333 1.00 12.41 325 ASP A O 1
ATOM 2604 N N . TYR A 1 319 ? 2.914 58.253 0.220 1.00 11.95 326 TYR A N 1
ATOM 2605 C CA . TYR A 1 319 ? 2.829 58.908 -1.087 1.00 12.01 326 TYR A CA 1
ATOM 2606 C C . TYR A 1 319 ? 4.123 58.753 -1.859 1.00 13.86 326 TYR A C 1
ATOM 2607 O O . TYR A 1 319 ? 5.174 58.486 -1.244 1.00 13.82 326 TYR A O 1
ATOM 2616 N N . ASP A 1 320 ? 4.019 58.890 -3.196 1.00 13.32 327 ASP A N 1
ATOM 2617 C CA . ASP A 1 320 ? 5.186 59.062 -4.059 1.00 13.94 327 ASP A CA 1
ATOM 2618 C C . ASP A 1 320 ? 5.049 60.460 -4.659 1.00 15.51 327 ASP A C 1
ATOM 2619 O O . ASP A 1 320 ? 4.403 61.347 -4.057 1.00 14.46 327 ASP A O 1
ATOM 2624 N N . GLU A 1 321 ? 5.631 60.702 -5.839 1.00 16.11 328 GLU A N 1
ATOM 2625 C CA . GLU A 1 321 ? 5.522 62.013 -6.415 1.00 15.84 328 GLU A CA 1
ATOM 2626 C C . GLU A 1 321 ? 4.276 62.249 -7.234 1.00 14.62 328 GLU A C 1
ATOM 2627 O O . GLU A 1 321 ? 4.088 63.353 -7.697 1.00 15.97 328 GLU A O 1
ATOM 2633 N N . LYS A 1 322 ? 3.447 61.213 -7.450 1.00 11.58 329 LYS A N 1
ATOM 2634 C CA . LYS A 1 322 ? 2.339 61.274 -8.348 1.00 11.80 329 LYS A CA 1
ATOM 2635 C C . LYS A 1 322 ? 1.012 61.131 -7.628 1.00 9.93 329 LYS A C 1
ATOM 2636 O O . LYS A 1 322 ? 0.008 61.612 -8.108 1.00 11.62 329 LYS A O 1
ATOM 2642 N N . GLY A 1 323 ? 1.026 60.449 -6.503 1.00 10.11 330 GLY A N 1
ATOM 2643 C CA . GLY A 1 323 ? -0.203 60.181 -5.755 1.00 9.05 330 GLY A CA 1
ATOM 2644 C C . GLY A 1 323 ? 0.052 59.597 -4.390 1.00 8.78 330 GLY A C 1
ATOM 2645 O O . GLY A 1 323 ? 1.201 59.564 -3.872 1.00 10.02 330 GLY A O 1
ATOM 2646 N N . TYR A 1 324 ? -1.026 59.145 -3.756 1.00 8.53 331 TYR A N 1
ATOM 2647 C CA . TYR A 1 324 ? -0.973 58.724 -2.378 1.00 8.00 331 TYR A CA 1
ATOM 2648 C C . TYR A 1 324 ? -1.964 57.611 -2.051 1.00 7.68 331 TYR A C 1
ATOM 2649 O O . TYR A 1 324 ? -2.920 57.340 -2.805 1.00 8.69 331 TYR A O 1
ATOM 2658 N N . LEU A 1 325 ? -1.681 56.990 -0.920 1.00 8.35 332 LEU A N 1
ATOM 2659 C CA . LEU A 1 325 ? -2.345 55.794 -0.394 1.00 9.48 332 LEU A CA 1
ATOM 2660 C C . LEU A 1 325 ? -2.830 56.101 1.036 1.00 10.13 332 LEU A C 1
ATOM 2661 O O . LEU A 1 325 ? -2.078 56.647 1.854 1.00 10.94 332 LEU A O 1
ATOM 2666 N N . LEU A 1 326 ? -4.064 55.692 1.323 1.00 9.43 333 LEU A N 1
ATOM 2667 C CA . LEU A 1 326 ? -4.664 55.728 2.640 1.00 8.14 333 LEU A CA 1
ATOM 2668 C C . LEU A 1 326 ? -5.005 54.270 3.038 1.00 8.84 333 LEU A C 1
ATOM 2669 O O . LEU A 1 326 ? -5.709 53.596 2.296 1.00 7.61 333 LEU A O 1
ATOM 2674 N N . GLN A 1 327 ? -4.469 53.834 4.182 1.00 8.98 334 GLN A N 1
ATOM 2675 C CA . GLN A 1 327 ? -4.581 52.424 4.645 1.00 8.88 334 GLN A CA 1
ATOM 2676 C C . GLN A 1 327 ? -4.806 52.331 6.140 1.00 8.79 334 GLN A C 1
ATOM 2677 O O . GLN A 1 327 ? -4.319 53.179 6.918 1.00 9.28 334 GLN A O 1
ATOM 2683 N N . ILE A 1 328 ? -5.574 51.322 6.568 1.00 7.88 335 ILE A N 1
ATOM 2684 C CA . ILE A 1 328 ? -5.816 51.061 7.950 1.00 9.07 335 ILE A CA 1
ATOM 2685 C C . ILE A 1 328 ? -6.107 49.568 8.099 1.00 9.85 335 ILE A C 1
ATOM 2686 O O . ILE A 1 328 ? -6.721 48.979 7.233 1.00 10.94 335 ILE A O 1
ATOM 2691 N N . PHE A 1 329 ? -5.614 48.973 9.178 1.00 8.68 336 PHE A N 1
ATOM 2692 C CA . PHE A 1 329 ? -5.850 47.590 9.473 1.00 8.22 336 PHE A CA 1
ATOM 2693 C C . PHE A 1 329 ? -6.896 47.451 10.560 1.00 8.53 336 PHE A C 1
ATOM 2694 O O . PHE A 1 329 ? -6.882 48.173 11.552 1.00 8.44 336 PHE A O 1
ATOM 2702 N N . THR A 1 330 ? -7.746 46.464 10.410 1.00 9.14 337 THR A N 1
ATOM 2703 C CA . THR A 1 330 ? -8.558 46.003 11.523 1.00 9.39 337 THR A CA 1
ATOM 2704 C C . THR A 1 330 ? -7.715 45.209 12.537 1.00 9.74 337 THR A C 1
ATOM 2705 O O . THR A 1 330 ? -6.630 44.719 12.245 1.00 9.66 337 THR A O 1
ATOM 2709 N N . LYS A 1 331 ? -8.276 45.055 13.727 1.00 12.14 338 LYS A N 1
ATOM 2710 C CA . LYS A 1 331 ? -7.853 43.982 14.633 1.00 11.29 338 LYS A CA 1
ATOM 2711 C C . LYS A 1 331 ? -8.220 42.616 14.031 1.00 11.09 338 LYS A C 1
ATOM 2712 O O . LYS A 1 331 ? -9.079 42.520 13.136 1.00 12.09 338 LYS A O 1
ATOM 2718 N N . PRO A 1 332 ? -7.585 41.542 14.528 1.00 10.91 339 PRO A N 1
ATOM 2719 C CA . PRO A 1 332 ? -7.886 40.223 13.957 1.00 10.53 339 PRO A CA 1
ATOM 2720 C C . PRO A 1 332 ? -9.344 39.883 14.164 1.00 10.46 339 PRO A C 1
ATOM 2721 O O . PRO A 1 332 ? -9.937 40.275 15.187 1.00 12.87 339 PRO A O 1
ATOM 2725 N N . VAL A 1 333 ? -9.929 39.185 13.204 1.00 10.65 340 VAL A N 1
ATOM 2726 C CA . VAL A 1 333 ? -11.346 38.872 13.205 1.00 11.35 340 VAL A CA 1
ATOM 2727 C C . VAL A 1 333 ? -11.677 37.538 13.891 1.00 11.95 340 VAL A C 1
ATOM 2728 O O . VAL A 1 333 ? -12.827 37.068 13.838 1.00 11.86 340 VAL A O 1
ATOM 2732 N N . GLN A 1 334 ? -10.695 36.994 14.585 1.00 10.57 341 GLN A N 1
ATOM 2733 C CA . GLN A 1 334 ? -10.825 35.831 15.454 1.00 10.66 341 GLN A CA 1
ATOM 2734 C C . GLN A 1 334 ? -9.839 36.059 16.599 1.00 11.68 341 GLN A C 1
ATOM 2735 O O . GLN A 1 334 ? -9.046 36.993 16.560 1.00 11.28 341 GLN A O 1
ATOM 2741 N N . ASP A 1 335 ? -9.885 35.220 17.619 1.00 10.76 342 ASP A N 1
ATOM 2742 C CA . ASP A 1 335 ? -8.995 35.382 18.769 1.00 10.99 342 ASP A CA 1
ATOM 2743 C C . ASP A 1 335 ? -7.553 34.987 18.486 1.00 11.34 342 ASP A C 1
ATOM 2744 O O . ASP A 1 335 ? -6.638 35.651 18.979 1.00 12.16 342 ASP A O 1
ATOM 2749 N N . ARG A 1 336 ? -7.322 33.914 17.730 1.00 11.06 343 ARG A N 1
ATOM 2750 C CA . ARG A 1 336 ? -5.960 33.669 17.260 1.00 10.59 343 ARG A CA 1
ATOM 2751 C C . ARG A 1 336 ? -5.501 34.857 16.436 1.00 10.20 343 ARG A C 1
ATOM 2752 O O . ARG A 1 336 ? -6.281 35.416 15.635 1.00 11.74 343 ARG A O 1
ATOM 2760 N N . PRO A 1 337 ? -4.237 35.260 16.587 1.00 10.11 344 PRO A N 1
ATOM 2761 C CA . PRO A 1 337 ? -3.794 36.409 15.812 1.00 10.55 344 PRO A CA 1
ATOM 2762 C C . PRO A 1 337 ? -3.356 35.985 14.415 1.00 11.49 344 PRO A C 1
ATOM 2763 O O . PRO A 1 337 ? -2.136 35.970 14.080 1.00 13.00 344 PRO A O 1
ATOM 2767 N N . THR A 1 338 ? -4.321 35.626 13.601 1.00 10.18 345 THR A N 1
ATOM 2768 C CA . THR A 1 338 ? -4.068 35.176 12.271 1.00 10.14 345 THR A CA 1
ATOM 2769 C C . THR A 1 338 ? -4.640 36.210 11.287 1.00 10.98 345 THR A C 1
ATOM 2770 O O . THR A 1 338 ? -3.943 37.185 10.894 1.00 13.36 345 THR A O 1
ATOM 2774 N N . LEU A 1 339 ? -5.876 36.007 10.881 1.00 10.73 346 LEU A N 1
ATOM 2775 C CA . LEU A 1 339 ? -6.476 36.842 9.831 1.00 9.88 346 LEU A CA 1
ATOM 2776 C C . LEU A 1 339 ? -6.977 38.202 10.305 1.00 10.05 346 LEU A C 1
ATOM 2777 O O . LEU A 1 339 ? -7.568 38.323 11.367 1.00 9.82 346 LEU A O 1
ATOM 2782 N N . PHE A 1 340 ? -6.700 39.233 9.512 1.00 9.01 347 PHE A N 1
ATOM 2783 C CA . PHE A 1 340 ? -7.344 40.535 9.682 1.00 8.72 347 PHE A CA 1
ATOM 2784 C C . PHE A 1 340 ? -7.644 41.138 8.327 1.00 9.84 347 PHE A C 1
ATOM 2785 O O . PHE A 1 340 ? -7.390 40.500 7.302 1.00 8.81 347 PHE A O 1
ATOM 2793 N N . LEU A 1 341 ? -8.260 42.326 8.307 1.00 8.61 348 LEU A N 1
ATOM 2794 C CA . LEU A 1 341 ? -8.566 42.975 7.057 1.00 8.78 348 LEU A CA 1
ATOM 2795 C C . LEU A 1 341 ? -8.028 44.351 7.038 1.00 8.66 348 LEU A C 1
ATOM 2796 O O . LEU A 1 341 ? -7.547 44.867 8.034 1.00 9.46 348 LEU A O 1
ATOM 2801 N N . GLU A 1 342 ? -7.982 44.931 5.842 1.00 8.65 349 GLU A N 1
ATOM 2802 C CA . GLU A 1 342 ? -7.456 46.254 5.618 1.00 8.91 349 GLU A CA 1
ATOM 2803 C C . GLU A 1 342 ? -8.456 47.011 4.766 1.00 9.08 349 GLU A C 1
ATOM 2804 O O . GLU A 1 342 ? -9.110 46.432 3.860 1.00 9.23 349 GLU A O 1
ATOM 2810 N N . VAL A 1 343 ? -8.584 48.307 5.022 1.00 9.36 350 VAL A N 1
ATOM 2811 C CA . VAL A 1 343 ? -9.284 49.191 4.125 1.00 8.31 350 VAL A CA 1
ATOM 2812 C C . VAL A 1 343 ? -8.272 50.157 3.502 1.00 8.48 350 VAL A C 1
ATOM 2813 O O . VAL A 1 343 ? -7.401 50.702 4.200 1.00 8.01 350 VAL A O 1
ATOM 2817 N N . ILE A 1 344 ? -8.348 50.289 2.181 1.00 8.66 351 ILE A N 1
ATOM 2818 C CA . ILE A 1 344 ? -7.408 51.069 1.381 1.00 8.08 351 ILE A CA 1
ATOM 2819 C C . ILE A 1 344 ? -8.144 51.981 0.418 1.00 8.22 351 ILE A C 1
ATOM 2820 O O . ILE A 1 344 ? -9.128 51.586 -0.202 1.00 8.64 351 ILE A O 1
ATOM 2825 N N . GLN A 1 345 ? -7.683 53.232 0.327 1.00 7.70 352 GLN A N 1
ATOM 2826 C CA . GLN A 1 345 ? -8.074 54.100 -0.724 1.00 6.63 352 GLN A CA 1
ATOM 2827 C C . GLN A 1 345 ? -6.821 54.562 -1.469 1.00 7.59 352 GLN A C 1
ATOM 2828 O O . GLN A 1 345 ? -5.799 54.928 -0.845 1.00 7.57 352 GLN A O 1
ATOM 2834 N N . ARG A 1 346 ? -6.925 54.545 -2.797 1.00 8.53 353 ARG A N 1
ATOM 2835 C CA . ARG A 1 346 ? -5.849 54.949 -3.709 1.00 7.91 353 ARG A CA 1
ATOM 2836 C C . ARG A 1 346 ? -6.184 56.242 -4.466 1.00 9.02 353 ARG A C 1
ATOM 2837 O O . ARG A 1 346 ? -7.268 56.375 -5.008 1.00 11.09 353 ARG A O 1
ATOM 2845 N N . HIS A 1 347 ? -5.233 57.148 -4.513 1.00 8.92 354 HIS A N 1
ATOM 2846 C CA . HIS A 1 347 ? -5.324 58.386 -5.261 1.00 9.41 354 HIS A CA 1
ATOM 2847 C C . HIS A 1 347 ? -4.112 58.457 -6.199 1.00 8.39 354 HIS A C 1
ATOM 2848 O O . HIS A 1 347 ? -3.019 58.793 -5.804 1.00 9.63 354 HIS A O 1
ATOM 2855 N N . ASN A 1 348 ? -4.349 58.111 -7.449 1.00 9.02 355 ASN A N 1
ATOM 2856 C CA . ASN A 1 348 ? -3.314 58.033 -8.454 1.00 8.61 355 ASN A CA 1
ATOM 2857 C C . ASN A 1 348 ? -2.061 57.308 -7.924 1.00 7.99 355 ASN A C 1
ATOM 2858 O O . ASN A 1 348 ? -0.945 57.760 -8.081 1.00 7.29 355 ASN A O 1
ATOM 2863 N N . HIS A 1 349 ? -2.310 56.130 -7.353 1.00 8.97 356 HIS A N 1
ATOM 2864 C CA . HIS A 1 349 ? -1.239 55.291 -6.828 1.00 9.56 356 HIS A CA 1
ATOM 2865 C C . HIS A 1 349 ? -1.744 53.869 -6.820 1.00 9.22 356 HIS A C 1
ATOM 2866 O O . HIS A 1 349 ? -2.635 53.531 -6.057 1.00 10.28 356 HIS A O 1
ATOM 2873 N N . GLN A 1 350 ? -1.173 53.060 -7.698 1.00 9.98 357 GLN A N 1
ATOM 2874 C CA . GLN 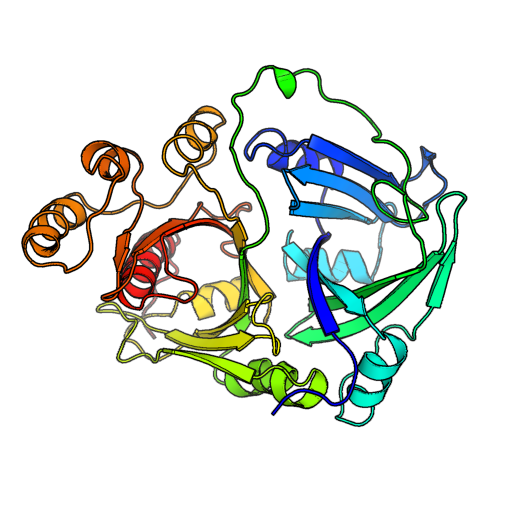A 1 350 ? -1.584 51.671 -7.883 1.00 10.50 357 GLN A CA 1
ATOM 2875 C C . GLN A 1 350 ? -0.596 50.669 -7.283 1.00 11.42 357 GLN A C 1
ATOM 2876 O O . GLN A 1 350 ? -0.733 49.478 -7.532 1.00 12.09 357 GLN A O 1
ATOM 2882 N N . GLY A 1 351 ? 0.370 51.136 -6.507 1.00 11.44 358 GLY A N 1
ATOM 2883 C CA . GLY A 1 351 ? 1.374 50.264 -5.921 1.00 12.29 358 GLY A CA 1
ATOM 2884 C C . GLY A 1 351 ? 1.266 50.232 -4.412 1.00 12.75 358 GLY A C 1
ATOM 2885 O O . GLY A 1 351 ? 0.162 50.270 -3.836 1.00 12.42 358 GLY A O 1
ATOM 2886 N N . PHE A 1 352 ? 2.420 50.159 -3.776 1.00 12.80 359 PHE A N 1
ATOM 2887 C CA . PHE A 1 352 ? 2.519 50.110 -2.333 1.00 11.91 359 PHE A CA 1
ATOM 2888 C C . PHE A 1 352 ? 3.559 51.112 -1.886 1.00 13.30 359 PHE A C 1
ATOM 2889 O O . PHE A 1 352 ? 4.323 51.643 -2.695 1.00 14.03 359 PHE A O 1
ATOM 2897 N N . GLY A 1 353 ? 3.513 51.424 -0.602 1.00 12.66 360 GLY A N 1
ATOM 2898 C CA . GLY A 1 353 ? 4.417 52.411 -0.022 1.00 12.55 360 GLY A CA 1
ATOM 2899 C C . GLY A 1 353 ? 5.125 51.788 1.147 1.00 11.95 360 GLY A C 1
ATOM 2900 O O . GLY A 1 353 ? 4.487 51.223 2.048 1.00 13.49 360 GLY A O 1
ATOM 2901 N N . ALA A 1 354 ? 6.440 51.908 1.152 1.00 12.63 361 ALA A N 1
ATOM 2902 C CA . ALA A 1 354 ? 7.224 51.377 2.253 1.00 13.20 361 ALA A CA 1
ATOM 2903 C C . ALA A 1 354 ? 6.981 52.147 3.540 1.00 13.44 361 ALA A C 1
ATOM 2904 O O . ALA A 1 354 ? 7.121 51.566 4.616 1.00 13.30 361 ALA A O 1
ATOM 2906 N N . GLY A 1 355 ? 6.638 53.436 3.445 1.00 11.49 362 GLY A N 1
ATOM 2907 C CA . GLY A 1 355 ? 6.256 54.194 4.637 1.00 12.10 362 GLY A CA 1
ATOM 2908 C C . GLY A 1 355 ? 5.027 53.601 5.329 1.00 10.99 362 GLY A C 1
ATOM 2909 O O . GLY A 1 355 ? 5.010 53.366 6.564 1.00 11.11 362 GLY A O 1
ATOM 2910 N N . ASN A 1 356 ? 3.958 53.376 4.565 1.00 10.63 363 ASN A N 1
ATOM 2911 C CA . ASN A 1 356 ? 2.784 52.799 5.158 1.00 11.24 363 ASN A CA 1
ATOM 2912 C C . ASN A 1 356 ? 3.052 51.374 5.651 1.00 12.17 363 ASN A C 1
ATOM 2913 O O . ASN A 1 356 ? 2.537 50.970 6.690 1.00 11.65 363 ASN A O 1
ATOM 2918 N N . PHE A 1 357 ? 3.853 50.614 4.915 1.00 12.36 364 PHE A N 1
ATOM 2919 C CA . PHE A 1 357 ? 4.163 49.217 5.296 1.00 12.40 364 PHE A CA 1
ATOM 2920 C C . PHE A 1 357 ? 4.847 49.255 6.659 1.00 11.50 364 PHE A C 1
ATOM 2921 O O . PHE A 1 357 ? 4.451 48.534 7.569 1.00 11.37 364 PHE A O 1
ATOM 2929 N N . ASN A 1 358 ? 5.812 50.153 6.815 1.00 11.05 365 ASN A N 1
ATOM 2930 C CA . ASN A 1 358 ? 6.467 50.332 8.110 1.00 12.03 365 ASN A CA 1
ATOM 2931 C C . ASN A 1 358 ? 5.558 50.741 9.235 1.00 12.17 365 ASN A C 1
ATOM 2932 O O . ASN A 1 358 ? 5.613 50.182 10.339 1.00 11.49 365 ASN A O 1
ATOM 2937 N N . SER A 1 359 ? 4.674 51.697 8.954 1.00 11.10 366 SER A N 1
ATOM 2938 C CA . SER A 1 359 ? 3.728 52.187 9.982 1.00 10.94 366 SER A CA 1
ATOM 2939 C C . SER A 1 359 ? 2.736 51.099 10.372 1.00 10.37 366 SER A C 1
ATOM 2940 O O . SER A 1 359 ? 2.410 50.950 11.548 1.00 11.33 366 SER A O 1
ATOM 2943 N N . LEU A 1 360 ? 2.238 50.369 9.390 1.00 10.10 367 LEU A N 1
ATOM 2944 C CA . LEU A 1 360 ? 1.276 49.279 9.625 1.00 10.31 367 LEU A CA 1
ATOM 2945 C C . LEU A 1 360 ? 1.981 48.172 10.425 1.00 10.44 367 LEU A C 1
ATOM 2946 O O . LEU A 1 360 ? 1.435 47.644 11.366 1.00 10.59 367 LEU A O 1
ATOM 2951 N N . PHE A 1 361 ? 3.234 47.884 10.058 1.00 10.15 368 PHE A N 1
ATOM 2952 C CA . PHE A 1 361 ? 4.033 46.865 10.771 1.00 10.71 368 PHE A CA 1
ATOM 2953 C C . PHE A 1 361 ? 4.194 47.231 12.244 1.00 10.46 368 PHE A C 1
ATOM 2954 O O . PHE A 1 361 ? 4.020 46.389 13.134 1.00 9.68 368 PHE A O 1
ATOM 2962 N N . LYS A 1 362 ? 4.500 48.500 12.524 1.00 10.75 369 LYS A N 1
ATOM 2963 C CA . LYS A 1 362 ? 4.673 48.951 13.891 1.00 10.86 369 LYS A CA 1
ATOM 2964 C C . LYS A 1 362 ? 3.341 48.899 14.657 1.00 10.19 369 LYS A C 1
ATOM 2965 O O . LYS A 1 362 ? 3.300 48.541 15.811 1.00 9.76 369 LYS A O 1
ATOM 2971 N N . ALA A 1 363 ? 2.243 49.254 13.998 1.00 10.43 370 ALA A N 1
ATOM 2972 C CA . ALA A 1 363 ? 0.923 49.241 14.661 1.00 9.85 370 ALA A CA 1
ATOM 2973 C C . ALA A 1 363 ? 0.574 47.819 15.029 1.00 9.67 370 ALA A C 1
ATOM 2974 O O . ALA A 1 363 ? -0.015 47.583 16.094 1.00 11.52 370 ALA A O 1
ATOM 2976 N N . PHE A 1 364 ? 0.903 46.847 14.167 1.00 8.58 371 PHE A N 1
ATOM 2977 C CA . PHE A 1 364 ? 0.605 45.453 14.468 1.00 8.72 371 PHE A CA 1
ATOM 2978 C C . PHE A 1 364 ? 1.498 44.931 15.580 1.00 7.96 371 PHE A C 1
ATOM 2979 O O . PHE A 1 364 ? 1.060 44.162 16.426 1.00 9.31 371 PHE A O 1
ATOM 2987 N N . GLU A 1 365 ? 2.771 45.333 15.583 1.00 9.36 372 GLU A N 1
ATOM 2988 C CA . GLU A 1 365 ? 3.727 44.902 16.590 1.00 10.19 372 GLU A CA 1
ATOM 2989 C C . GLU A 1 365 ? 3.295 45.300 17.995 1.00 10.41 372 GLU A C 1
ATOM 2990 O O . GLU A 1 365 ? 3.521 44.592 18.965 1.00 9.20 372 GLU A O 1
ATOM 2996 N N . GLU A 1 366 ? 2.656 46.456 18.115 1.00 10.66 373 GLU A N 1
ATOM 2997 C CA . GLU A 1 366 ? 2.124 46.855 19.407 1.00 10.76 373 GLU A CA 1
ATOM 2998 C C . GLU A 1 366 ? 1.145 45.782 19.944 1.00 9.88 373 GLU A C 1
ATOM 2999 O O . GLU A 1 366 ? 1.239 45.389 21.119 1.00 10.11 373 GLU A O 1
ATOM 3005 N N . GLU A 1 367 ? 0.243 45.307 19.079 1.00 10.74 374 GLU A N 1
ATOM 3006 C CA . GLU A 1 367 ? -0.718 44.267 19.458 1.00 11.24 374 GLU A CA 1
ATOM 3007 C C . GLU A 1 367 ? -0.042 42.931 19.730 1.00 9.38 374 GLU A C 1
ATOM 3008 O O . GLU A 1 367 ? -0.412 42.198 20.659 1.00 8.58 374 GLU A O 1
ATOM 3014 N N . GLN A 1 368 ? 0.945 42.590 18.912 1.00 9.17 375 GLN A N 1
ATOM 3015 C CA . GLN A 1 368 ? 1.731 41.369 19.158 1.00 8.55 375 GLN A CA 1
ATOM 3016 C C . GLN A 1 368 ? 2.334 41.355 20.552 1.00 8.67 375 GLN A C 1
ATOM 3017 O O . GLN A 1 368 ? 2.327 40.342 21.246 1.00 7.29 375 GLN A O 1
ATOM 3023 N N . ASN A 1 369 ? 2.849 42.513 20.994 1.00 8.82 376 ASN A N 1
ATOM 3024 C CA . ASN A 1 369 ? 3.421 42.616 22.302 1.00 8.96 376 ASN A CA 1
ATOM 3025 C C . ASN A 1 369 ? 2.349 42.526 23.412 1.00 9.31 376 ASN A C 1
ATOM 3026 O O . ASN A 1 369 ? 2.569 41.875 24.445 1.00 10.10 376 ASN A O 1
ATOM 3031 N N . LEU A 1 370 ? 1.171 43.104 23.150 1.00 10.05 377 LEU A N 1
ATOM 3032 C CA . LEU A 1 370 ? 0.024 42.954 24.074 1.00 9.76 377 LEU A CA 1
ATOM 3033 C C . LEU A 1 370 ? -0.353 41.492 24.304 1.00 9.48 377 LEU A C 1
ATOM 3034 O O . LEU A 1 370 ? -0.732 41.107 25.415 1.00 9.86 377 LEU A O 1
ATOM 3039 N N . ARG A 1 371 ? -0.189 40.681 23.275 1.00 8.95 378 ARG A N 1
ATOM 3040 C CA . ARG A 1 371 ? -0.457 39.260 23.296 1.00 8.34 378 ARG A CA 1
ATOM 3041 C C . ARG A 1 371 ? 0.670 38.420 23.890 1.00 9.24 378 ARG A C 1
ATOM 3042 O O . ARG A 1 371 ? 0.544 37.201 23.992 1.00 10.61 378 ARG A O 1
ATOM 3050 N N . GLY A 1 372 ? 1.774 39.043 24.260 1.00 8.60 379 GLY A N 1
ATOM 3051 C CA . GLY A 1 372 ? 2.891 38.338 24.882 1.00 9.79 379 GLY A CA 1
ATOM 3052 C C . GLY A 1 372 ? 3.741 37.601 23.868 1.00 9.75 379 GLY A C 1
ATOM 3053 O O . GLY A 1 372 ? 4.503 36.721 24.250 1.00 9.85 379 GLY A O 1
ATOM 3054 N N . ASN A 1 373 ? 3.631 37.989 22.592 1.00 9.37 380 ASN A N 1
ATOM 3055 C CA . ASN A 1 373 ? 4.270 37.248 21.504 1.00 9.90 380 ASN A CA 1
ATOM 3056 C C . ASN A 1 373 ? 5.419 37.983 20.818 1.00 10.19 380 ASN A C 1
ATOM 3057 O O . ASN A 1 373 ? 5.995 37.474 19.848 1.00 9.33 380 ASN A O 1
ATOM 3062 N N . LEU A 1 374 ? 5.826 39.111 21.374 1.00 9.47 381 LEU A N 1
ATOM 3063 C CA . LEU A 1 374 ? 7.003 39.827 20.888 1.00 9.64 381 LEU A CA 1
ATOM 3064 C C . LEU A 1 374 ? 8.201 39.442 21.754 1.00 10.71 381 LEU A C 1
ATOM 3065 O O . LEU A 1 374 ? 8.745 40.251 22.536 1.00 10.50 381 LEU A O 1
ATOM 3070 N N . THR A 1 375 ? 8.594 38.179 21.624 1.00 10.52 382 THR A N 1
ATOM 3071 C CA . THR A 1 375 ? 9.531 37.544 22.535 1.00 10.73 382 THR A CA 1
ATOM 3072 C C . THR A 1 375 ? 10.953 37.554 21.964 1.00 11.25 382 THR A C 1
ATOM 3073 O O . THR A 1 375 ? 11.164 37.496 20.759 1.00 10.80 382 THR A O 1
ATOM 3077 N N . ASN A 1 376 ? 11.935 37.613 22.850 1.00 12.09 383 ASN A N 1
ATOM 3078 C CA . ASN A 1 376 ? 13.317 37.644 22.426 1.00 13.90 383 ASN A CA 1
ATOM 3079 C C . ASN A 1 376 ? 13.655 36.368 21.655 1.00 15.77 383 ASN A C 1
ATOM 3080 O O . ASN A 1 376 ? 13.209 35.274 22.026 1.00 15.66 383 ASN A O 1
ATOM 3085 N N . MET A 1 377 ? 14.371 36.548 20.551 1.00 17.68 384 MET A N 1
ATOM 3086 C CA . MET A 1 377 ? 14.881 35.428 19.765 1.00 21.53 384 MET A CA 1
ATOM 3087 C C . MET A 1 377 ? 16.149 34.821 20.367 1.00 22.33 384 MET A C 1
ATOM 3088 O O . MET A 1 377 ? 16.152 33.581 20.534 1.00 25.01 384 MET A O 1
#